Protein AF-0000000078025096 (afdb_homodimer)

Radius of gyration: 27.71 Å; Cα contacts (8 Å, |Δi|>4): 966; chains: 2; bounding box: 53×91×62 Å

Solvent-accessible surface area (backbone atoms only — not comparable to full-atom values): 27358 Å² total; per-residue (Å²): 90,79,30,42,77,67,40,83,71,60,58,87,68,78,58,81,58,51,65,50,38,34,33,26,49,27,41,77,88,45,30,67,41,71,75,45,66,46,66,39,20,38,36,43,33,23,74,34,55,38,38,36,32,43,40,90,52,19,38,35,59,31,36,58,57,20,24,39,39,38,36,46,61,50,58,30,27,42,37,41,38,68,65,14,33,34,36,42,35,37,30,29,78,82,66,53,76,66,69,86,55,68,43,30,32,49,50,47,70,46,58,49,29,50,49,57,53,44,15,68,49,50,80,86,42,58,76,34,69,69,44,46,40,45,50,51,41,44,56,65,48,58,66,70,43,51,76,40,85,59,53,39,62,36,38,89,47,63,69,56,41,49,51,51,52,48,40,72,76,37,52,40,65,78,75,46,66,56,55,50,14,56,76,67,76,42,52,47,67,58,46,49,52,48,39,28,72,48,43,74,32,52,64,69,58,47,51,48,45,48,49,49,53,51,46,50,40,41,44,74,72,64,50,50,69,62,57,48,18,54,52,52,53,42,95,35,52,65,60,39,39,51,52,44,22,70,75,72,70,37,44,64,68,57,49,54,56,69,72,51,132,93,79,29,41,77,67,41,83,71,60,58,85,71,78,58,82,58,53,66,49,38,34,33,26,48,28,41,78,88,47,31,66,42,71,74,45,65,44,65,40,21,37,36,43,33,23,75,35,55,38,38,37,31,43,41,89,53,20,37,33,57,31,36,58,57,21,22,39,39,38,38,46,62,49,58,31,27,42,38,42,39,68,67,12,32,34,35,42,35,36,32,29,77,81,65,54,78,66,68,87,56,68,42,30,32,48,51,47,70,48,56,48,31,51,48,56,54,44,14,68,49,50,82,86,42,59,77,36,68,68,45,44,41,45,50,51,41,45,56,66,47,59,64,69,43,50,77,41,85,56,53,38,61,34,37,88,46,63,70,57,42,50,51,50,52,48,40,70,76,37,51,38,65,78,75,47,67,57,55,51,13,55,75,67,76,42,52,45,68,58,45,49,52,47,39,27,72,48,43,73,31,52,63,70,58,47,51,47,46,48,49,49,53,51,46,50,41,42,45,74,71,64,50,50,68,59,56,47,17,53,53,52,52,42,96,35,51,63,60,38,39,51,53,44,21,69,74,71,72,36,43,63,68,60,48,53,55,69,71,51,131

Sequence (522 aa):
MERGLALEGFNPDSNCQPAQAFRILVSESENEIAFHQHRKGQLILALHGGITCEVEQALWMVPTQHAVWIPGEMPHSNRATANARLCFLFIEPGAVEMPAQCCTLRISPLVRELIVHLTEQNEGDLSQPSTQRLVQVLFDELPCQAVEQLNLPMSRHPKIRFIADQLVQHPQQRLTLEQWASQLAMSERNLARLVVKETGMNFRRWRQQLQLIIALQLLIGGMSVQQIAGELGYDSTNAFITMFKKALGNTPGRYLASLEPMERGLALEGFNPDSNCQPAQAFRILVSESENEIAFHQHRKGQLILALHGGITCEVEQALWMVPTQHAVWIPGEMPHSNRATANARLCFLFIEPGAVEMPAQCCTLRISPLVRELIVHLTEQNEGDLSQPSTQRLVQVLFDELPCQAVEQLNLPMSRHPKIRFIADQLVQHPQQRLTLEQWASQLAMSERNLARLVVKETGMNFRRWRQQLQLIIALQLLIGGMSVQQIAGELGYDSTNAFITMFKKALGNTPGRYLASLEP

pLDDT: mean 89.61, std 6.9, range [59.75, 98.31]

InterPro domains:
  IPR009057 Homedomain-like superfamily [SSF46689] (213-257)
  IPR011051 RmlC-like cupin domain superfamily [SSF51182] (31-182)
  IPR014710 RmlC-like jelly roll fold [G3DSA:2.60.120.10] (10-114)
  IPR018060 AraC-like, DNA binding HTH domain [PF12833] (180-257)
  IPR018060 AraC-like, DNA binding HTH domain [PS01124] (161-258)
  IPR018060 AraC-like, DNA binding HTH domain [SM00342] (174-256)
  IPR020449 Transcription regulator HTH, AraC- type, HTH domain [PR00032] (225-240)
  IPR020449 Transcription regulator HTH, AraC- type, HTH domain [PR00032] (240-256)

Nearest PDB structures (foldseek):
  9bwf-assembly1_A  TM=8.859E-01  e=3.376E-04  metagenome
  1sfn-assembly1_A  TM=7.968E-01  e=7.952E-04  Deinococcus radiodurans
  8hfb-assembly1_B  TM=6.014E-01  e=6.878E-05  Bacillus subtilis
  2h0v-assembly1_B  TM=5.119E-01  e=4.216E-05  Bacillus subtilis
  1y3t-assembly1_B  TM=4.602E-01  e=3.966E-05  Bacillus subtilis

Foldseek 3Di:
DEAAPCRVPDDPQPDQQQKAKAKHWYAPVRFKDDKDFAQWKKKKAWQDFWKWKDFPQKIAIAAHQKIKIGHHPTIMMMGTDHGIIMMMMTGHPPSADDDPHIFMFRHAPVLVVLRVVRNVDDPVCCPPPVNVVSVVVNRVCVRVTDTDHLMQRHAPPVLRVVVLVVCLVQLQDDDDLCRSCVVVVHHSVVSQVVCCVRGVDGPVVNSLSSLLSVLLNVLLVPDDLQVSCNSNNHPGSVVSQVSNCVRPVHGSVVVNVVRPD/DEAAPCRVPDDPQPDQQQKAKAKYWYAPVRFKDDKDFAQWKKKKAWQFFWKWKDFPQKIAIAAHQKIKIGHHPTIMMMGTDHRTIMMIMTGHPPSADDDPHIFMFRHAPVLVVLRVVRNVDDPVCCPPPVNVVSVVVNRVCVRVTDTDHLMQRHAPPVLRVVVLVVCLVQLQDDDDLCRSCVVVVHHSVVSQVVCCVRGVDGPVVNSLSSLLSVLLNVLLVPDDLQVSCVSNNHPGSVVSQVSNCVRPVHGSVVVNVVRPD

Secondary structure (DSSP, 8-state):
-EE-TTGGG--GGGS--SEEEEEEEPPSS--EEEEE--SSEEEEEEEES-EEEEETTEEEEE-TTEEEEE-TT--EEEEE-TT-EEEEEEE-TTSS---SS-EEEE--HHHHHHHHHHHTS-GGGTTSHHHHHHHHHHHHHGGGSEEE--EEE--S-HHHHHHHHHHHH-TT----HHHHHHHTT--HHHHHHHHHHHHSS-HHHHHHHHHHHHHHHHHHTT--HHHHHHHTT-S-HHHHHHHHHHHHSS-HHHHHHHH--/-EE-TTGGG--GGGS--SEEEEEEEPPSS--EEEEE--SSEEEEEEEES-EEEEETTEEEEE-TTEEEEE-TT--EEEEE-TT-EEEEEEE-TTSS---SS-EEEE--HHHHHHHHHHHTS-GGGTTSHHHHHHHHHHHHHGGGSEEE--EEE--S-HHHHHHHHHHHH-TT----HHHHHHHTT--HHHHHHHHHHHHSS-HHHHHHHHHHHHHHHHHHTT--HHHHHHHTT-S-HHHHHHHHHHHHSS-HHHHHHHH--

Organism: NCBI:txid82991

Structure (mmCIF, N/CA/C/O backbone):
data_AF-0000000078025096-model_v1
#
loop_
_entity.id
_entity.type
_entity.pdbx_description
1 polymer 'AraC family transcriptional regulator'
#
loop_
_atom_site.group_PDB
_atom_site.id
_atom_site.type_symbol
_atom_site.label_atom_id
_atom_site.label_alt_id
_atom_site.label_comp_id
_atom_site.label_asym_id
_atom_site.label_entity_id
_atom_site.label_seq_id
_atom_site.pdbx_PDB_ins_code
_atom_site.Cartn_x
_atom_site.Cartn_y
_atom_site.Cartn_z
_atom_site.occupancy
_atom_site.B_iso_or_equiv
_atom_site.auth_seq_id
_atom_site.auth_comp_id
_atom_site.auth_asym_id
_atom_site.auth_atom_id
_atom_site.pdbx_PDB_model_num
ATOM 1 N N . MET A 1 1 ? -3.277 -3.826 18.453 1 60.78 1 MET A N 1
ATOM 2 C CA . MET A 1 1 ? -4.438 -3.535 19.297 1 60.78 1 MET A CA 1
ATOM 3 C C . MET A 1 1 ? -5.02 -2.164 18.953 1 60.78 1 MET A C 1
ATOM 5 O O . MET A 1 1 ? -4.273 -1.217 18.703 1 60.78 1 MET A O 1
ATOM 9 N N . GLU A 1 2 ? -6.203 -2.117 18.641 1 78.38 2 GLU A N 1
ATOM 10 C CA . GLU A 1 2 ? -6.922 -0.896 18.281 1 78.38 2 GLU A CA 1
ATOM 11 C C . GLU A 1 2 ? -7.219 -0.057 19.531 1 78.38 2 GLU A C 1
ATOM 13 O O . GLU A 1 2 ? -7.539 -0.598 20.594 1 78.38 2 GLU A O 1
ATOM 18 N N . ARG A 1 3 ? -6.852 1.191 19.562 1 82.31 3 ARG A N 1
ATOM 19 C CA . ARG A 1 3 ? -7.117 2.102 20.672 1 82.31 3 ARG A CA 1
ATOM 20 C C . ARG A 1 3 ? -7.875 3.336 20.188 1 82.31 3 ARG A C 1
ATOM 22 O O . ARG A 1 3 ? -7.965 3.594 19 1 82.31 3 ARG A O 1
ATOM 29 N N . GLY A 1 4 ? -8.469 3.98 21.188 1 79.62 4 GLY A N 1
ATOM 30 C CA . GLY A 1 4 ? -9.086 5.262 20.875 1 79.62 4 GLY A CA 1
ATOM 31 C C . GLY A 1 4 ? -8.086 6.395 20.766 1 79.62 4 GLY A C 1
ATOM 32 O O . GLY A 1 4 ? -6.887 6.195 20.984 1 79.62 4 GLY A O 1
ATOM 33 N N . LEU A 1 5 ? -8.578 7.52 20.469 1 82.38 5 LEU A N 1
ATOM 34 C CA . LEU A 1 5 ? -7.758 8.703 20.234 1 82.38 5 LEU A CA 1
ATOM 35 C C . LEU A 1 5 ? -6.949 9.062 21.469 1 82.38 5 LEU A C 1
ATOM 37 O O . LEU A 1 5 ? -5.836 9.578 21.375 1 82.38 5 LEU A O 1
ATOM 41 N N . ALA A 1 6 ? -7.512 8.727 22.672 1 76.81 6 ALA A N 1
ATOM 42 C CA . ALA A 1 6 ? -6.859 9.039 23.938 1 76.81 6 ALA A CA 1
ATOM 43 C C . ALA A 1 6 ? -5.996 7.875 24.422 1 76.81 6 ALA A C 1
ATOM 45 O O . ALA A 1 6 ? -5.508 7.875 25.547 1 76.81 6 ALA A O 1
ATOM 46 N N . LEU A 1 7 ? -5.871 6.883 23.625 1 79.06 7 LEU A N 1
ATOM 47 C CA . LEU A 1 7 ? -5 5.727 23.812 1 79.06 7 LEU A CA 1
ATOM 48 C C . LEU A 1 7 ? -5.438 4.91 25.031 1 79.06 7 LEU A C 1
ATOM 50 O O . LEU A 1 7 ? -4.609 4.258 25.672 1 79.06 7 LEU A O 1
ATOM 54 N N . GLU A 1 8 ? -6.68 5.102 25.406 1 72.94 8 GLU A N 1
ATOM 55 C CA . GLU A 1 8 ? -7.238 4.367 26.547 1 72.94 8 GLU A CA 1
ATOM 56 C C . GLU A 1 8 ? -6.34 4.477 27.766 1 72.94 8 GLU A C 1
ATOM 58 O O . GLU A 1 8 ? -6.102 3.484 28.469 1 72.94 8 GLU A O 1
ATOM 63 N N . GLY A 1 9 ? -5.734 5.656 27.875 1 76.75 9 GLY A N 1
ATOM 64 C CA . GLY A 1 9 ? -4.953 5.922 29.062 1 76.75 9 GLY A CA 1
ATOM 65 C C . GLY A 1 9 ? -3.504 5.496 28.938 1 76.75 9 GLY A C 1
ATOM 66 O O . GLY A 1 9 ? -2.713 5.688 29.875 1 76.75 9 GLY A O 1
ATOM 67 N N . PHE A 1 10 ? -3.184 4.93 27.844 1 82.25 10 PHE A N 1
ATOM 68 C CA . PHE A 1 10 ? -1.788 4.551 27.672 1 82.25 10 PHE A CA 1
ATOM 69 C C . PHE A 1 10 ? -0.888 5.781 27.672 1 82.25 10 PHE A C 1
ATOM 71 O O . PHE A 1 10 ? -1.191 6.781 27.031 1 82.25 10 PHE A O 1
ATOM 78 N N . ASN A 1 11 ? 0.187 5.664 28.516 1 90 11 ASN A N 1
ATOM 79 C CA . ASN A 1 11 ? 1.205 6.711 28.578 1 90 11 ASN A CA 1
ATOM 80 C C . ASN A 1 11 ? 2.381 6.391 27.656 1 90 11 ASN A C 1
ATOM 82 O O . ASN A 1 11 ? 3.172 5.492 27.938 1 90 11 ASN A O 1
ATOM 86 N N . PRO A 1 12 ? 2.582 7.195 26.641 1 89.69 12 PRO A N 1
ATOM 87 C CA . PRO A 1 12 ? 3.664 6.918 25.688 1 89.69 12 PRO A CA 1
ATOM 88 C C . PRO A 1 12 ? 5.043 6.957 26.344 1 89.69 12 PRO A C 1
ATOM 90 O O . PRO A 1 12 ? 5.988 6.34 25.844 1 89.69 12 PRO A O 1
ATOM 93 N N . ASP A 1 13 ? 5.145 7.609 27.469 1 93.69 13 ASP A N 1
ATOM 94 C CA . ASP A 1 13 ? 6.445 7.797 28.109 1 93.69 13 ASP A CA 1
ATOM 95 C C . ASP A 1 13 ? 6.711 6.715 29.156 1 93.69 13 ASP A C 1
ATOM 97 O O . ASP A 1 13 ? 7.684 6.797 29.906 1 93.69 13 ASP A O 1
ATOM 101 N N . SER A 1 14 ? 5.816 5.699 29.172 1 90.56 14 SER A N 1
ATOM 102 C CA . SER A 1 14 ? 5.922 4.668 30.203 1 90.56 14 SER A CA 1
ATOM 103 C C . SER A 1 14 ? 7.094 3.73 29.922 1 90.56 14 SER A C 1
ATOM 105 O O . SER A 1 14 ? 7.457 2.918 30.781 1 90.56 14 SER A O 1
ATOM 107 N N . ASN A 1 15 ? 7.707 3.805 28.797 1 89.25 15 ASN A N 1
ATOM 108 C CA . ASN A 1 15 ? 8.859 2.99 28.422 1 89.25 15 ASN A CA 1
ATOM 109 C C . ASN A 1 15 ? 9.828 3.76 27.531 1 89.25 15 ASN A C 1
ATOM 111 O O . ASN A 1 15 ? 9.57 4.914 27.172 1 89.25 15 ASN A O 1
ATOM 115 N N . CYS A 1 16 ? 10.953 3.076 27.266 1 91.06 16 CYS A N 1
ATOM 116 C CA . CYS A 1 16 ? 11.953 3.756 26.453 1 91.06 16 CYS A CA 1
ATOM 117 C C . CYS A 1 16 ? 12.172 3.033 25.125 1 91.06 16 CYS A C 1
ATOM 119 O O . CYS A 1 16 ? 13.281 3.027 24.594 1 91.06 16 CYS A O 1
ATOM 121 N N . GLN A 1 17 ? 11.148 2.326 24.688 1 92.56 17 GLN A N 1
ATOM 122 C CA . GLN A 1 17 ? 11.258 1.688 23.391 1 92.56 17 GLN A CA 1
ATOM 123 C C . GLN A 1 17 ? 11.492 2.719 22.281 1 92.56 17 GLN A C 1
ATOM 125 O O . GLN A 1 17 ? 10.883 3.791 22.297 1 92.56 17 GLN A O 1
ATOM 130 N N . PRO A 1 18 ? 12.398 2.391 21.391 1 95.62 18 PRO A N 1
ATOM 131 C CA . PRO A 1 18 ? 12.734 3.371 20.359 1 95.62 18 PRO A CA 1
ATOM 132 C C . PRO A 1 18 ? 11.516 3.781 19.531 1 95.62 18 PRO A C 1
ATOM 134 O O . PRO A 1 18 ? 11.383 4.949 19.156 1 95.62 18 PRO A O 1
ATOM 137 N N . ALA A 1 19 ? 10.664 2.824 19.203 1 96.75 19 ALA A N 1
ATOM 138 C CA . ALA A 1 19 ? 9.461 3.074 18.406 1 96.75 19 ALA A CA 1
ATOM 139 C C . ALA A 1 19 ? 8.297 2.209 18.875 1 96.75 19 ALA A C 1
ATOM 141 O O . ALA A 1 19 ? 8.477 1.022 19.172 1 96.75 19 ALA A O 1
ATOM 142 N N . GLN A 1 20 ? 7.168 2.805 18.984 1 94.75 20 GLN A N 1
ATOM 143 C CA . GLN A 1 20 ? 5.926 2.117 19.328 1 94.75 20 GLN A CA 1
ATOM 144 C C . GLN A 1 20 ? 4.75 2.689 18.531 1 94.75 20 GLN A C 1
ATOM 146 O O . GLN A 1 20 ? 4.582 3.908 18.453 1 94.75 20 GLN A O 1
ATOM 151 N N . ALA A 1 21 ? 3.939 1.775 17.969 1 96.06 21 ALA A N 1
ATOM 152 C CA . ALA A 1 21 ? 2.852 2.236 17.109 1 96.06 21 ALA A CA 1
ATOM 153 C C . ALA A 1 21 ? 1.513 1.657 17.562 1 96.06 21 ALA A C 1
ATOM 155 O O . ALA A 1 21 ? 1.465 0.572 18.141 1 96.06 21 ALA A O 1
ATOM 156 N N . PHE A 1 22 ? 0.476 2.389 17.297 1 94.44 22 PHE A N 1
ATOM 157 C CA . PHE A 1 22 ? -0.875 1.978 17.656 1 94.44 22 PHE A CA 1
ATOM 158 C C . PHE A 1 22 ? -1.856 2.295 16.531 1 94.44 22 PHE A C 1
ATOM 160 O O . PHE A 1 22 ? -1.748 3.338 15.883 1 94.44 22 PHE A O 1
ATOM 167 N N . ARG A 1 23 ? -2.77 1.4 16.344 1 93.75 23 ARG A N 1
ATOM 168 C CA . ARG A 1 23 ? -3.914 1.688 15.477 1 93.75 23 ARG A CA 1
ATOM 169 C C . ARG A 1 23 ? -5.016 2.404 16.25 1 93.75 23 ARG A C 1
ATOM 171 O O . ARG A 1 23 ? -5.406 1.961 17.344 1 93.75 23 ARG A O 1
ATOM 178 N N . ILE A 1 24 ? -5.461 3.488 15.688 1 91.69 24 ILE A N 1
ATOM 179 C CA . ILE A 1 24 ? -6.449 4.316 16.375 1 91.69 24 ILE A CA 1
ATOM 180 C C . ILE A 1 24 ? -7.758 4.312 15.586 1 91.69 24 ILE A C 1
ATOM 182 O O . ILE A 1 24 ? -7.777 4.664 14.398 1 91.69 24 ILE A O 1
ATOM 186 N N . LEU A 1 25 ? -8.719 3.859 16.219 1 87.44 25 LEU A N 1
ATOM 187 C CA . LEU A 1 25 ? -10.062 3.973 15.664 1 87.44 25 LEU A CA 1
ATOM 188 C C . LEU A 1 25 ? -10.836 5.105 16.328 1 87.44 25 LEU A C 1
ATOM 190 O O . LEU A 1 25 ? -11.031 5.098 17.547 1 87.44 25 LEU A O 1
ATOM 194 N N . VAL A 1 26 ? -11.266 5.98 15.523 1 87.12 26 VAL A N 1
ATOM 195 C CA . VAL A 1 26 ? -11.914 7.172 16.047 1 87.12 26 VAL A CA 1
ATOM 196 C C . VAL A 1 26 ? -13.43 6.984 16.031 1 87.12 26 VAL A C 1
ATOM 198 O O . VAL A 1 26 ? -14 6.586 15.008 1 87.12 26 VAL A O 1
ATOM 201 N N . SER A 1 27 ? -13.984 7.156 17.172 1 82.75 27 SER A N 1
ATOM 202 C CA . SER A 1 27 ? -15.445 7.117 17.266 1 82.75 27 SER A CA 1
ATOM 203 C C . SER A 1 27 ? -16.031 8.516 17.172 1 82.75 27 SER A C 1
ATOM 205 O O . SER A 1 27 ? -15.328 9.516 17.344 1 82.75 27 SER A O 1
ATOM 207 N N . GLU A 1 28 ? -17.344 8.555 16.891 1 77.81 28 GLU A N 1
ATOM 208 C CA . GLU A 1 28 ? -18.047 9.828 16.766 1 77.81 28 GLU A CA 1
ATOM 209 C C . GLU A 1 28 ? -18 10.609 18.078 1 77.81 28 GLU A C 1
ATOM 211 O O . GLU A 1 28 ? -17.875 11.836 18.062 1 77.81 28 GLU A O 1
ATOM 216 N N . SER A 1 29 ? -18.047 9.992 19.094 1 76.12 29 SER A N 1
ATOM 217 C CA . SER A 1 29 ? -18.156 10.641 20.391 1 76.12 29 SER A CA 1
ATOM 218 C C . SER A 1 29 ? -16.781 11.047 20.922 1 76.12 29 SER A C 1
ATOM 220 O O . SER A 1 29 ? -16.688 11.938 21.781 1 76.12 29 SER A O 1
ATOM 222 N N . GLU A 1 30 ? -15.773 10.438 20.5 1 78.69 30 GLU A N 1
ATOM 223 C CA . GLU A 1 30 ? -14.422 10.711 20.969 1 78.69 30 GLU A CA 1
ATOM 224 C C . GLU A 1 30 ? -13.477 11 19.812 1 78.69 30 GLU A C 1
ATOM 226 O O . GLU A 1 30 ? -12.594 10.195 19.516 1 78.69 30 GLU A O 1
ATOM 231 N N . ASN A 1 31 ? -13.664 12.234 19.328 1 84.44 31 ASN A N 1
ATOM 232 C CA . ASN A 1 31 ? -12.898 12.539 18.125 1 84.44 31 ASN A CA 1
ATOM 233 C C . ASN A 1 31 ? -11.938 13.695 18.359 1 84.44 31 ASN A C 1
ATOM 235 O O . ASN A 1 31 ? -11.391 14.258 17.406 1 84.44 31 ASN A O 1
ATOM 239 N N . GLU A 1 32 ? -11.836 14.023 19.703 1 86.31 32 GLU A N 1
ATOM 240 C CA . GLU A 1 32 ? -10.906 15.109 20.016 1 86.31 32 GLU A CA 1
ATOM 241 C C . GLU A 1 32 ? -10.078 14.789 21.266 1 86.31 32 GLU A C 1
ATOM 243 O O . GLU A 1 32 ? -10.578 14.156 22.203 1 86.31 32 GLU A O 1
ATOM 248 N N . ILE A 1 33 ? -8.922 15.18 21.203 1 87.25 33 ILE A N 1
ATOM 249 C CA . ILE A 1 33 ? -8.062 15.141 22.375 1 87.25 33 ILE A CA 1
ATOM 250 C C . ILE A 1 33 ? -7.508 16.547 22.656 1 87.25 33 ILE A C 1
ATOM 252 O O . ILE A 1 33 ? -6.973 17.188 21.75 1 87.25 33 ILE A O 1
ATOM 256 N N . ALA A 1 34 ? -7.688 16.938 23.938 1 88.88 34 ALA A N 1
ATOM 257 C CA . ALA A 1 34 ? -7.254 18.281 24.359 1 88.88 34 ALA A CA 1
ATOM 258 C C . ALA A 1 34 ? -5.73 18.391 24.312 1 88.88 34 ALA A C 1
ATOM 260 O O . ALA A 1 34 ? -5.031 17.406 24.094 1 88.88 34 ALA A O 1
ATOM 261 N N . PHE A 1 35 ? -5.328 19.578 24.469 1 92.19 35 PHE A N 1
ATOM 262 C CA . PHE A 1 35 ? -3.898 19.859 24.453 1 92.19 35 PHE A CA 1
ATOM 263 C C . PHE A 1 35 ? -3.164 18.984 25.469 1 92.19 35 PHE A C 1
ATOM 265 O O . PHE A 1 35 ? -3.609 18.828 26.594 1 92.19 35 PHE A O 1
ATOM 272 N N . HIS A 1 36 ? -2.164 18.328 25.031 1 93.25 36 HIS A N 1
ATOM 273 C CA . HIS A 1 36 ? -1.283 17.484 25.828 1 93.25 36 HIS A CA 1
ATOM 274 C C . HIS A 1 36 ? 0.129 17.453 25.25 1 93.25 36 HIS A C 1
ATOM 276 O O . HIS A 1 36 ? 0.378 18.016 24.188 1 93.25 36 HIS A O 1
ATOM 282 N N . GLN A 1 37 ? 1.044 16.953 26.047 1 94.12 37 GLN A N 1
ATOM 283 C CA . GLN A 1 37 ? 2.42 16.812 25.578 1 94.12 37 GLN A CA 1
ATOM 284 C C . GLN A 1 37 ? 3.064 15.547 26.141 1 94.12 37 GLN A C 1
ATOM 286 O O . GLN A 1 37 ? 2.588 14.984 27.141 1 94.12 37 GLN A O 1
ATOM 291 N N . HIS A 1 38 ? 4.008 15.094 25.594 1 94.75 38 HIS A N 1
ATOM 292 C CA . HIS A 1 38 ? 4.809 13.953 26.016 1 94.75 38 HIS A CA 1
ATOM 293 C C . HIS A 1 38 ? 6.238 14.055 25.5 1 94.75 38 HIS A C 1
ATOM 295 O O . HIS A 1 38 ? 6.52 14.852 24.594 1 94.75 38 HIS A O 1
ATOM 301 N N . ARG A 1 39 ? 7.109 13.273 26.234 1 96.88 39 ARG A N 1
ATOM 302 C CA . ARG A 1 39 ? 8.539 13.281 25.953 1 96.88 39 ARG A CA 1
ATOM 303 C C . ARG A 1 39 ? 8.828 12.742 24.562 1 96.88 39 ARG A C 1
ATOM 305 O O . ARG A 1 39 ? 9.648 13.297 23.828 1 96.88 39 ARG A O 1
ATOM 312 N N . LYS A 1 40 ? 8.242 11.719 24.156 1 97.81 40 LYS A N 1
ATOM 313 C CA . LYS A 1 40 ? 8.445 11.078 22.859 1 97.81 40 LYS A CA 1
ATOM 314 C C . LYS A 1 40 ? 7.863 11.922 21.734 1 97.81 40 LYS A C 1
ATOM 316 O O . LYS A 1 40 ? 6.848 12.602 21.906 1 97.81 40 LYS A O 1
ATOM 321 N N . GLY A 1 41 ? 8.602 11.961 20.609 1 97.81 41 GLY A N 1
ATOM 322 C CA . GLY A 1 41 ? 7.969 12.484 19.406 1 97.81 41 GLY A CA 1
ATOM 323 C C . GLY A 1 41 ? 6.828 11.625 18.906 1 97.81 41 GLY A C 1
ATOM 324 O O . GLY A 1 41 ? 6.758 10.43 19.219 1 97.81 41 GLY A O 1
ATOM 325 N N . GLN A 1 42 ? 5.965 12.273 18.172 1 97.62 42 GLN A N 1
ATOM 326 C CA . GLN A 1 42 ? 4.797 11.547 17.703 1 97.62 42 GLN A CA 1
ATOM 327 C C . GLN A 1 42 ? 4.559 11.797 16.219 1 97.62 42 GLN A C 1
ATOM 329 O O . GLN A 1 42 ? 4.641 12.938 15.75 1 97.62 42 GLN A O 1
ATOM 334 N N . LEU A 1 43 ? 4.426 10.742 15.453 1 97.94 43 LEU A N 1
ATOM 335 C CA . LEU A 1 43 ? 3.98 10.789 14.062 1 97.94 43 LEU A CA 1
ATOM 336 C C . LEU A 1 43 ? 2.541 10.305 13.938 1 97.94 43 LEU A C 1
ATOM 338 O O . LEU A 1 43 ? 2.215 9.203 14.375 1 97.94 43 LEU A O 1
ATOM 342 N N . ILE A 1 44 ? 1.69 11.102 13.391 1 96.5 44 ILE A N 1
ATOM 343 C CA . ILE A 1 44 ? 0.283 10.758 13.219 1 96.5 44 ILE A CA 1
ATOM 344 C C . ILE A 1 44 ? -0.016 10.539 11.734 1 96.5 44 ILE A C 1
ATOM 346 O O . ILE A 1 44 ? 0.013 11.492 10.945 1 96.5 44 ILE A O 1
ATOM 350 N N . LEU A 1 45 ? -0.244 9.32 11.375 1 96.19 45 LEU A N 1
ATOM 351 C CA . LEU A 1 45 ? -0.502 8.93 10 1 96.19 45 LEU A CA 1
ATOM 352 C C . LEU A 1 45 ? -1.986 8.648 9.781 1 96.19 45 LEU A C 1
ATOM 354 O O . LEU A 1 45 ? -2.59 7.863 10.508 1 96.19 45 LEU A O 1
ATOM 358 N N . ALA A 1 46 ? -2.568 9.258 8.797 1 90.56 46 ALA A N 1
ATOM 359 C CA . ALA A 1 46 ? -3.967 9.016 8.461 1 90.56 46 ALA A CA 1
ATOM 360 C C . ALA A 1 46 ? -4.09 7.961 7.367 1 90.56 46 ALA A C 1
ATOM 362 O O . ALA A 1 46 ? -3.604 8.148 6.25 1 90.56 46 ALA A O 1
ATOM 363 N N . LEU A 1 47 ? -4.742 6.855 7.68 1 89.31 47 LEU A N 1
ATOM 364 C CA . LEU A 1 47 ? -5.008 5.801 6.707 1 89.31 47 LEU A CA 1
ATOM 365 C C . LEU A 1 47 ? -6.348 6.027 6.016 1 89.31 47 LEU A C 1
ATOM 367 O O . LEU A 1 47 ? -6.508 5.688 4.84 1 89.31 47 LEU A O 1
ATOM 371 N N . HIS A 1 48 ? -7.234 6.465 6.707 1 85.12 48 HIS A N 1
ATOM 372 C CA . HIS A 1 48 ? -8.57 6.832 6.266 1 85.12 48 HIS A CA 1
ATOM 373 C C . HIS A 1 48 ? -9.094 8.047 7.027 1 85.12 48 HIS A C 1
ATOM 375 O O . HIS A 1 48 ? -8.859 8.18 8.227 1 85.12 48 HIS A O 1
ATOM 381 N N . GLY A 1 49 ? -9.844 8.828 6.309 1 80.56 49 GLY A N 1
ATOM 382 C CA . GLY A 1 49 ? -10.336 10.047 6.949 1 80.56 49 GLY A CA 1
ATOM 383 C C . GLY A 1 49 ? -9.258 11.094 7.141 1 80.56 49 GLY A C 1
ATOM 384 O O . GLY A 1 49 ? -8.297 11.156 6.367 1 80.56 49 GLY A O 1
ATOM 385 N N . GLY A 1 50 ? -9.547 12.07 8.062 1 80.75 50 GLY A N 1
ATOM 386 C CA . GLY A 1 50 ? -8.617 13.164 8.273 1 80.75 50 GLY A CA 1
ATOM 387 C C . GLY A 1 50 ? -8.383 13.477 9.734 1 80.75 50 GLY A C 1
ATOM 388 O O . GLY A 1 50 ? -9.109 12.992 10.602 1 80.75 50 GLY A O 1
ATOM 389 N N . ILE A 1 51 ? -7.324 14.133 9.898 1 86.62 51 ILE A N 1
ATOM 390 C CA . ILE A 1 51 ? -7.027 14.602 11.25 1 86.62 51 ILE A CA 1
ATOM 391 C C . ILE A 1 51 ? -6.414 16 11.18 1 86.62 51 ILE A C 1
ATOM 393 O O . ILE A 1 51 ? -5.707 16.328 10.227 1 86.62 51 ILE A O 1
ATOM 397 N N . THR A 1 52 ? -6.805 16.797 12.125 1 84.5 52 THR A N 1
ATOM 398 C CA . THR A 1 52 ? -6.258 18.141 12.305 1 84.5 52 THR A CA 1
ATOM 399 C C . THR A 1 52 ? -5.551 18.25 13.656 1 84.5 52 THR A C 1
ATOM 401 O O . THR A 1 52 ? -6.121 17.906 14.695 1 84.5 52 THR A O 1
ATOM 404 N N . CYS A 1 53 ? -4.344 18.719 13.539 1 90.38 53 CYS A N 1
ATOM 405 C CA . CYS A 1 53 ? -3.562 18.922 14.75 1 90.38 53 CYS A CA 1
ATOM 406 C C . CYS A 1 53 ? -3.273 20.391 14.977 1 90.38 53 CYS A C 1
ATOM 408 O O . CYS A 1 53 ? -2.918 21.109 14.039 1 90.38 53 CYS A O 1
ATOM 410 N N . GLU A 1 54 ? -3.539 20.828 16.141 1 88.5 54 GLU A N 1
ATOM 411 C CA . GLU A 1 54 ? -3.129 22.172 16.516 1 88.5 54 GLU A CA 1
ATOM 412 C C . GLU A 1 54 ? -1.793 22.172 17.25 1 88.5 54 GLU A C 1
ATOM 414 O O . GLU A 1 54 ? -1.677 21.562 18.312 1 88.5 54 GLU A O 1
ATOM 419 N N . VAL A 1 55 ? -0.858 22.734 16.594 1 89.62 55 VAL A N 1
ATOM 420 C CA . VAL A 1 55 ? 0.498 22.812 17.125 1 89.62 55 VAL A CA 1
ATOM 421 C C . VAL A 1 55 ? 1.047 24.219 16.938 1 89.62 55 VAL A C 1
ATOM 423 O O . VAL A 1 55 ? 0.997 24.766 15.836 1 89.62 55 VAL A O 1
ATOM 426 N N . GLU A 1 56 ? 1.649 24.812 18.016 1 81.94 56 GLU A N 1
ATOM 427 C CA . GLU A 1 56 ? 2.318 26.109 17.953 1 81.94 56 GLU A CA 1
ATOM 428 C C . GLU A 1 56 ? 1.489 27.125 17.172 1 81.94 56 GLU A C 1
ATOM 430 O O . GLU A 1 56 ? 1.997 27.766 16.25 1 81.94 56 GLU A O 1
ATOM 435 N N . GLN A 1 57 ? 0.236 27.203 17.469 1 78.81 57 GLN A N 1
ATOM 436 C CA . GLN A 1 57 ? -0.673 28.188 16.906 1 78.81 57 GLN A CA 1
ATOM 437 C C . GLN A 1 57 ? -0.861 27.984 15.398 1 78.81 57 GLN A C 1
ATOM 439 O O . GLN A 1 57 ? -0.887 28.953 14.633 1 78.81 57 GLN A O 1
ATOM 444 N N . ALA A 1 58 ? -0.681 26.812 15 1 85.19 58 ALA A N 1
ATOM 445 C CA . ALA A 1 58 ? -0.961 26.453 13.617 1 85.19 58 ALA A CA 1
ATOM 446 C C . ALA A 1 58 ? -1.807 25.188 13.547 1 85.19 58 ALA A C 1
ATOM 448 O O . ALA A 1 58 ? -1.72 24.312 14.422 1 85.19 58 ALA A O 1
ATOM 449 N N . LEU A 1 59 ? -2.627 25.219 12.555 1 83.44 59 LEU A N 1
ATOM 450 C CA . LEU A 1 59 ? -3.398 24.016 12.273 1 83.44 59 LEU A CA 1
ATOM 451 C C . LEU A 1 59 ? -2.715 23.172 11.195 1 83.44 59 LEU A C 1
ATOM 453 O O . LEU A 1 59 ? -2.377 23.672 10.125 1 83.44 59 LEU A O 1
ATOM 457 N N . TRP A 1 60 ? -2.461 22 11.523 1 87 60 TRP A N 1
ATOM 458 C CA . TRP A 1 60 ? -1.914 21.047 10.57 1 87 60 TRP A CA 1
ATOM 459 C C . TRP A 1 60 ? -2.988 20.062 10.109 1 87 60 TRP A C 1
ATOM 461 O O . TRP A 1 60 ? -3.488 19.266 10.906 1 87 60 TRP A O 1
ATOM 471 N N . MET A 1 61 ? -3.396 20.156 8.93 1 81.06 61 MET A N 1
ATOM 472 C CA . MET A 1 61 ? -4.391 19.25 8.352 1 81.06 61 MET A CA 1
ATOM 473 C C . MET A 1 61 ? -3.719 18.156 7.543 1 81.06 61 MET A C 1
ATOM 475 O O . MET A 1 61 ? -3.068 18.422 6.531 1 81.06 61 MET A O 1
ATOM 479 N N . VAL A 1 62 ? -3.857 17 7.934 1 84.31 62 VAL A N 1
ATOM 480 C CA . VAL A 1 62 ? -3.1 15.875 7.395 1 84.31 62 VAL A CA 1
ATOM 481 C C . VAL A 1 62 ? -4.004 15.016 6.516 1 84.31 62 VAL A C 1
ATOM 483 O O . VAL A 1 62 ? -4.852 14.273 7.02 1 84.31 62 VAL A O 1
ATOM 486 N N . PRO A 1 63 ? -3.793 15.172 5.227 1 79.06 63 PRO A N 1
ATOM 487 C CA . PRO A 1 63 ? -4.555 14.266 4.359 1 79.06 63 PRO A CA 1
ATOM 488 C C . PRO A 1 63 ? -4.055 12.828 4.422 1 79.06 63 PRO A C 1
ATOM 490 O O . PRO A 1 63 ? -3.037 12.547 5.066 1 79.06 63 PRO A O 1
ATOM 493 N N . THR A 1 64 ? -4.824 11.906 3.785 1 83.38 64 THR A N 1
ATOM 494 C CA . THR A 1 64 ? -4.383 10.516 3.709 1 83.38 64 THR A CA 1
ATOM 495 C C . THR A 1 64 ? -3.035 10.414 3 1 83.38 64 THR A C 1
ATOM 497 O O . THR A 1 64 ? -2.668 11.297 2.225 1 83.38 64 THR A O 1
ATOM 500 N N . GLN A 1 65 ? -2.189 9.445 3.379 1 82.75 65 GLN A N 1
ATOM 501 C CA . GLN A 1 65 ? -0.862 9.164 2.844 1 82.75 65 GLN A CA 1
ATOM 502 C C . GLN A 1 65 ? 0.161 10.172 3.354 1 82.75 65 GLN A C 1
ATOM 504 O O . GLN A 1 65 ? 1.309 10.188 2.906 1 82.75 65 GLN A O 1
ATOM 509 N N . HIS A 1 66 ? -0.298 11.094 4.191 1 90.94 66 HIS A N 1
ATOM 510 C CA . HIS A 1 66 ? 0.604 12.008 4.891 1 90.94 66 HIS A CA 1
ATOM 511 C C . HIS A 1 66 ? 0.558 11.781 6.398 1 90.94 66 HIS A C 1
ATOM 513 O O . HIS A 1 66 ? -0.337 11.102 6.898 1 90.94 66 HIS A O 1
ATOM 519 N N . ALA A 1 67 ? 1.556 12.32 7.016 1 95.69 67 ALA A N 1
ATOM 520 C CA . ALA A 1 67 ? 1.629 12.289 8.477 1 95.69 67 ALA A CA 1
ATOM 521 C C . ALA A 1 67 ? 2.145 13.609 9.031 1 95.69 67 ALA A C 1
ATOM 523 O O . ALA A 1 67 ? 2.943 14.289 8.383 1 95.69 67 ALA A O 1
ATOM 524 N N . VAL A 1 68 ? 1.67 13.984 10.164 1 95.69 68 VAL A N 1
ATOM 525 C CA . VAL A 1 68 ? 2.242 15.125 10.875 1 95.69 68 VAL A CA 1
ATOM 526 C C . VAL A 1 68 ? 3.234 14.625 11.922 1 95.69 68 VAL A C 1
ATOM 528 O O . VAL A 1 68 ? 2.947 13.688 12.672 1 95.69 68 VAL A O 1
ATOM 531 N N . TRP A 1 69 ? 4.379 15.156 11.844 1 97.31 69 TRP A N 1
ATOM 532 C CA . TRP A 1 69 ? 5.402 14.898 12.852 1 97.31 69 TRP A CA 1
ATOM 533 C C . TRP A 1 69 ? 5.391 15.977 13.93 1 97.31 69 TRP A C 1
ATOM 535 O O . TRP A 1 69 ? 5.492 17.172 13.625 1 97.31 69 TRP A O 1
ATOM 545 N N . ILE A 1 70 ? 5.293 15.586 15.148 1 97 70 ILE A N 1
ATOM 546 C CA . ILE A 1 70 ? 5.305 16.469 16.297 1 97 70 ILE A CA 1
ATOM 547 C C . ILE A 1 70 ? 6.488 16.141 17.203 1 97 70 ILE A C 1
ATOM 549 O O . ILE A 1 70 ? 6.488 15.102 17.875 1 97 70 ILE A O 1
ATOM 553 N N . PRO A 1 71 ? 7.496 17.031 17.266 1 97.44 71 PRO A N 1
ATOM 554 C CA . PRO A 1 71 ? 8.648 16.75 18.125 1 97.44 71 PRO A CA 1
ATOM 555 C C . PRO A 1 71 ? 8.258 16.578 19.594 1 97.44 71 PRO A C 1
ATOM 557 O O . PRO A 1 71 ? 7.219 17.078 20.031 1 97.44 71 PRO A O 1
ATOM 560 N N . GLY A 1 72 ? 9.078 15.867 20.312 1 96.88 72 GLY A N 1
ATOM 561 C CA . GLY A 1 72 ? 8.844 15.672 21.734 1 96.88 72 GLY A CA 1
ATOM 562 C C . GLY A 1 72 ? 8.703 16.969 22.5 1 96.88 72 GLY A C 1
ATOM 563 O O . GLY A 1 72 ? 9.344 17.969 22.156 1 96.88 72 GLY A O 1
ATOM 564 N N . GLU A 1 73 ? 7.828 16.891 23.531 1 96.06 73 GLU A N 1
ATOM 565 C CA . GLU A 1 73 ? 7.621 17.969 24.5 1 96.06 73 GLU A CA 1
ATOM 566 C C . GLU A 1 73 ? 6.805 19.109 23.891 1 96.06 73 GLU A C 1
ATOM 568 O O . GLU A 1 73 ? 6.547 20.109 24.562 1 96.06 73 GLU A O 1
ATOM 573 N N . MET A 1 74 ? 6.387 19.047 22.688 1 94.94 74 MET A N 1
ATOM 574 C CA . MET A 1 74 ? 5.582 20.078 22.047 1 94.94 74 MET A CA 1
ATOM 575 C C . MET A 1 74 ? 4.102 19.891 22.359 1 94.94 74 MET A C 1
ATOM 577 O O . MET A 1 74 ? 3.523 18.859 22.047 1 94.94 74 MET A O 1
ATOM 581 N N . PRO A 1 75 ? 3.523 20.906 22.984 1 95.31 75 PRO A N 1
ATOM 582 C CA . PRO A 1 75 ? 2.084 20.797 23.234 1 95.31 75 PRO A CA 1
ATOM 583 C C . PRO A 1 75 ? 1.262 20.75 21.938 1 95.31 75 PRO A C 1
ATOM 585 O O . PRO A 1 75 ? 1.583 21.453 20.984 1 95.31 75 PRO A O 1
ATOM 588 N N . HIS A 1 76 ? 0.245 19.844 21.906 1 93.81 76 HIS A N 1
ATOM 589 C CA . HIS A 1 76 ? -0.589 19.75 20.719 1 93.81 76 HIS A CA 1
ATOM 590 C C . HIS A 1 76 ? -1.967 19.188 21.047 1 93.81 76 HIS A C 1
ATOM 592 O O . HIS A 1 76 ? -2.168 18.625 22.141 1 93.81 76 HIS A O 1
ATOM 598 N N . SER A 1 77 ? -2.879 19.438 20.234 1 91.81 77 SER A N 1
ATOM 599 C CA . SER A 1 77 ? -4.219 18.859 20.281 1 91.81 77 SER A CA 1
ATOM 600 C C . SER A 1 77 ? -4.594 18.203 18.953 1 91.81 77 SER A C 1
ATOM 602 O O . SER A 1 77 ? -3.975 18.484 17.922 1 91.81 77 SER A O 1
ATOM 604 N N . ASN A 1 78 ? -5.457 17.203 19.031 1 90.56 78 ASN A N 1
ATOM 605 C CA . ASN A 1 78 ? -5.871 16.484 17.828 1 90.56 78 ASN A CA 1
ATOM 606 C C . ASN A 1 78 ? -7.391 16.422 17.703 1 90.56 78 ASN A C 1
ATOM 608 O O . ASN A 1 78 ? -8.094 16.281 18.703 1 90.56 78 ASN A O 1
ATOM 612 N N . ARG A 1 79 ? -7.797 16.594 16.547 1 86.5 79 ARG A N 1
ATOM 613 C CA . ARG A 1 79 ? -9.195 16.391 16.188 1 86.5 79 ARG A CA 1
ATOM 614 C C . ARG A 1 79 ? -9.32 15.578 14.898 1 86.5 79 ARG A C 1
ATOM 616 O O . ARG A 1 79 ? -8.789 15.961 13.859 1 86.5 79 ARG A O 1
ATOM 623 N N . ALA A 1 80 ? -10.039 14.461 15.008 1 87.38 80 ALA A N 1
ATOM 624 C CA . ALA A 1 80 ? -10.164 13.562 13.859 1 87.38 80 ALA A CA 1
ATOM 625 C C . ALA A 1 80 ? -11.594 13.539 13.336 1 87.38 80 ALA A C 1
ATOM 627 O O . ALA A 1 80 ? -12.539 13.859 14.062 1 87.38 80 ALA A O 1
ATOM 628 N N . THR A 1 81 ? -11.688 13.312 12.055 1 80.94 81 THR A N 1
ATOM 629 C CA . THR A 1 81 ? -13.016 13.094 11.477 1 80.94 81 THR A CA 1
ATOM 630 C C . THR A 1 81 ? -13.625 11.805 12.016 1 80.94 81 THR A C 1
ATOM 632 O O . THR A 1 81 ? -12.914 10.93 12.516 1 80.94 81 THR A O 1
ATOM 635 N N . ALA A 1 82 ? -14.938 11.758 11.836 1 79.56 82 ALA A N 1
ATOM 636 C CA . ALA A 1 82 ? -15.617 10.539 12.266 1 79.56 82 ALA A CA 1
ATOM 637 C C . ALA A 1 82 ? -15.156 9.336 11.453 1 79.56 82 ALA A C 1
ATOM 639 O O . ALA A 1 82 ? -14.938 9.445 10.242 1 79.56 82 ALA A O 1
ATOM 640 N N . ASN A 1 83 ? -14.875 8.25 12.07 1 80.44 83 ASN A N 1
ATOM 641 C CA . ASN A 1 83 ? -14.523 6.961 11.484 1 80.44 83 ASN A CA 1
ATOM 642 C C . ASN A 1 83 ? -13.117 6.988 10.875 1 80.44 83 ASN A C 1
ATOM 644 O O . ASN A 1 83 ? -12.797 6.168 10.016 1 80.44 83 ASN A O 1
ATOM 648 N N . ALA A 1 84 ? -12.422 8.07 11.242 1 86.19 84 ALA A N 1
ATOM 649 C CA . ALA A 1 84 ? -11.031 8.086 10.789 1 86.19 84 ALA A CA 1
ATOM 650 C C . ALA A 1 84 ? -10.273 6.867 11.297 1 86.19 84 ALA A C 1
ATOM 652 O O . ALA A 1 84 ? -10.586 6.328 12.359 1 86.19 84 ALA A O 1
ATOM 653 N N . ARG A 1 85 ? -9.383 6.355 10.523 1 91.38 85 ARG A N 1
ATOM 654 C CA . ARG A 1 85 ? -8.414 5.332 10.914 1 91.38 85 ARG A CA 1
ATOM 655 C C . ARG A 1 85 ? -6.992 5.887 10.891 1 91.38 85 ARG A C 1
ATOM 657 O O . ARG A 1 85 ? -6.496 6.297 9.836 1 91.38 85 ARG A O 1
ATOM 664 N N . LEU A 1 86 ? -6.391 5.906 12.047 1 93.44 86 LEU A N 1
ATOM 665 C CA . LEU A 1 86 ? -5.09 6.551 12.195 1 93.44 86 LEU A CA 1
ATOM 666 C C . LEU A 1 86 ? -4.059 5.582 12.758 1 93.44 86 LEU A C 1
ATOM 668 O O . LEU A 1 86 ? -4.418 4.566 13.359 1 93.44 86 LEU A O 1
ATOM 672 N N . CYS A 1 87 ? -2.826 5.887 12.539 1 96.19 87 CYS A N 1
ATOM 673 C CA . CYS A 1 87 ? -1.714 5.258 13.242 1 96.19 87 CYS A CA 1
ATOM 674 C C . CYS A 1 87 ? -0.924 6.289 14.039 1 96.19 87 CYS A C 1
ATOM 676 O O . CYS A 1 87 ? -0.572 7.348 13.516 1 96.19 87 CYS A O 1
ATOM 678 N N . PHE A 1 88 ? -0.754 6.008 15.297 1 96.44 88 PHE A N 1
ATOM 679 C CA . PHE A 1 88 ? 0.174 6.781 16.109 1 96.44 88 PHE A CA 1
ATOM 680 C C . PHE A 1 88 ? 1.521 6.074 16.219 1 96.44 88 PHE A C 1
ATOM 682 O O . PHE A 1 88 ? 1.582 4.891 16.562 1 96.44 88 PHE A O 1
ATOM 689 N N . LEU A 1 89 ? 2.512 6.75 15.883 1 97.44 89 LEU A N 1
ATOM 690 C CA . LEU A 1 89 ? 3.869 6.254 16.078 1 97.44 89 LEU A CA 1
ATOM 691 C C . LEU A 1 89 ? 4.637 7.141 17.062 1 97.44 89 LEU A C 1
ATOM 693 O O . LEU A 1 89 ? 4.848 8.328 16.797 1 97.44 89 LEU A O 1
ATOM 697 N N . PHE A 1 90 ? 5.008 6.57 18.203 1 97.25 90 PHE A N 1
ATOM 698 C CA . PHE A 1 90 ? 5.82 7.277 19.188 1 97.25 90 PHE A CA 1
ATOM 699 C C . PHE A 1 90 ? 7.293 6.914 19.031 1 97.25 90 PHE A C 1
ATOM 701 O O . PHE A 1 90 ? 7.641 5.738 18.938 1 97.25 90 PHE A O 1
ATOM 708 N N . ILE A 1 91 ? 8.125 7.918 19.031 1 97.88 91 ILE A N 1
ATOM 709 C CA . ILE A 1 91 ? 9.555 7.719 18.812 1 97.88 91 ILE A CA 1
ATOM 710 C C . ILE A 1 91 ? 10.344 8.266 20 1 97.88 91 ILE A C 1
ATOM 712 O O . ILE A 1 91 ? 10.18 9.422 20.391 1 97.88 91 ILE A O 1
ATOM 716 N N . GLU A 1 92 ? 11.164 7.422 20.562 1 97.62 92 GLU A N 1
ATOM 717 C CA . GLU A 1 92 ? 12.047 7.832 21.656 1 97.62 92 GLU A CA 1
ATOM 718 C C . GLU A 1 92 ? 13.016 8.922 21.188 1 97.62 92 GLU A C 1
ATOM 720 O O . GLU A 1 92 ? 13.617 8.812 20.125 1 97.62 92 GLU A O 1
ATOM 725 N N . PRO A 1 93 ? 13.156 9.984 22.031 1 96.5 93 PRO A N 1
ATOM 726 C CA . PRO A 1 93 ? 14.109 11.039 21.656 1 96.5 93 PRO A CA 1
ATOM 727 C C . PRO A 1 93 ? 15.508 10.492 21.359 1 96.5 93 PRO A C 1
ATOM 729 O O . PRO A 1 93 ? 16.031 9.688 22.141 1 96.5 93 PRO A O 1
ATOM 732 N N . GLY A 1 94 ? 16.078 10.883 20.203 1 96.06 94 GLY A N 1
ATOM 733 C CA . GLY A 1 94 ? 17.438 10.484 19.859 1 96.06 94 GLY A CA 1
ATOM 734 C C . GLY A 1 94 ? 17.516 9.164 19.125 1 96.06 94 GLY A C 1
ATOM 735 O O . GLY A 1 94 ? 18.578 8.781 18.625 1 96.06 94 GLY A O 1
ATOM 736 N N . ALA A 1 95 ? 16.406 8.406 19.078 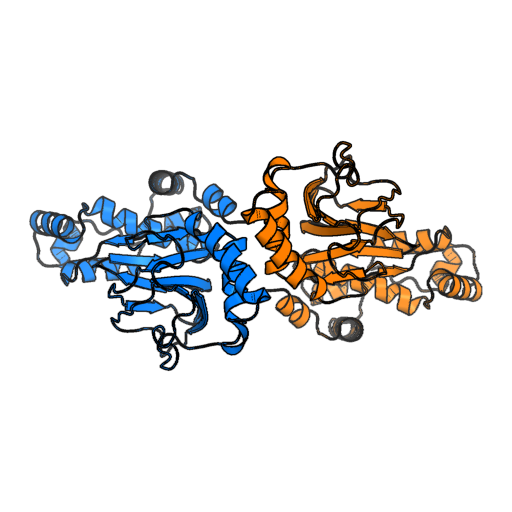1 97.06 95 ALA A N 1
ATOM 737 C CA . ALA A 1 95 ? 16.422 7.102 18.438 1 97.06 95 ALA A CA 1
ATOM 738 C C . ALA A 1 95 ? 16.641 7.234 16.922 1 97.06 95 ALA A C 1
ATOM 740 O O . ALA A 1 95 ? 17.203 6.34 16.297 1 97.06 95 ALA A O 1
ATOM 741 N N . VAL A 1 96 ? 16.203 8.32 16.391 1 97.69 96 VAL A N 1
ATOM 742 C CA . VAL A 1 96 ? 16.375 8.633 14.969 1 97.69 96 VAL A CA 1
ATOM 743 C C . VAL A 1 96 ? 16.344 10.141 14.766 1 97.69 96 VAL A C 1
AT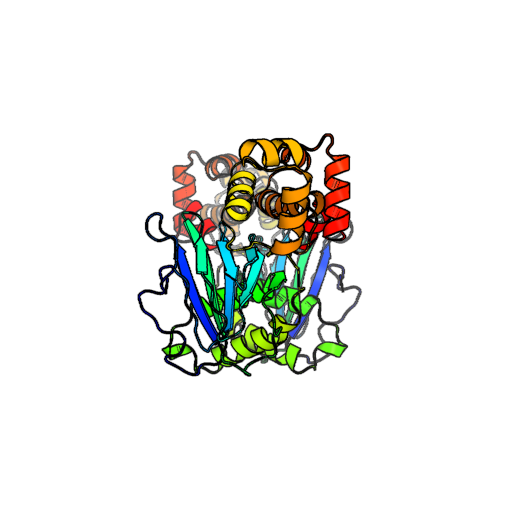OM 745 O O . VAL A 1 96 ? 15.695 10.867 15.523 1 97.69 96 VAL A O 1
ATOM 748 N N . GLU A 1 97 ? 17.016 10.57 13.75 1 96.75 97 GLU A N 1
ATOM 749 C CA . GLU A 1 97 ? 17.016 12 13.461 1 96.75 97 GLU A CA 1
ATOM 750 C C . GLU A 1 97 ? 15.727 12.422 12.75 1 96.75 97 GLU A C 1
ATOM 752 O O . GLU A 1 97 ? 15.422 11.922 11.664 1 96.75 97 GLU A O 1
ATOM 757 N N . MET A 1 98 ? 15.031 13.312 13.359 1 97 98 MET A N 1
ATOM 758 C CA . MET A 1 98 ? 13.805 13.875 12.797 1 97 98 MET A CA 1
ATOM 759 C C . MET A 1 98 ? 13.836 15.398 12.852 1 97 98 MET A C 1
ATOM 761 O O . MET A 1 98 ? 14.641 15.984 13.57 1 97 98 MET A O 1
ATOM 765 N N . PRO A 1 99 ? 13 16.062 12.023 1 95.62 99 PRO A N 1
ATOM 766 C CA . PRO A 1 99 ? 12.961 17.531 12.07 1 95.62 99 PRO A CA 1
ATOM 767 C C . PRO A 1 99 ? 12.703 18.078 13.469 1 95.62 99 PRO A C 1
ATOM 769 O O . PRO A 1 99 ? 11.906 17.5 14.219 1 95.62 99 PRO A O 1
ATOM 772 N N . ALA A 1 100 ? 13.32 19.188 13.758 1 94.75 100 ALA A N 1
ATOM 773 C CA . ALA A 1 100 ? 13.195 19.781 15.078 1 94.75 100 ALA A CA 1
ATOM 774 C C . ALA A 1 100 ? 11.867 20.516 15.219 1 94.75 100 ALA A C 1
ATOM 776 O O . ALA A 1 100 ? 11.422 20.797 16.344 1 94.75 100 ALA A O 1
ATOM 777 N N . GLN A 1 101 ? 11.25 20.844 14.148 1 93.5 101 GLN A N 1
ATOM 778 C CA . GLN A 1 101 ? 9.961 21.531 14.141 1 93.5 101 GLN A CA 1
ATOM 779 C C . GLN A 1 101 ? 8.852 20.641 13.602 1 93.5 101 GLN A C 1
ATOM 781 O O . GLN A 1 101 ? 9.125 19.688 12.859 1 93.5 101 GLN A O 1
ATOM 786 N N . CYS A 1 102 ? 7.652 20.984 14.016 1 94.94 102 CYS A N 1
ATOM 787 C CA . CYS A 1 102 ? 6.496 20.266 13.484 1 94.94 102 CYS A CA 1
ATOM 788 C C . CYS A 1 102 ? 6.414 20.406 11.969 1 94.94 102 CYS A C 1
ATOM 790 O O . CYS A 1 102 ? 6.688 21.484 11.422 1 94.94 102 CYS A O 1
ATOM 792 N N . CYS A 1 103 ? 6.039 19.344 11.305 1 94.38 103 CYS A N 1
ATOM 793 C CA . CYS A 1 103 ? 5.922 19.406 9.852 1 94.38 103 CYS A CA 1
ATOM 794 C C . CYS A 1 103 ? 5.062 18.25 9.328 1 94.38 103 CYS A C 1
ATOM 796 O O . CYS A 1 103 ? 4.734 17.328 10.078 1 94.38 103 CYS A O 1
ATOM 798 N N . THR A 1 104 ? 4.68 18.359 8.117 1 93.31 104 THR A N 1
ATOM 799 C CA . THR A 1 104 ? 3.965 17.297 7.426 1 93.31 104 THR A CA 1
ATOM 800 C C . THR A 1 104 ? 4.914 16.484 6.547 1 93.31 104 THR A C 1
ATOM 802 O O . THR A 1 104 ? 5.766 17.062 5.859 1 93.31 104 THR A O 1
ATOM 805 N N . LEU A 1 105 ? 4.805 15.18 6.66 1 94.88 105 LEU A N 1
ATOM 806 C CA . LEU A 1 105 ? 5.605 14.289 5.832 1 94.88 105 LEU A CA 1
ATOM 807 C C . LEU A 1 105 ? 4.734 13.578 4.801 1 94.88 105 LEU A C 1
ATOM 809 O O . LEU A 1 105 ? 3.641 13.109 5.125 1 94.88 105 LEU A O 1
ATOM 813 N N . ARG A 1 106 ? 5.223 13.586 3.566 1 92.5 106 ARG A N 1
ATOM 814 C CA . ARG A 1 106 ? 4.652 12.672 2.58 1 92.5 106 ARG A CA 1
ATOM 815 C C . ARG A 1 106 ? 5.18 11.258 2.775 1 92.5 106 ARG A C 1
ATOM 817 O O . ARG A 1 106 ? 6.344 10.977 2.49 1 92.5 106 ARG A O 1
ATOM 824 N N . ILE A 1 107 ? 4.312 10.375 3.195 1 94.88 107 ILE A N 1
ATOM 825 C CA . ILE A 1 107 ? 4.734 9.055 3.639 1 94.88 107 ILE A CA 1
ATOM 826 C C . ILE A 1 107 ? 4.723 8.086 2.457 1 94.88 107 ILE A C 1
ATOM 828 O O . ILE A 1 107 ? 3.689 7.898 1.809 1 94.88 107 ILE A O 1
ATOM 832 N N . SER A 1 108 ? 5.852 7.527 2.182 1 94.12 108 SER A N 1
ATOM 833 C CA . SER A 1 108 ? 5.934 6.547 1.1 1 94.12 108 SER A CA 1
ATOM 834 C C . SER A 1 108 ? 5.141 5.289 1.434 1 94.12 108 SER A C 1
ATOM 836 O O . SER A 1 108 ? 4.906 4.988 2.605 1 94.12 108 SER A O 1
ATOM 838 N N . PRO A 1 109 ? 4.809 4.504 0.401 1 93.94 109 PRO A N 1
ATOM 839 C CA . PRO A 1 109 ? 4.086 3.254 0.644 1 93.94 109 PRO A CA 1
ATOM 840 C C . PRO A 1 109 ? 4.848 2.303 1.564 1 93.94 109 PRO A C 1
ATOM 842 O O . PRO A 1 109 ? 4.246 1.668 2.436 1 93.94 109 PRO A O 1
ATOM 845 N N . LEU A 1 110 ? 6.145 2.223 1.417 1 96.38 110 LEU A N 1
ATOM 846 C CA . LEU A 1 110 ? 6.93 1.344 2.275 1 96.38 110 LEU A CA 1
ATOM 847 C C . LEU A 1 110 ? 6.828 1.774 3.734 1 96.38 110 LEU A C 1
ATOM 849 O O . LEU A 1 110 ? 6.531 0.957 4.609 1 96.38 110 LEU A O 1
ATOM 853 N N . VAL A 1 111 ? 7.059 3.029 3.996 1 97.44 111 VAL A N 1
ATOM 854 C CA . VAL A 1 111 ? 7.039 3.533 5.367 1 97.44 111 VAL A CA 1
ATOM 855 C C . VAL A 1 111 ? 5.648 3.35 5.965 1 97.44 111 VAL A C 1
ATOM 857 O O . VAL A 1 111 ? 5.512 2.98 7.133 1 97.44 111 VAL A O 1
ATOM 860 N N . ARG A 1 112 ? 4.652 3.594 5.152 1 96.19 112 ARG A N 1
ATOM 861 C CA . ARG A 1 112 ? 3.281 3.363 5.598 1 96.19 112 ARG A CA 1
ATOM 862 C C . ARG A 1 112 ? 3.102 1.93 6.086 1 96.19 112 ARG A C 1
ATOM 864 O O . ARG A 1 112 ? 2.613 1.704 7.195 1 96.19 112 ARG A O 1
ATOM 871 N N . GLU A 1 113 ? 3.523 0.987 5.293 1 96.25 113 GLU A N 1
ATOM 872 C CA . GLU A 1 113 ? 3.295 -0.412 5.641 1 96.25 113 GLU A CA 1
ATOM 873 C C . GLU A 1 113 ? 4.168 -0.84 6.812 1 96.25 113 GLU A C 1
ATOM 875 O O . GLU A 1 113 ? 3.768 -1.685 7.617 1 96.25 113 GLU A O 1
ATOM 880 N N . LEU A 1 114 ? 5.375 -0.275 6.922 1 97.69 114 LEU A N 1
ATOM 881 C CA . LEU A 1 114 ? 6.207 -0.532 8.094 1 97.69 114 LEU A CA 1
ATOM 882 C C . LEU A 1 114 ? 5.496 -0.099 9.367 1 97.69 114 LEU A C 1
ATOM 884 O O . LEU A 1 114 ? 5.473 -0.841 10.352 1 97.69 114 LEU A O 1
ATOM 888 N N . ILE A 1 115 ? 4.918 1.076 9.328 1 97.19 115 ILE A N 1
ATOM 889 C CA . ILE A 1 115 ? 4.215 1.607 10.492 1 97.19 115 ILE A CA 1
ATOM 890 C C . ILE A 1 115 ? 3.002 0.734 10.805 1 97.19 115 ILE A C 1
ATOM 892 O O . ILE A 1 115 ? 2.797 0.332 11.953 1 97.19 115 ILE A O 1
ATOM 896 N N . VAL A 1 116 ? 2.217 0.427 9.805 1 96 116 VAL A N 1
ATOM 897 C CA . VAL A 1 116 ? 1.015 -0.38 9.984 1 96 116 VAL A CA 1
ATOM 898 C C . VAL A 1 116 ? 1.385 -1.736 10.578 1 96 116 VAL A C 1
ATOM 900 O O . VAL A 1 116 ? 0.737 -2.209 11.516 1 96 116 VAL A O 1
ATOM 903 N N . HIS A 1 117 ? 2.418 -2.348 10.047 1 95.94 117 HIS A N 1
ATOM 904 C CA . HIS A 1 117 ? 2.854 -3.641 10.555 1 95.94 117 HIS A CA 1
ATOM 905 C C . HIS A 1 117 ? 3.283 -3.537 12.016 1 95.94 117 HIS A C 1
ATOM 907 O O . HIS A 1 117 ? 3.012 -4.438 12.812 1 95.94 117 HIS A O 1
ATOM 913 N N . LEU A 1 118 ? 3.969 -2.479 12.367 1 95.44 118 LEU A N 1
ATOM 914 C CA . LEU A 1 118 ? 4.422 -2.264 13.734 1 95.44 118 LEU A CA 1
ATOM 915 C C . LEU A 1 118 ? 3.238 -2.164 14.688 1 95.44 118 LEU A C 1
ATOM 917 O O . LEU A 1 118 ? 3.33 -2.586 15.844 1 95.44 118 LEU A O 1
ATOM 921 N N . THR A 1 119 ? 2.094 -1.586 14.227 1 94.94 119 THR A N 1
ATOM 922 C CA . THR A 1 119 ? 0.916 -1.464 15.078 1 94.94 119 THR A CA 1
ATOM 923 C C . THR A 1 119 ? 0.378 -2.84 15.453 1 94.94 119 THR A C 1
ATOM 925 O O . THR A 1 119 ? -0.371 -2.973 16.422 1 94.94 119 THR A O 1
ATOM 928 N N . GLU A 1 120 ? 0.716 -3.838 14.672 1 92.44 120 GLU A N 1
ATOM 929 C CA . GLU A 1 120 ? 0.204 -5.188 14.891 1 92.44 120 GLU A CA 1
ATOM 930 C C . GLU A 1 120 ? 1.052 -5.938 15.914 1 92.44 120 GLU A C 1
ATOM 932 O O . GLU A 1 120 ? 0.688 -7.031 16.344 1 92.44 120 GLU A O 1
ATOM 937 N N . GLN A 1 121 ? 2.188 -5.309 16.234 1 90.12 121 GLN A N 1
ATOM 938 C CA . GLN A 1 121 ? 3.086 -5.957 17.172 1 90.12 121 GLN A CA 1
ATOM 939 C C . GLN A 1 121 ? 2.672 -5.668 18.609 1 90.12 121 GLN A C 1
ATOM 941 O O . GLN A 1 121 ? 2.322 -4.535 18.953 1 90.12 121 GLN A O 1
ATOM 946 N N . ASN A 1 122 ? 2.656 -6.656 19.438 1 83.31 122 ASN A N 1
ATOM 947 C CA . ASN A 1 122 ? 2.377 -6.48 20.844 1 83.31 122 ASN A CA 1
ATOM 948 C C . ASN A 1 122 ? 3.598 -5.957 21.609 1 83.31 122 ASN A C 1
ATOM 950 O O . ASN A 1 122 ? 4.723 -6.047 21.109 1 83.31 122 ASN A O 1
ATOM 954 N N . GLU A 1 123 ? 3.332 -5.445 22.781 1 79.75 123 GLU A N 1
ATOM 955 C CA . GLU A 1 123 ? 4.41 -4.875 23.594 1 79.75 123 GLU A CA 1
ATOM 956 C C . GLU A 1 123 ? 5.508 -5.902 23.844 1 79.75 123 GLU A C 1
ATOM 958 O O . GLU A 1 123 ? 6.695 -5.566 23.828 1 79.75 123 GLU A O 1
ATOM 963 N N . GLY A 1 124 ? 5.102 -7.074 24.078 1 79.62 124 GLY A N 1
ATOM 964 C CA . GLY A 1 124 ? 6.059 -8.141 24.328 1 79.62 124 GLY A CA 1
ATOM 965 C C . GLY A 1 124 ? 6.918 -8.469 23.125 1 79.62 124 GLY A C 1
ATOM 966 O O . GLY A 1 124 ? 7.984 -9.07 23.266 1 79.62 124 GLY A O 1
ATOM 967 N N . ASP A 1 125 ? 6.48 -7.977 21.984 1 85.62 125 ASP A N 1
ATOM 968 C CA . ASP A 1 125 ? 7.152 -8.336 20.75 1 85.62 125 ASP A CA 1
ATOM 969 C C . ASP A 1 125 ? 8.125 -7.246 20.297 1 85.62 125 ASP A C 1
ATOM 971 O O . ASP A 1 125 ? 8.922 -7.449 19.391 1 85.62 125 ASP A O 1
ATOM 975 N N . LEU A 1 126 ? 8.164 -6.18 21 1 87.31 126 LEU A N 1
ATOM 976 C CA . LEU A 1 126 ? 8.93 -5.027 20.547 1 87.31 126 LEU A CA 1
ATOM 977 C C . LEU A 1 126 ? 10.43 -5.273 20.719 1 87.31 126 LEU A C 1
ATOM 979 O O . LEU A 1 126 ? 11.242 -4.645 20.031 1 87.31 126 LEU A O 1
ATOM 983 N N . SER A 1 127 ? 10.742 -6.246 21.562 1 88.88 127 SER A N 1
ATOM 984 C CA . SER A 1 127 ? 12.156 -6.512 21.812 1 88.88 127 SER A CA 1
ATOM 985 C C . SER A 1 127 ? 12.656 -7.668 20.953 1 88.88 127 SER A C 1
ATOM 987 O O . SER A 1 127 ? 13.852 -7.969 20.938 1 88.88 127 SER A O 1
ATOM 989 N N . GLN A 1 128 ? 11.773 -8.289 20.25 1 92.81 128 GLN A N 1
ATOM 990 C CA . GLN A 1 128 ? 12.172 -9.383 19.375 1 92.81 128 GLN A CA 1
ATOM 991 C C . GLN A 1 128 ? 13.102 -8.883 18.266 1 92.81 128 GLN A C 1
ATOM 993 O O . GLN A 1 128 ? 12.922 -7.785 17.75 1 92.81 128 GLN A O 1
ATOM 998 N N . PRO A 1 129 ? 14.062 -9.711 17.922 1 94.38 129 PRO A N 1
ATOM 999 C CA . PRO A 1 129 ? 15.023 -9.289 16.906 1 94.38 129 PRO A CA 1
ATOM 1000 C C . PRO A 1 129 ? 14.359 -8.891 15.594 1 94.38 129 PRO A C 1
ATOM 1002 O O . PRO A 1 129 ? 14.766 -7.914 14.961 1 94.38 129 PRO A O 1
ATOM 1005 N N . SER A 1 130 ? 13.336 -9.594 15.211 1 94.62 130 SER A N 1
ATOM 1006 C CA . SER A 1 130 ? 12.648 -9.281 13.961 1 94.62 130 SER A CA 1
ATOM 1007 C C . SER A 1 130 ? 11.992 -7.906 14.016 1 94.62 130 SER A C 1
ATOM 1009 O O . SER A 1 130 ? 12.047 -7.145 13.047 1 94.62 130 SER A O 1
ATOM 1011 N N . THR A 1 131 ? 11.422 -7.625 15.109 1 95.19 131 THR A N 1
ATOM 1012 C CA . THR A 1 131 ? 10.797 -6.316 15.273 1 95.19 131 THR A CA 1
ATOM 1013 C C . THR A 1 131 ? 11.852 -5.215 15.305 1 95.19 131 THR A C 1
ATOM 1015 O O . THR A 1 131 ? 11.648 -4.137 14.742 1 95.19 131 THR A O 1
ATOM 1018 N N . GLN A 1 132 ? 12.938 -5.492 15.938 1 95.19 132 GLN A N 1
ATOM 1019 C CA . GLN A 1 132 ? 14.031 -4.52 15.992 1 95.19 132 GLN A CA 1
ATOM 1020 C C . GLN A 1 132 ? 14.57 -4.223 14.594 1 95.19 132 GLN A C 1
ATOM 1022 O O . GLN A 1 132 ? 14.891 -3.074 14.281 1 95.19 132 GLN A O 1
ATOM 1027 N N . ARG A 1 133 ? 14.695 -5.227 13.758 1 96.31 133 ARG A N 1
ATOM 1028 C CA . ARG A 1 133 ? 15.117 -5.023 12.375 1 96.31 133 ARG A CA 1
ATOM 1029 C C . ARG A 1 133 ? 14.109 -4.164 11.617 1 96.31 133 ARG A C 1
ATOM 1031 O O . ARG A 1 133 ? 14.492 -3.285 10.844 1 96.31 133 ARG A O 1
ATOM 1038 N N . LEU A 1 134 ? 12.828 -4.43 11.891 1 96.69 134 LEU A N 1
ATOM 1039 C CA . LEU A 1 134 ? 11.758 -3.645 11.273 1 96.69 134 LEU A CA 1
ATOM 1040 C C . LEU A 1 134 ? 11.883 -2.17 11.648 1 96.69 134 LEU A C 1
ATOM 1042 O O . LEU A 1 134 ? 11.812 -1.299 10.781 1 96.69 134 LEU A O 1
ATOM 1046 N N . VAL A 1 135 ? 12.125 -1.913 12.891 1 97.62 135 VAL A N 1
ATOM 1047 C CA . VAL A 1 135 ? 12.273 -0.554 13.398 1 97.62 135 VAL A CA 1
ATOM 1048 C C . VAL A 1 135 ? 13.5 0.102 12.766 1 97.62 135 VAL A C 1
ATOM 1050 O O . VAL A 1 135 ? 13.469 1.282 12.406 1 97.62 135 VAL A O 1
ATOM 1053 N N . GLN A 1 136 ? 14.562 -0.652 12.602 1 97.44 136 GLN A N 1
ATOM 1054 C CA . GLN A 1 136 ? 15.773 -0.102 12 1 97.44 136 GLN A CA 1
ATOM 1055 C C . GLN A 1 136 ? 15.523 0.311 10.555 1 97.44 136 GLN A C 1
ATOM 1057 O O . GLN A 1 136 ? 16.016 1.35 10.102 1 97.44 136 GLN A O 1
ATOM 1062 N N . VAL A 1 137 ? 14.781 -0.501 9.836 1 98.12 137 VAL A N 1
ATOM 1063 C CA . VAL A 1 137 ? 14.43 -0.139 8.461 1 98.12 137 VAL A CA 1
ATOM 1064 C C . VAL A 1 137 ? 13.562 1.113 8.461 1 98.12 137 VAL A C 1
ATOM 1066 O O . VAL A 1 137 ? 13.75 2.012 7.641 1 98.12 137 VAL A O 1
ATOM 1069 N N . LEU A 1 138 ? 12.602 1.152 9.383 1 98.25 138 LEU A N 1
ATOM 1070 C CA . LEU A 1 138 ? 11.766 2.338 9.531 1 98.25 138 LEU A CA 1
ATOM 1071 C C . LEU A 1 138 ? 12.617 3.58 9.766 1 98.25 138 LEU A C 1
ATOM 1073 O O . LEU A 1 138 ? 12.406 4.617 9.133 1 98.25 138 LEU A O 1
ATOM 1077 N N . PHE A 1 139 ? 13.641 3.438 10.625 1 98.31 139 PHE A N 1
ATOM 1078 C CA . PHE A 1 139 ? 14.484 4.562 10.992 1 98.31 139 PHE A CA 1
ATOM 1079 C C . PHE A 1 139 ? 15.445 4.914 9.867 1 98.31 139 PHE A C 1
ATOM 1081 O O . PHE A 1 139 ? 15.945 6.039 9.797 1 98.31 139 PHE A O 1
ATOM 1088 N N . ASP A 1 140 ? 15.734 3.984 8.961 1 97.56 140 ASP A N 1
ATOM 1089 C CA . ASP A 1 140 ? 16.5 4.297 7.762 1 97.56 140 ASP A CA 1
ATOM 1090 C C . ASP A 1 140 ? 15.68 5.145 6.793 1 97.56 140 ASP A C 1
ATOM 1092 O O . ASP A 1 140 ? 16.219 6.035 6.129 1 97.56 140 ASP A O 1
ATOM 1096 N N . GLU A 1 141 ? 14.383 4.902 6.73 1 97.19 141 GLU A N 1
ATOM 1097 C CA . GLU A 1 141 ? 13.539 5.438 5.668 1 97.19 141 GLU A CA 1
ATOM 1098 C C . GLU A 1 141 ? 12.828 6.707 6.113 1 97.19 141 GLU A C 1
ATOM 1100 O O . GLU A 1 141 ? 12.641 7.633 5.32 1 97.19 141 GLU A O 1
ATOM 1105 N N . LEU A 1 142 ? 12.445 6.781 7.344 1 97.19 142 LEU A N 1
ATOM 1106 C CA . LEU A 1 142 ? 11.578 7.844 7.848 1 97.19 142 LEU A CA 1
ATOM 1107 C C . LEU A 1 142 ? 12.219 9.211 7.629 1 97.19 142 LEU A C 1
ATOM 1109 O O . LEU A 1 142 ? 11.578 10.125 7.109 1 97.19 142 LEU A O 1
ATOM 1113 N N . PRO A 1 143 ? 13.547 9.422 7.953 1 96.69 143 PRO A N 1
ATOM 1114 C CA . PRO A 1 143 ? 14.172 10.727 7.758 1 96.69 143 PRO A CA 1
ATOM 1115 C C . PRO A 1 143 ? 14.258 11.133 6.285 1 96.69 143 PRO A C 1
ATOM 1117 O O . PRO A 1 143 ? 14.484 12.305 5.973 1 96.69 143 PRO A O 1
ATOM 1120 N N . CYS A 1 144 ? 14.047 10.148 5.367 1 95.38 144 CYS A N 1
ATOM 1121 C CA . CYS A 1 144 ? 14.195 10.398 3.939 1 95.38 144 CYS A CA 1
ATOM 1122 C C . CYS A 1 144 ? 12.867 10.828 3.324 1 95.38 144 CYS A C 1
ATOM 1124 O O . CYS A 1 144 ? 12.805 11.172 2.143 1 95.38 144 CYS A O 1
ATOM 1126 N N . GLN A 1 145 ? 11.773 10.859 4.125 1 95.62 145 GLN A N 1
ATOM 1127 C CA . GLN A 1 145 ? 10.469 11.242 3.59 1 95.62 145 GLN A CA 1
ATOM 1128 C C . GLN A 1 145 ? 10.414 12.734 3.275 1 95.62 145 GLN A C 1
ATOM 1130 O O . GLN A 1 145 ? 10.984 13.547 4.004 1 95.62 145 GLN A O 1
ATOM 1135 N N . ALA A 1 146 ? 9.664 13.094 2.205 1 91.25 146 ALA A N 1
ATOM 1136 C CA . ALA A 1 146 ? 9.57 14.484 1.772 1 91.25 146 ALA A CA 1
ATOM 1137 C C . ALA A 1 146 ? 8.812 15.328 2.795 1 91.25 146 ALA A C 1
ATOM 1139 O O . ALA A 1 146 ? 7.746 14.938 3.264 1 91.25 146 ALA A O 1
ATOM 1140 N N . VAL A 1 147 ? 9.359 16.469 3.141 1 91.62 147 VAL A N 1
ATOM 1141 C CA . VAL A 1 147 ? 8.742 17.406 4.07 1 91.62 147 VAL A CA 1
ATOM 1142 C C . VAL A 1 147 ? 7.879 18.406 3.301 1 91.62 147 VAL A C 1
ATOM 1144 O O . VAL A 1 147 ? 8.305 18.953 2.287 1 91.62 147 VAL A O 1
ATOM 1147 N N . GLU A 1 148 ? 6.695 18.547 3.756 1 84.25 148 GLU A N 1
ATOM 1148 C CA . GLU A 1 148 ? 5.781 19.531 3.199 1 84.25 148 GLU A CA 1
ATOM 1149 C C . GLU A 1 148 ? 5.25 20.469 4.285 1 84.25 148 GLU A C 1
ATOM 1151 O O . GLU A 1 148 ? 5.152 20.078 5.449 1 84.25 148 GLU A O 1
ATOM 1156 N N . GLN A 1 149 ? 5.043 21.656 3.877 1 79.88 149 GLN A N 1
ATOM 1157 C CA . GLN A 1 149 ? 4.492 22.625 4.816 1 79.88 149 GLN A CA 1
ATOM 1158 C C . GLN A 1 149 ? 2.994 22.812 4.598 1 79.88 149 GLN A C 1
ATOM 1160 O O . GLN A 1 149 ? 2.562 23.859 4.105 1 79.88 149 GLN A O 1
ATOM 1165 N N . LEU A 1 150 ? 2.311 21.844 5.059 1 83.25 150 LEU A N 1
ATOM 1166 C CA . LEU A 1 150 ? 0.859 21.906 4.918 1 83.25 150 LEU A CA 1
ATOM 1167 C C . LEU A 1 150 ? 0.206 22.359 6.219 1 83.25 150 LEU A C 1
ATOM 1169 O O . LEU A 1 150 ? -0.532 21.594 6.848 1 83.25 150 LEU A O 1
ATOM 1173 N N . ASN A 1 151 ? 0.534 23.516 6.598 1 85.25 151 ASN A N 1
ATOM 1174 C CA . ASN A 1 151 ? -0.042 24.078 7.809 1 85.25 151 ASN A CA 1
ATOM 1175 C C . ASN A 1 151 ? -0.739 25.406 7.531 1 85.25 151 ASN A C 1
ATOM 1177 O O . ASN A 1 151 ? -0.409 26.094 6.562 1 85.25 151 ASN A O 1
ATOM 1181 N N . LEU A 1 152 ? -1.712 25.594 8.289 1 83.69 152 LEU A N 1
ATOM 1182 C CA . LEU A 1 152 ? -2.389 26.891 8.328 1 83.69 152 LEU A CA 1
ATOM 1183 C C . LEU A 1 152 ? -2.082 27.625 9.625 1 83.69 152 LEU A C 1
ATOM 1185 O O . LEU A 1 152 ? -2.592 27.266 10.688 1 83.69 152 LEU A O 1
ATOM 1189 N N . PRO A 1 153 ? -1.234 28.641 9.43 1 83.12 153 PRO A N 1
ATOM 1190 C CA . PRO A 1 153 ? -1.003 29.422 10.648 1 83.12 153 PRO A CA 1
ATOM 1191 C C . PRO A 1 153 ? -2.283 30.031 11.203 1 83.12 153 PRO A C 1
ATOM 1193 O O . PRO A 1 153 ? -3.111 30.547 10.445 1 83.12 153 PRO A O 1
ATOM 1196 N N . MET A 1 154 ? -2.473 29.703 12.391 1 77.06 154 MET A N 1
ATOM 1197 C CA . MET A 1 154 ? -3.625 30.281 13.07 1 77.06 154 MET A CA 1
ATOM 1198 C C . MET A 1 154 ? -3.221 30.891 14.406 1 77.06 154 MET A C 1
ATOM 1200 O O . MET A 1 154 ? -2.07 30.766 14.828 1 77.06 154 MET A O 1
ATOM 1204 N N . SER A 1 155 ? -3.828 31.953 14.875 1 72 155 SER A N 1
ATOM 1205 C CA . SER A 1 155 ? -3.623 32.5 16.203 1 72 155 SER A CA 1
ATOM 1206 C C . SER A 1 155 ? -4.812 32.219 17.125 1 72 155 SER A C 1
ATOM 1208 O O . SER A 1 155 ? -5.863 31.766 16.656 1 72 155 SER A O 1
ATOM 1210 N N . ARG A 1 156 ? -4.598 32.188 18.312 1 74.06 156 ARG A N 1
ATOM 1211 C CA . ARG A 1 156 ? -5.664 32.031 19.297 1 74.06 156 ARG A CA 1
ATOM 1212 C C . ARG A 1 156 ? -6.566 33.281 19.312 1 74.06 156 ARG A C 1
ATOM 1214 O O . ARG A 1 156 ? -7.547 33.312 20.062 1 74.06 156 ARG A O 1
ATOM 1221 N N . HIS A 1 157 ? -6.242 34.125 18.406 1 86.19 157 HIS A N 1
ATOM 1222 C CA . HIS A 1 157 ? -7.113 35.312 18.344 1 86.19 157 HIS A CA 1
ATOM 1223 C C . HIS A 1 157 ? -8.508 34.938 17.875 1 86.19 157 HIS A C 1
ATOM 1225 O O . HIS A 1 157 ? -8.672 34.312 16.812 1 86.19 157 HIS A O 1
ATOM 1231 N N . PRO A 1 158 ? -9.492 35.219 18.578 1 88.25 158 PRO A N 1
ATOM 1232 C CA . PRO A 1 158 ? -10.844 34.719 18.312 1 88.25 158 PRO A CA 1
ATOM 1233 C C . PRO A 1 158 ? -11.352 35.094 16.922 1 88.25 158 PRO A C 1
ATOM 1235 O O . PRO A 1 158 ? -12.039 34.312 16.281 1 88.25 158 PRO A O 1
ATOM 1238 N N . LYS A 1 159 ? -11.07 36.281 16.531 1 91.19 159 LYS A N 1
ATOM 1239 C CA . LYS A 1 159 ? -11.562 36.719 15.219 1 91.19 159 LYS A CA 1
ATOM 1240 C C . LYS A 1 159 ? -10.906 35.906 14.094 1 91.19 159 LYS A C 1
ATOM 1242 O O . LYS A 1 159 ? -11.562 35.562 13.109 1 91.19 159 LYS A O 1
ATOM 1247 N N . ILE A 1 160 ? -9.594 35.688 14.211 1 88.75 160 ILE A N 1
ATOM 1248 C CA . ILE A 1 160 ? -8.875 34.906 13.203 1 88.75 160 ILE A CA 1
ATOM 1249 C C . ILE A 1 160 ? -9.367 33.469 13.211 1 88.75 160 ILE A C 1
ATOM 1251 O O . ILE A 1 160 ? -9.586 32.875 12.148 1 88.75 160 ILE A O 1
ATOM 1255 N N . ARG A 1 161 ? -9.57 32.938 14.336 1 86.31 161 ARG A N 1
ATOM 1256 C CA . ARG A 1 161 ? -10.109 31.594 14.469 1 86.31 161 ARG A CA 1
ATOM 1257 C C . ARG A 1 161 ? -11.492 31.484 13.836 1 86.31 161 ARG A C 1
ATOM 1259 O O . ARG A 1 161 ? -11.812 30.484 13.188 1 86.31 161 ARG A O 1
ATOM 1266 N N . PHE A 1 162 ? -12.234 32.5 14.117 1 88.56 162 PHE A N 1
ATOM 1267 C CA . PHE A 1 162 ? -13.57 32.531 13.539 1 88.56 162 PHE A CA 1
ATOM 1268 C C . PHE A 1 162 ? -13.508 32.469 12.016 1 88.56 162 PHE A C 1
ATOM 1270 O O . PHE A 1 162 ? -14.234 31.688 11.398 1 88.56 162 PHE A O 1
ATOM 1277 N N . ILE A 1 163 ? -12.695 33.25 11.43 1 88.5 163 ILE A N 1
ATOM 1278 C CA . ILE A 1 163 ? -12.562 33.25 9.977 1 88.5 163 ILE A CA 1
ATOM 1279 C C . ILE A 1 163 ? -12.094 31.891 9.484 1 88.5 163 ILE A C 1
ATOM 1281 O O . ILE A 1 163 ? -12.656 31.344 8.531 1 88.5 163 ILE A O 1
ATOM 1285 N N . ALA A 1 164 ? -11.062 31.359 10.148 1 83.38 164 ALA A N 1
ATOM 1286 C CA . ALA A 1 164 ? -10.516 30.062 9.758 1 83.38 164 ALA A CA 1
ATOM 1287 C C . ALA A 1 164 ? -11.594 28.984 9.797 1 83.38 164 ALA A C 1
ATOM 1289 O O . ALA A 1 164 ? -11.727 28.203 8.852 1 83.38 164 ALA A O 1
ATOM 1290 N N . ASP A 1 165 ? -12.352 28.953 10.812 1 81.81 165 ASP A N 1
ATOM 1291 C CA . ASP A 1 165 ? -13.422 27.969 10.969 1 81.81 165 ASP A CA 1
ATOM 1292 C C . ASP A 1 165 ? -14.461 28.109 9.859 1 81.81 165 ASP A C 1
ATOM 1294 O O . ASP A 1 165 ? -14.945 27.109 9.328 1 81.81 165 ASP A O 1
ATOM 1298 N N . GLN A 1 166 ? -14.805 29.297 9.617 1 84.88 166 GLN A N 1
ATOM 1299 C CA . GLN A 1 166 ? -15.773 29.562 8.57 1 84.88 166 GLN A CA 1
ATOM 1300 C C . GLN A 1 166 ? -15.25 29.109 7.207 1 84.88 166 GLN A C 1
ATOM 1302 O O . GLN A 1 166 ? -15.992 28.531 6.406 1 84.88 166 GLN A O 1
ATOM 1307 N N . LEU A 1 167 ? -14.031 29.406 6.992 1 81.5 167 LEU A N 1
ATOM 1308 C CA . LEU A 1 167 ? -13.422 29.047 5.715 1 81.5 167 LEU A CA 1
ATOM 1309 C C . LEU A 1 167 ? -13.344 27.531 5.559 1 81.5 167 LEU A C 1
ATOM 1311 O O . LEU A 1 167 ? -13.555 27 4.465 1 81.5 167 LEU A O 1
ATOM 1315 N N . VAL A 1 168 ? -13.016 26.828 6.637 1 77.12 168 VAL A N 1
ATOM 1316 C CA . VAL A 1 168 ? -12.906 25.375 6.609 1 77.12 168 VAL A CA 1
ATOM 1317 C C . VAL A 1 168 ? -14.273 24.75 6.344 1 77.12 168 VAL A C 1
ATOM 1319 O O . VAL A 1 168 ? -14.391 23.781 5.59 1 77.12 168 VAL A O 1
ATOM 1322 N N . GLN A 1 169 ? -15.258 25.297 6.941 1 78.69 169 GLN A N 1
ATOM 1323 C CA . GLN A 1 169 ? -16.609 24.766 6.828 1 78.69 169 GLN A CA 1
ATOM 1324 C C . GLN A 1 169 ? -17.234 25.125 5.48 1 78.69 169 GLN A C 1
ATOM 1326 O O . GLN A 1 169 ? -18.047 24.375 4.953 1 78.69 169 GLN A O 1
ATOM 1331 N N . HIS A 1 170 ? -16.844 26.266 5.004 1 83.44 170 HIS A N 1
ATOM 1332 C CA . HIS A 1 170 ? -17.375 26.766 3.742 1 83.44 170 HIS A CA 1
ATOM 1333 C C . HIS A 1 170 ? -16.25 27.203 2.803 1 83.44 170 HIS A C 1
ATOM 1335 O O . HIS A 1 170 ? -16.156 28.391 2.467 1 83.44 170 HIS A O 1
ATOM 1341 N N . PRO A 1 171 ? -15.578 26.266 2.238 1 76.38 171 PRO A N 1
ATOM 1342 C CA . PRO A 1 171 ? -14.383 26.609 1.464 1 76.38 171 PRO A CA 1
ATOM 1343 C C . PRO A 1 171 ? -14.719 27.344 0.158 1 76.38 171 PRO A C 1
ATOM 1345 O O . PRO A 1 171 ? -13.844 27.969 -0.437 1 76.38 171 PRO A O 1
ATOM 1348 N N . GLN A 1 172 ? -15.922 27.297 -0.258 1 78.19 172 GLN A N 1
ATOM 1349 C CA . GLN A 1 172 ? -16.328 27.938 -1.507 1 78.19 172 GLN A CA 1
ATOM 1350 C C . GLN A 1 172 ? -16.578 29.422 -1.31 1 78.19 172 GLN A C 1
ATOM 1352 O O . GLN A 1 172 ? -16.688 30.172 -2.281 1 78.19 172 GLN A O 1
ATOM 1357 N N . GLN A 1 173 ? -16.797 29.75 -0.088 1 78.31 173 GLN A N 1
ATOM 1358 C CA . GLN A 1 173 ? -17.109 31.141 0.191 1 78.31 173 GLN A CA 1
ATOM 1359 C C . GLN A 1 173 ? -15.945 32.062 -0.2 1 78.31 173 GLN A C 1
ATOM 1361 O O . GLN A 1 173 ? -14.797 31.797 0.152 1 78.31 173 GLN A O 1
ATOM 1366 N N . ARG A 1 174 ? -16.188 33.125 -1.012 1 80.06 174 ARG A N 1
ATOM 1367 C CA . ARG A 1 174 ? -15.172 34.031 -1.51 1 80.06 174 ARG A CA 1
ATOM 1368 C C . ARG A 1 174 ? -15.352 35.438 -0.93 1 80.06 174 ARG A C 1
ATOM 1370 O O . ARG A 1 174 ? -15.227 36.438 -1.646 1 80.06 174 ARG A O 1
ATOM 1377 N N . LEU A 1 175 ? -15.625 35.438 0.346 1 87.31 175 LEU A N 1
ATOM 1378 C CA . LEU A 1 175 ? -15.734 36.75 0.954 1 87.31 175 LEU A CA 1
ATOM 1379 C C . LEU A 1 175 ? -14.406 37.5 0.887 1 87.31 175 LEU A C 1
ATOM 1381 O O . LEU A 1 175 ? -13.352 36.906 1.094 1 87.31 175 LEU A O 1
ATOM 1385 N N . THR A 1 176 ? -14.492 38.781 0.512 1 90.31 176 THR A N 1
ATOM 1386 C CA . THR A 1 176 ? -13.312 39.656 0.493 1 90.31 176 THR A CA 1
ATOM 1387 C C . THR A 1 176 ? -12.922 40.062 1.908 1 90.31 176 THR A C 1
ATOM 1389 O O . THR A 1 176 ? -13.695 39.875 2.852 1 90.31 176 THR A O 1
ATOM 1392 N N . LEU A 1 177 ? -11.719 40.562 1.951 1 93.69 177 LEU A N 1
ATOM 1393 C CA . LEU A 1 177 ? -11.266 41.094 3.24 1 93.69 177 LEU A CA 1
ATOM 1394 C C . LEU A 1 177 ? -12.219 42.156 3.764 1 93.69 177 LEU A C 1
ATOM 1396 O O . LEU A 1 177 ? -12.477 42.219 4.969 1 93.69 177 LEU A O 1
ATOM 1400 N N . GLU A 1 178 ? -12.75 42.906 2.863 1 94.56 178 GLU A N 1
ATOM 1401 C CA . GLU A 1 178 ? -13.68 43.969 3.23 1 94.56 178 GLU A CA 1
ATOM 1402 C C . GLU A 1 178 ? -14.969 43.406 3.818 1 94.56 178 GLU A C 1
ATOM 1404 O O . GLU A 1 178 ? -15.484 43.906 4.816 1 94.56 178 GLU A O 1
ATOM 1409 N N . GLN A 1 179 ? -15.43 42.406 3.264 1 94.62 179 GLN A N 1
ATOM 1410 C CA . GLN A 1 179 ? -16.656 41.781 3.727 1 94.62 179 GLN A CA 1
ATOM 1411 C C . GLN A 1 179 ? -16.453 41.094 5.082 1 94.62 179 GLN A C 1
ATOM 1413 O O . GLN A 1 179 ? -17.312 41.188 5.961 1 94.62 179 GLN A O 1
ATOM 1418 N N . TRP A 1 180 ? -15.336 40.438 5.227 1 94.75 180 TRP A N 1
ATOM 1419 C CA . TRP A 1 180 ? -14.992 39.875 6.52 1 94.75 180 TRP A CA 1
ATOM 1420 C C . TRP A 1 180 ? -14.883 40.938 7.594 1 94.75 180 TRP A C 1
ATOM 1422 O O . TRP A 1 180 ? -15.391 40.781 8.703 1 94.75 180 TRP A O 1
ATOM 1432 N N . ALA A 1 181 ? -14.195 42.062 7.25 1 96.19 181 ALA A N 1
ATOM 1433 C CA . ALA A 1 181 ? -14.016 43.156 8.18 1 96.19 181 ALA A CA 1
ATOM 1434 C C . ALA A 1 181 ? -15.359 43.688 8.656 1 96.19 181 ALA A C 1
ATOM 1436 O O . ALA A 1 181 ? -15.555 43.969 9.844 1 96.19 181 ALA A O 1
ATOM 1437 N N . SER A 1 182 ? -16.266 43.812 7.707 1 95.81 182 SER A N 1
ATOM 1438 C CA . SER A 1 182 ? -17.609 44.281 8.039 1 95.81 182 SER A CA 1
ATOM 1439 C C . SER A 1 182 ? -18.312 43.344 8.992 1 95.81 182 SER A C 1
ATOM 1441 O O . SER A 1 182 ? -18.922 43.75 9.977 1 95.81 182 SER A O 1
ATOM 1443 N N . GLN A 1 183 ? -18.188 42.094 8.75 1 94.38 183 GLN A N 1
ATOM 1444 C CA . GLN A 1 183 ? -18.812 41.062 9.586 1 94.38 183 GLN A CA 1
ATOM 1445 C C . GLN A 1 183 ? -18.219 41.094 10.992 1 94.38 183 GLN A C 1
ATOM 1447 O O . GLN A 1 183 ? -18.922 40.781 11.961 1 94.38 183 GLN A O 1
ATOM 1452 N N . LEU A 1 184 ? -17.016 41.438 11.086 1 95.19 184 LEU A N 1
ATOM 1453 C CA . LEU A 1 184 ? -16.312 41.375 12.359 1 95.19 184 LEU A CA 1
ATOM 1454 C C . LEU A 1 184 ? -16.25 42.75 13.008 1 95.19 184 LEU A C 1
ATOM 1456 O O . LEU A 1 184 ? -15.516 42.969 13.977 1 95.19 184 LEU A O 1
ATOM 1460 N N . ALA A 1 185 ? -16.969 43.75 12.43 1 95.5 185 ALA A N 1
ATOM 1461 C CA . ALA A 1 185 ? -17.031 45.125 12.93 1 95.5 185 ALA A CA 1
ATOM 1462 C C . ALA A 1 185 ? -15.648 45.719 13.055 1 95.5 185 ALA A C 1
ATOM 1464 O O . ALA A 1 185 ? -15.312 46.312 14.086 1 95.5 185 ALA A O 1
ATOM 1465 N N . MET A 1 186 ? -14.875 45.5 12 1 95.62 186 MET A N 1
ATOM 1466 C CA . MET A 1 186 ? -13.539 46.062 11.883 1 95.62 186 MET A CA 1
ATOM 1467 C C . MET A 1 186 ? -13.375 46.812 10.555 1 95.62 186 MET A C 1
ATOM 1469 O O . MET A 1 186 ? -14.164 46.594 9.625 1 95.62 186 MET A O 1
ATOM 1473 N N . SER A 1 187 ? -12.375 47.75 10.539 1 96.75 187 SER A N 1
ATOM 1474 C CA . SER A 1 187 ? -11.977 48.25 9.234 1 96.75 187 SER A CA 1
ATOM 1475 C C . SER A 1 187 ? -11.148 47.25 8.461 1 96.75 187 SER A C 1
ATOM 1477 O O . SER A 1 187 ? -10.508 46.375 9.062 1 96.75 187 SER A O 1
ATOM 1479 N N . GLU A 1 188 ? -11.18 47.344 7.16 1 96.12 188 GLU A N 1
ATOM 1480 C CA . GLU A 1 188 ? -10.383 46.438 6.312 1 96.12 188 GLU A CA 1
ATOM 1481 C C . GLU A 1 188 ? -8.898 46.531 6.656 1 96.12 188 GLU A C 1
ATOM 1483 O O . GLU A 1 188 ? -8.203 45.531 6.684 1 96.12 188 GLU A O 1
ATOM 1488 N N . ARG A 1 189 ? -8.461 47.75 6.918 1 96.5 189 ARG A N 1
ATOM 1489 C CA . ARG A 1 189 ? -7.055 48 7.246 1 96.5 189 ARG A CA 1
ATOM 1490 C C . ARG A 1 189 ? -6.676 47.281 8.547 1 96.5 189 ARG A C 1
ATOM 1492 O O . ARG A 1 189 ? -5.629 46.656 8.633 1 96.5 189 ARG A O 1
ATOM 1499 N N . ASN A 1 190 ? -7.473 47.375 9.547 1 96.62 190 ASN A N 1
ATOM 1500 C CA . ASN A 1 190 ? -7.215 46.75 10.844 1 96.62 190 ASN A CA 1
ATOM 1501 C C . ASN A 1 190 ? -7.215 45.25 10.742 1 96.62 190 ASN A C 1
ATOM 1503 O O . ASN A 1 190 ? -6.367 44.562 11.344 1 96.62 190 ASN A O 1
ATOM 1507 N N . LEU A 1 191 ? -8.172 44.75 10 1 96.19 191 LEU A N 1
ATOM 1508 C CA . LEU A 1 191 ? -8.227 43.312 9.828 1 96.19 191 LEU A CA 1
ATOM 1509 C C . LEU A 1 191 ? -7.012 42.812 9.062 1 96.19 191 LEU A C 1
ATOM 1511 O O . LEU A 1 191 ? -6.453 41.75 9.391 1 96.19 191 LEU A O 1
ATOM 1515 N N . ALA A 1 192 ? -6.625 43.5 8.039 1 96.31 192 ALA A N 1
ATOM 1516 C CA . ALA A 1 192 ? -5.449 43.125 7.258 1 96.31 192 ALA A CA 1
ATOM 1517 C C . ALA A 1 192 ? -4.207 43.062 8.141 1 96.31 192 ALA A C 1
ATOM 1519 O O . ALA A 1 192 ? -3.434 42.094 8.047 1 96.31 192 ALA A O 1
ATOM 1520 N N . ARG A 1 193 ? -4.043 44.031 8.961 1 95.88 193 ARG A N 1
ATOM 1521 C CA . ARG A 1 193 ? -2.908 44.094 9.875 1 95.88 193 ARG A CA 1
ATOM 1522 C C . ARG A 1 193 ? -2.969 42.938 10.867 1 95.88 193 ARG A C 1
ATOM 1524 O O . ARG A 1 193 ? -1.943 42.312 11.188 1 95.88 193 ARG A O 1
ATOM 1531 N N . LEU A 1 194 ? -4.141 42.656 11.328 1 94.75 194 LEU A N 1
ATOM 1532 C CA . LEU A 1 194 ? -4.344 41.594 12.297 1 94.75 194 LEU A CA 1
ATOM 1533 C C . LEU A 1 194 ? -3.994 40.25 11.688 1 94.75 194 LEU A C 1
ATOM 1535 O O . LEU A 1 194 ? -3.369 39.406 12.336 1 94.75 194 LEU A O 1
ATOM 1539 N N . VAL A 1 195 ? -4.422 40.031 10.492 1 93.88 195 VAL A N 1
ATOM 1540 C CA . VAL A 1 195 ? -4.145 38.75 9.797 1 93.88 195 VAL A CA 1
ATOM 1541 C C . VAL A 1 195 ? -2.637 38.562 9.672 1 93.88 195 VAL A C 1
ATOM 1543 O O . VAL A 1 195 ? -2.115 37.5 10.008 1 93.88 195 VAL A O 1
ATOM 1546 N N . VAL A 1 196 ? -1.955 39.562 9.273 1 94.44 196 VAL A N 1
ATOM 1547 C CA . VAL A 1 196 ? -0.509 39.469 9.102 1 94.44 196 VAL A CA 1
ATOM 1548 C C . VAL A 1 196 ? 0.162 39.219 10.453 1 94.44 196 VAL A C 1
ATOM 1550 O O . VAL A 1 196 ? 1.05 38.375 10.57 1 94.44 196 VAL A O 1
ATOM 1553 N N . LYS A 1 197 ? -0.273 39.969 11.383 1 92.94 197 LYS A N 1
ATOM 1554 C CA . LYS A 1 197 ? 0.293 39.844 12.727 1 92.94 197 LYS A CA 1
ATOM 1555 C C . LYS A 1 197 ? 0.126 38.438 13.273 1 92.94 197 LYS A C 1
ATOM 1557 O O . LYS A 1 197 ? 1.059 37.875 13.852 1 92.94 197 LYS A O 1
ATOM 1562 N N . GLU A 1 198 ? -1.045 37.906 13.023 1 89.38 198 GLU A N 1
ATOM 1563 C CA . GLU A 1 198 ? -1.404 36.625 13.664 1 89.38 198 GLU A CA 1
ATOM 1564 C C . GLU A 1 198 ? -0.932 35.438 12.828 1 89.38 198 GLU A C 1
ATOM 1566 O O . GLU A 1 198 ? -0.66 34.375 13.367 1 89.38 198 GLU A O 1
ATOM 1571 N N . THR A 1 199 ? -0.836 35.594 11.555 1 88.94 199 THR A N 1
ATOM 1572 C CA . THR A 1 199 ? -0.591 34.406 10.711 1 88.94 199 THR A CA 1
ATOM 1573 C C . THR A 1 199 ? 0.749 34.531 9.984 1 88.94 199 THR A C 1
ATOM 1575 O O . THR A 1 199 ? 1.263 33.562 9.445 1 88.94 199 THR A O 1
ATOM 1578 N N . GLY A 1 200 ? 1.283 35.688 9.938 1 89.06 200 GLY A N 1
ATOM 1579 C CA . GLY A 1 200 ? 2.512 35.938 9.203 1 89.06 200 GLY A CA 1
ATOM 1580 C C . GLY A 1 200 ? 2.299 36.031 7.703 1 89.06 200 GLY A C 1
ATOM 1581 O O . GLY A 1 200 ? 3.254 36.219 6.945 1 89.06 200 GLY A O 1
ATOM 1582 N N . MET A 1 201 ? 1.012 36 7.324 1 90.94 201 MET A N 1
ATOM 1583 C CA . MET A 1 201 ? 0.654 36.062 5.914 1 90.94 201 MET A CA 1
ATOM 1584 C C . MET A 1 201 ? -0.434 37.125 5.68 1 90.94 201 MET A C 1
ATOM 1586 O O . MET A 1 201 ? -1.203 37.438 6.59 1 90.94 201 MET A O 1
ATOM 1590 N N . ASN A 1 202 ? -0.408 37.656 4.438 1 94.06 202 ASN A N 1
ATOM 1591 C CA . ASN A 1 202 ? -1.585 38.438 4.098 1 94.06 202 ASN A CA 1
ATOM 1592 C C . ASN A 1 202 ? -2.805 37.562 3.854 1 94.06 202 ASN A C 1
ATOM 1594 O O . ASN A 1 202 ? -2.678 36.344 3.727 1 94.06 202 ASN A O 1
ATOM 1598 N N . PHE A 1 203 ? -3.969 38.188 3.818 1 92.81 203 PHE A N 1
ATOM 1599 C CA . PHE A 1 203 ? -5.223 37.438 3.768 1 92.81 203 PHE A CA 1
ATOM 1600 C C . PHE A 1 203 ? -5.293 36.594 2.516 1 92.81 203 PHE A C 1
ATOM 1602 O O . PHE A 1 203 ? -5.734 35.438 2.572 1 92.81 203 PHE A O 1
ATOM 1609 N N . ARG A 1 204 ? -4.914 37.094 1.435 1 89.25 204 ARG A N 1
ATOM 1610 C CA . ARG A 1 204 ? -4.969 36.344 0.18 1 89.25 204 ARG A CA 1
ATOM 1611 C C . ARG A 1 204 ? -4.152 35.062 0.27 1 89.25 204 ARG A C 1
ATOM 1613 O O . ARG A 1 204 ? -4.641 33.969 -0.083 1 89.25 204 ARG A O 1
ATOM 1620 N N . ARG A 1 205 ? -2.955 35.156 0.734 1 90.69 205 ARG A N 1
ATOM 1621 C CA . ARG A 1 205 ? -2.076 34 0.868 1 90.69 205 ARG A CA 1
ATOM 1622 C C . ARG A 1 205 ? -2.611 33.031 1.908 1 90.69 205 ARG A C 1
ATOM 1624 O O . ARG A 1 205 ? -2.514 31.812 1.732 1 90.69 205 ARG A O 1
ATOM 1631 N N . TRP A 1 206 ? -3.078 33.594 2.949 1 90.5 206 TRP A N 1
ATOM 1632 C CA . TRP A 1 206 ? -3.65 32.781 4.023 1 90.5 206 TRP A CA 1
ATOM 1633 C C . TRP A 1 206 ? -4.82 31.969 3.512 1 90.5 206 TRP A C 1
ATOM 1635 O O . TRP A 1 206 ? -4.891 30.766 3.764 1 90.5 206 TRP A O 1
ATOM 1645 N N . ARG A 1 207 ? -5.656 32.562 2.83 1 88.06 207 ARG A N 1
ATOM 1646 C CA . ARG A 1 207 ? -6.801 31.875 2.238 1 88.06 207 ARG A CA 1
ATOM 1647 C C . ARG A 1 207 ? -6.348 30.812 1.237 1 88.06 207 ARG A C 1
ATOM 1649 O O . ARG A 1 207 ? -6.898 29.719 1.202 1 88.06 207 ARG A O 1
ATOM 1656 N N . GLN A 1 208 ? -5.406 31.125 0.482 1 88.44 208 GLN A N 1
ATOM 1657 C CA . GLN A 1 208 ? -4.883 30.188 -0.501 1 88.44 208 GLN A CA 1
ATOM 1658 C C . GLN A 1 208 ? -4.301 28.953 0.177 1 88.44 208 GLN A C 1
ATOM 1660 O O . GLN A 1 208 ? -4.453 27.828 -0.32 1 88.44 208 GLN A O 1
ATOM 1665 N N . GLN A 1 209 ? -3.611 29.234 1.229 1 88.88 209 GLN A N 1
ATOM 1666 C CA . GLN A 1 209 ? -3.035 28.125 1.987 1 88.88 209 GLN A CA 1
ATOM 1667 C C . GLN A 1 209 ? -4.121 27.172 2.471 1 88.88 209 GLN A C 1
ATOM 1669 O O . GLN A 1 209 ? -3.975 25.953 2.355 1 88.88 209 GLN A O 1
ATOM 1674 N N . LEU A 1 210 ? -5.117 27.688 2.98 1 86.56 210 LEU A N 1
ATOM 1675 C CA . LEU A 1 210 ? -6.246 26.875 3.426 1 86.56 210 LEU A CA 1
ATOM 1676 C C . LEU A 1 210 ? -6.852 26.109 2.26 1 86.56 210 LEU A C 1
ATOM 1678 O O . LEU A 1 210 ? -7.148 24.922 2.385 1 86.56 210 LEU A O 1
ATOM 1682 N N . GLN A 1 211 ? -7.07 26.797 1.216 1 87.06 211 GLN A N 1
ATOM 1683 C CA . GLN A 1 211 ? -7.668 26.172 0.037 1 87.06 211 GLN A CA 1
ATOM 1684 C C . GLN A 1 211 ? -6.805 25.031 -0.488 1 87.06 211 GLN A C 1
ATOM 1686 O O . GLN A 1 211 ? -7.324 24.016 -0.958 1 87.06 211 GLN A O 1
ATOM 1691 N N . LEU A 1 212 ? -5.555 25.25 -0.414 1 88.56 212 LEU A N 1
ATOM 1692 C CA . LEU A 1 212 ? -4.633 24.203 -0.84 1 88.56 212 LEU A CA 1
ATOM 1693 C C . LEU A 1 212 ? -4.82 22.938 -0.009 1 88.56 212 LEU A C 1
ATOM 1695 O O . LEU A 1 212 ? -4.875 21.844 -0.555 1 88.56 212 LEU A O 1
ATOM 1699 N N . ILE A 1 213 ? -4.895 23.109 1.212 1 85.5 213 ILE A N 1
ATOM 1700 C CA . ILE A 1 213 ? -5.027 22 2.141 1 85.5 213 ILE A CA 1
ATOM 1701 C C . ILE A 1 213 ? -6.336 21.25 1.87 1 85.5 213 ILE A C 1
ATOM 1703 O O . ILE A 1 213 ? -6.352 20.031 1.772 1 85.5 213 ILE A O 1
ATOM 1707 N N . ILE A 1 214 ? -7.363 21.969 1.672 1 83.81 214 ILE A N 1
ATOM 1708 C CA . ILE A 1 214 ? -8.664 21.391 1.367 1 83.81 214 ILE A CA 1
ATOM 1709 C C . ILE A 1 214 ? -8.609 20.688 0.007 1 83.81 214 ILE A C 1
ATOM 1711 O O . ILE A 1 214 ? -9.125 19.594 -0.153 1 83.81 214 ILE A O 1
ATOM 1715 N N . ALA A 1 215 ? -8.008 21.328 -0.911 1 87.94 215 ALA A N 1
ATOM 1716 C CA . ALA A 1 215 ? -7.867 20.766 -2.25 1 87.94 215 ALA A CA 1
ATOM 1717 C C . ALA A 1 215 ? -7.168 19.406 -2.205 1 87.94 215 ALA A C 1
ATOM 1719 O O . ALA A 1 215 ? -7.594 18.469 -2.875 1 87.94 215 ALA A O 1
ATOM 1720 N N . LEU A 1 216 ? -6.164 19.375 -1.479 1 85.06 216 LEU A N 1
ATOM 1721 C CA . LEU A 1 216 ? -5.395 18.141 -1.371 1 85.06 216 LEU A CA 1
ATOM 1722 C C . LEU A 1 216 ? -6.242 17.031 -0.779 1 85.06 216 LEU A C 1
ATOM 1724 O O . LEU A 1 216 ? -6.211 15.891 -1.267 1 85.06 216 LEU A O 1
ATOM 1728 N N . GLN A 1 217 ? -6.969 17.344 0.2 1 82.62 217 GLN A N 1
ATOM 1729 C CA . GLN A 1 217 ? -7.859 16.375 0.83 1 82.62 217 GLN A CA 1
ATOM 1730 C C . GLN A 1 217 ? -8.883 15.836 -0.166 1 82.62 217 GLN A C 1
ATOM 1732 O O . GLN A 1 217 ? -9.109 14.625 -0.245 1 82.62 217 GLN A O 1
ATOM 1737 N N . LEU A 1 218 ? -9.422 16.719 -0.877 1 83.62 218 LEU A N 1
ATOM 1738 C CA . LEU A 1 218 ? -10.438 16.344 -1.857 1 83.62 218 LEU A CA 1
ATOM 1739 C C . LEU A 1 218 ? -9.82 15.555 -3.002 1 83.62 218 LEU A C 1
ATOM 1741 O O . LEU A 1 218 ? -10.422 14.586 -3.482 1 83.62 218 LEU A O 1
ATOM 1745 N N . LEU A 1 219 ? -8.641 15.977 -3.375 1 86.75 219 LEU A N 1
ATOM 1746 C CA . LEU A 1 219 ? -7.938 15.305 -4.465 1 86.75 219 LEU A CA 1
ATOM 1747 C C . LEU A 1 219 ? -7.629 13.859 -4.105 1 86.75 219 LEU A C 1
ATOM 1749 O O . LEU A 1 219 ? -7.93 12.945 -4.879 1 86.75 219 LEU A O 1
ATOM 1753 N N . ILE A 1 220 ? -7.148 13.688 -2.98 1 81.75 220 ILE A N 1
ATOM 1754 C CA . ILE A 1 220 ? -6.789 12.359 -2.502 1 81.75 220 ILE A CA 1
ATOM 1755 C C . ILE A 1 220 ? -8.055 11.523 -2.299 1 81.75 220 ILE A C 1
ATOM 1757 O O . ILE A 1 220 ? -8.047 10.312 -2.523 1 81.75 220 ILE A O 1
ATOM 1761 N N . GLY A 1 221 ? -9.109 12.188 -1.942 1 79.44 221 GLY A N 1
ATOM 1762 C CA . GLY A 1 221 ? -10.398 11.531 -1.75 1 79.44 221 GLY A CA 1
ATOM 1763 C C . GLY A 1 221 ? -11.062 11.125 -3.053 1 79.44 221 GLY A C 1
ATOM 1764 O O . GLY A 1 221 ? -12.102 10.461 -3.047 1 79.44 221 GLY A O 1
ATOM 1765 N N . GLY A 1 222 ? -10.531 11.602 -4.195 1 85.38 222 GLY A N 1
ATOM 1766 C CA . GLY A 1 222 ? -10.992 11.086 -5.477 1 85.38 222 GLY A CA 1
ATOM 1767 C C . GLY A 1 222 ? -11.758 12.117 -6.289 1 85.38 222 GLY A C 1
ATOM 1768 O O . GLY A 1 222 ? -12.195 11.828 -7.406 1 85.38 222 GLY A O 1
ATOM 1769 N N . MET A 1 223 ? -11.945 13.258 -5.77 1 87.75 223 MET A N 1
ATOM 1770 C CA . MET A 1 223 ? -12.664 14.297 -6.512 1 87.75 223 MET A CA 1
ATOM 1771 C C . MET A 1 223 ? -11.836 14.781 -7.699 1 87.75 223 MET A C 1
ATOM 1773 O O . MET A 1 223 ? -10.609 14.891 -7.605 1 87.75 223 MET A O 1
ATOM 1777 N N . SER A 1 224 ? -12.516 15.039 -8.758 1 93.94 224 SER A N 1
ATOM 1778 C CA . SER A 1 224 ? -11.812 15.5 -9.953 1 93.94 224 SER A CA 1
ATOM 1779 C C . SER A 1 224 ? -11.281 16.922 -9.766 1 93.94 224 SER A C 1
ATOM 1781 O O . SER A 1 224 ? -11.797 17.672 -8.938 1 93.94 224 SER A O 1
ATOM 1783 N N . VAL A 1 225 ? -10.312 17.234 -10.609 1 94.38 225 VAL A N 1
ATOM 1784 C CA . VAL A 1 225 ? -9.695 18.547 -10.539 1 94.38 225 VAL A CA 1
ATOM 1785 C C . VAL A 1 225 ? -10.734 19.625 -10.852 1 94.38 225 VAL A C 1
ATOM 1787 O O . VAL A 1 225 ? -10.781 20.672 -10.188 1 94.38 225 VAL A O 1
ATOM 1790 N N . GLN A 1 226 ? -11.57 19.328 -11.805 1 93.88 226 GLN A N 1
ATOM 1791 C CA . GLN A 1 226 ? -12.625 20.266 -12.203 1 93.88 226 GLN A CA 1
ATOM 1792 C C . GLN A 1 226 ? -13.609 20.5 -11.055 1 93.88 226 GLN A C 1
ATOM 1794 O O . GLN A 1 226 ? -13.977 21.641 -10.773 1 93.88 226 GLN A O 1
ATOM 1799 N N . GLN A 1 227 ? -14.023 19.531 -10.414 1 93.56 227 GLN A N 1
ATOM 1800 C CA . GLN A 1 227 ? -14.953 19.641 -9.297 1 93.56 227 GLN A CA 1
ATOM 1801 C C . GLN A 1 227 ? -14.328 20.391 -8.133 1 93.56 227 GLN A C 1
ATOM 1803 O O . GLN A 1 227 ? -15 21.203 -7.484 1 93.56 227 GLN A O 1
ATOM 1808 N N . ILE A 1 228 ? -13.078 20.125 -7.922 1 93.56 228 ILE A N 1
ATOM 1809 C CA . ILE A 1 228 ? -12.375 20.781 -6.828 1 93.56 228 ILE A CA 1
ATOM 1810 C C . ILE A 1 228 ? -12.297 22.281 -7.094 1 93.56 228 ILE A C 1
ATOM 1812 O O . ILE A 1 228 ? -12.531 23.078 -6.188 1 93.56 228 ILE A O 1
ATOM 1816 N N . ALA A 1 229 ? -12 22.609 -8.312 1 93.56 229 ALA A N 1
ATOM 1817 C CA . ALA A 1 229 ? -11.953 24.016 -8.688 1 93.56 229 ALA A CA 1
ATOM 1818 C C . ALA A 1 229 ? -13.281 24.703 -8.367 1 93.56 229 ALA A C 1
ATOM 1820 O O . ALA A 1 229 ? -13.297 25.797 -7.789 1 93.56 229 ALA A O 1
ATOM 1821 N N . GLY A 1 230 ? -14.352 24.078 -8.719 1 90.06 230 GLY A N 1
ATOM 1822 C CA . GLY A 1 230 ? -15.672 24.609 -8.43 1 90.06 230 GLY A CA 1
ATOM 1823 C C . GLY A 1 230 ? -15.961 24.703 -6.941 1 90.06 230 GLY A C 1
ATOM 1824 O O . GLY A 1 230 ? -16.453 25.734 -6.469 1 90.06 230 GLY A O 1
ATOM 1825 N N . GLU A 1 231 ? -15.625 23.688 -6.23 1 88.19 231 GLU A N 1
ATOM 1826 C CA . GLU A 1 231 ? -15.867 23.625 -4.793 1 88.19 231 GLU A CA 1
ATOM 1827 C C . GLU A 1 231 ? -15.125 24.75 -4.059 1 88.19 231 GLU A C 1
ATOM 1829 O O . GLU A 1 231 ? -15.602 25.25 -3.041 1 88.19 231 GLU A O 1
ATOM 1834 N N . LEU A 1 232 ? -14.016 25.078 -4.578 1 90.5 232 LEU A N 1
ATOM 1835 C CA . LEU A 1 232 ? -13.188 26.078 -3.912 1 90.5 232 LEU A CA 1
ATOM 1836 C C . LEU A 1 232 ? -13.461 27.469 -4.477 1 90.5 232 LEU A C 1
ATOM 1838 O O . LEU A 1 232 ? -12.883 28.453 -4.012 1 90.5 232 LEU A O 1
ATOM 1842 N N . GLY A 1 233 ? -14.328 27.578 -5.508 1 87.62 233 GLY A N 1
ATOM 1843 C CA . GLY A 1 233 ? -14.812 28.859 -6.012 1 87.62 233 GLY A CA 1
ATOM 1844 C C . GLY A 1 233 ? -13.883 29.5 -7.023 1 87.62 233 GLY A C 1
ATOM 1845 O O . GLY A 1 233 ? -13.859 30.719 -7.172 1 87.62 233 GLY A O 1
ATOM 1846 N N . TYR A 1 234 ? -13.078 28.703 -7.633 1 89.81 234 TYR A N 1
ATOM 1847 C CA . TYR A 1 234 ? -12.219 29.266 -8.68 1 89.81 234 TYR A CA 1
ATOM 1848 C C . TYR A 1 234 ? -13.008 29.5 -9.961 1 89.81 234 TYR A C 1
ATOM 1850 O O . TYR A 1 234 ? -13.914 28.734 -10.289 1 89.81 234 TYR A O 1
ATOM 1858 N N . ASP A 1 235 ? -12.531 30.484 -10.68 1 88.69 235 ASP A N 1
ATOM 1859 C CA . ASP A 1 235 ? -13.227 30.891 -11.898 1 88.69 235 ASP A CA 1
ATOM 1860 C C . ASP A 1 235 ? -13.031 29.859 -13.008 1 88.69 235 ASP A C 1
ATOM 1862 O O . ASP A 1 235 ? -13.836 29.766 -13.93 1 88.69 235 ASP A O 1
ATOM 1866 N N . SER A 1 236 ? -11.891 29.109 -12.914 1 93.38 236 SER A N 1
ATOM 1867 C CA . SER A 1 236 ? -11.594 28.094 -13.914 1 93.38 236 SER A CA 1
ATOM 1868 C C . SER A 1 236 ? -10.711 26.984 -13.336 1 93.38 236 SER A C 1
ATOM 1870 O O . SER A 1 236 ? -10.008 27.203 -12.352 1 93.38 236 SER A O 1
ATOM 1872 N N . THR A 1 237 ? -10.82 25.906 -14.039 1 95.12 237 THR A N 1
ATOM 1873 C CA . THR A 1 237 ? -9.969 24.781 -13.672 1 95.12 237 THR A CA 1
ATOM 1874 C C . THR A 1 237 ? -8.492 25.141 -13.828 1 95.12 237 THR A C 1
ATOM 1876 O O . THR A 1 237 ? -7.668 24.781 -12.984 1 95.12 237 THR A O 1
ATOM 1879 N N . ASN A 1 238 ? -8.234 25.953 -14.781 1 95.5 238 ASN A N 1
ATOM 1880 C CA . ASN A 1 238 ? -6.855 26.359 -15.047 1 95.5 238 ASN A CA 1
ATOM 1881 C C . ASN A 1 238 ? -6.312 27.25 -13.938 1 95.5 238 ASN A C 1
ATOM 1883 O O . ASN A 1 238 ? -5.141 27.141 -13.562 1 95.5 238 ASN A O 1
ATOM 1887 N N . ALA A 1 239 ? -7.102 28.125 -13.469 1 93.69 239 ALA A N 1
ATOM 1888 C CA . ALA A 1 239 ? -6.688 29 -12.375 1 93.69 239 ALA A CA 1
ATOM 1889 C C . ALA A 1 239 ? -6.344 28.172 -11.125 1 93.69 239 ALA A C 1
ATOM 1891 O O . ALA A 1 239 ? -5.363 28.469 -10.438 1 93.69 239 ALA A O 1
ATOM 1892 N N . PHE A 1 240 ? -7.102 27.203 -10.906 1 93.62 240 PHE A N 1
ATOM 1893 C CA . PHE A 1 240 ? -6.855 26.312 -9.781 1 93.62 240 PHE A CA 1
ATOM 1894 C C . PHE A 1 240 ? -5.555 25.547 -9.977 1 93.62 240 PHE A C 1
ATOM 1896 O O . PHE A 1 240 ? -4.738 25.453 -9.055 1 93.62 240 PHE A O 1
ATOM 1903 N N . ILE A 1 241 ? -5.406 25 -11.133 1 95.31 241 ILE A N 1
ATOM 1904 C CA . ILE A 1 241 ? -4.215 24.219 -11.438 1 95.31 241 ILE A CA 1
ATOM 1905 C C . ILE A 1 241 ? -2.969 25.078 -11.25 1 95.31 241 ILE A C 1
ATOM 1907 O O . ILE A 1 241 ? -1.965 24.625 -10.695 1 95.31 241 ILE A O 1
ATOM 1911 N N . THR A 1 242 ? -3.064 26.312 -11.648 1 94.12 242 THR A N 1
ATOM 1912 C CA . THR A 1 242 ? -1.948 27.234 -11.531 1 94.12 242 THR A CA 1
ATOM 1913 C C . THR A 1 242 ? -1.6 27.484 -10.062 1 94.12 242 THR A C 1
ATOM 1915 O O . THR A 1 242 ? -0.427 27.438 -9.688 1 94.12 242 THR A O 1
ATOM 1918 N N . MET A 1 243 ? -2.57 27.703 -9.336 1 90.69 243 MET A N 1
ATOM 1919 C CA . MET A 1 243 ? -2.365 27.922 -7.91 1 90.69 243 MET A CA 1
ATOM 1920 C C . MET A 1 243 ? -1.741 26.703 -7.25 1 90.69 243 MET A C 1
ATOM 1922 O O . MET A 1 243 ? -0.776 26.828 -6.492 1 90.69 243 MET A O 1
ATOM 1926 N N . PHE A 1 244 ? -2.293 25.562 -7.527 1 92.69 244 PHE A N 1
ATOM 1927 C CA . PHE A 1 244 ? -1.834 24.297 -6.961 1 92.69 244 PHE A CA 1
ATOM 1928 C C . PHE A 1 244 ? -0.374 24.047 -7.32 1 92.69 244 PHE A C 1
ATOM 1930 O O . PHE A 1 244 ? 0.438 23.734 -6.445 1 92.69 244 PHE A O 1
ATOM 1937 N N . LYS A 1 245 ? -0.056 24.234 -8.516 1 93.31 245 LYS A N 1
ATOM 1938 C CA . LYS A 1 245 ? 1.3 24.016 -9.008 1 93.31 245 LYS A CA 1
ATOM 1939 C C . LYS A 1 245 ? 2.289 24.984 -8.359 1 93.31 245 LYS A C 1
ATOM 1941 O O . LYS A 1 245 ? 3.408 24.594 -8.016 1 93.31 245 LYS A O 1
ATOM 1946 N N . LYS A 1 246 ? 1.867 26.125 -8.203 1 91 246 LYS A N 1
ATOM 1947 C CA . LYS A 1 246 ? 2.727 27.109 -7.562 1 91 246 LYS A CA 1
ATOM 1948 C C . LYS A 1 246 ? 3.025 26.719 -6.117 1 91 246 LYS A C 1
ATOM 1950 O O . LYS A 1 246 ? 4.148 26.906 -5.641 1 91 246 LYS A O 1
ATOM 1955 N N . ALA A 1 247 ? 2.09 26.203 -5.508 1 86.5 247 ALA A N 1
ATOM 1956 C CA . ALA A 1 247 ? 2.201 25.906 -4.082 1 86.5 247 ALA A CA 1
ATOM 1957 C C . ALA A 1 247 ? 2.965 24.609 -3.85 1 86.5 247 ALA A C 1
ATOM 1959 O O . ALA A 1 247 ? 3.799 24.516 -2.943 1 86.5 247 ALA A O 1
ATOM 1960 N N . LEU A 1 248 ? 2.691 23.547 -4.719 1 85.81 248 LEU A N 1
ATOM 1961 C CA . LEU A 1 248 ? 3.234 22.234 -4.422 1 85.81 248 LEU A CA 1
ATOM 1962 C C . LEU A 1 248 ? 4.25 21.812 -5.48 1 85.81 248 LEU A C 1
ATOM 1964 O O . LEU A 1 248 ? 4.895 20.766 -5.352 1 85.81 248 LEU A O 1
ATOM 1968 N N . GLY A 1 249 ? 4.34 22.578 -6.48 1 87.56 249 GLY A N 1
ATOM 1969 C CA . GLY A 1 249 ? 5.375 22.344 -7.473 1 87.56 249 GLY A CA 1
ATOM 1970 C C . GLY A 1 249 ? 4.914 21.453 -8.617 1 87.56 249 GLY A C 1
ATOM 1971 O O . GLY A 1 249 ? 5.629 21.297 -9.609 1 87.56 249 GLY A O 1
ATOM 1972 N N . ASN A 1 250 ? 3.771 20.875 -8.492 1 89.69 250 ASN A N 1
ATOM 1973 C CA . ASN A 1 250 ? 3.213 20 -9.516 1 89.69 250 ASN A CA 1
ATOM 1974 C C . ASN A 1 250 ? 1.729 20.281 -9.742 1 89.69 250 ASN A C 1
ATOM 1976 O O . ASN A 1 250 ? 1.073 20.891 -8.898 1 89.69 250 ASN A O 1
ATOM 1980 N N . THR A 1 251 ? 1.27 19.875 -10.898 1 93.25 251 THR A N 1
ATOM 1981 C CA . THR A 1 251 ? -0.172 19.891 -11.117 1 93.25 251 THR A CA 1
ATOM 1982 C C . THR A 1 251 ? -0.873 18.859 -10.242 1 93.25 251 THR A C 1
ATOM 1984 O O . THR A 1 251 ? -0.242 17.922 -9.758 1 93.25 251 THR A O 1
ATOM 1987 N N . PRO A 1 252 ? -2.184 19.031 -9.977 1 91.38 252 PRO A N 1
ATOM 1988 C CA . PRO A 1 252 ? -2.912 18.062 -9.156 1 91.38 252 PRO A CA 1
ATOM 1989 C C . PRO A 1 252 ? -2.781 16.641 -9.672 1 91.38 252 PRO A C 1
ATOM 1991 O O . PRO A 1 252 ? -2.533 15.711 -8.891 1 91.38 252 PRO A O 1
ATOM 1994 N N . GLY A 1 253 ? -2.951 16.453 -10.922 1 88.75 253 GLY A N 1
ATOM 1995 C CA . GLY A 1 253 ? -2.846 15.125 -11.508 1 88.75 253 GLY A CA 1
ATOM 1996 C C . GLY A 1 253 ? -1.492 14.477 -11.281 1 88.75 253 GLY A C 1
ATOM 1997 O O . GLY A 1 253 ? -1.412 13.32 -10.867 1 88.75 253 GLY A O 1
ATOM 1998 N N . ARG A 1 254 ? -0.514 15.172 -11.547 1 87.5 254 ARG A N 1
ATOM 1999 C CA . ARG A 1 254 ? 0.844 14.664 -11.367 1 87.5 254 ARG A CA 1
ATOM 2000 C C . ARG A 1 254 ? 1.134 14.391 -9.898 1 87.5 254 ARG A C 1
ATOM 2002 O O . ARG A 1 254 ? 1.819 13.422 -9.562 1 87.5 254 ARG A O 1
ATOM 2009 N N . TYR A 1 255 ? 0.664 15.344 -9.102 1 85.81 255 TYR A N 1
ATOM 2010 C CA . TYR A 1 255 ? 0.849 15.172 -7.664 1 85.81 255 TYR A CA 1
ATOM 2011 C C . TYR A 1 255 ? 0.228 13.859 -7.191 1 85.81 255 TYR A C 1
ATOM 2013 O O . TYR A 1 255 ? 0.864 13.086 -6.469 1 85.81 255 TYR A O 1
ATOM 2021 N N . LEU A 1 256 ? -0.956 13.578 -7.625 1 84.06 256 LEU A N 1
ATOM 2022 C CA . LEU A 1 256 ? -1.67 12.359 -7.25 1 84.06 256 LEU A CA 1
ATOM 2023 C C . LEU A 1 256 ? -0.936 11.125 -7.754 1 84.06 256 LEU A C 1
ATOM 2025 O O . LEU A 1 256 ? -0.828 10.125 -7.035 1 84.06 256 LEU A O 1
ATOM 2029 N N . ALA A 1 257 ? -0.448 11.188 -8.93 1 81.44 257 ALA A N 1
ATOM 2030 C CA . ALA A 1 257 ? 0.293 10.078 -9.523 1 81.44 257 ALA A CA 1
ATOM 2031 C C . ALA A 1 257 ? 1.547 9.766 -8.711 1 81.44 257 ALA A C 1
ATOM 2033 O O . ALA A 1 257 ? 1.956 8.602 -8.617 1 81.44 257 ALA A O 1
ATOM 2034 N N . SER A 1 258 ? 2.078 10.797 -8.125 1 79.12 258 SER A N 1
ATOM 2035 C CA . SER A 1 258 ? 3.305 10.625 -7.348 1 79.12 258 SER A CA 1
ATOM 2036 C C . SER A 1 258 ? 3.029 9.914 -6.027 1 79.12 258 SER A C 1
ATOM 2038 O O . SER A 1 25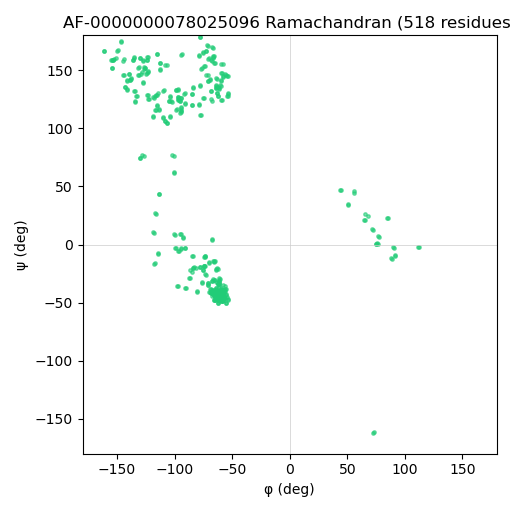8 ? 3.953 9.414 -5.379 1 79.12 258 SER A O 1
ATOM 2040 N N . LEU A 1 259 ? 1.796 9.93 -5.664 1 75.31 259 LEU A N 1
ATOM 2041 C CA . LEU A 1 259 ? 1.422 9.266 -4.418 1 75.31 259 LEU A CA 1
ATOM 2042 C C . LEU A 1 259 ? 1.194 7.773 -4.641 1 75.31 259 LEU A C 1
ATOM 2044 O O . LEU A 1 259 ? 1.14 7 -3.682 1 75.31 259 LEU A O 1
ATOM 2048 N N . GLU A 1 260 ? 0.944 7.359 -5.859 1 67.25 260 GLU A N 1
ATOM 2049 C CA . GLU A 1 260 ? 0.695 5.965 -6.207 1 67.25 260 GLU A CA 1
ATOM 2050 C C . GLU A 1 260 ? 1.997 5.172 -6.266 1 67.25 260 GLU A C 1
ATOM 2052 O O . GLU A 1 260 ? 3.031 5.695 -6.688 1 67.25 260 GLU A O 1
ATOM 2057 N N . PRO A 1 261 ? 1.976 3.982 -5.715 1 59.88 261 PRO A N 1
ATOM 2058 C CA . PRO A 1 261 ? 3.176 3.145 -5.781 1 59.88 261 PRO A CA 1
ATOM 2059 C C . PRO A 1 261 ? 3.611 2.848 -7.215 1 59.88 261 PRO A C 1
ATOM 2061 O O . PRO A 1 261 ? 2.785 2.869 -8.133 1 59.88 261 PRO A O 1
ATOM 2064 N N . MET B 1 1 ? 15.703 0.058 -11.859 1 61.38 1 MET B N 1
ATOM 2065 C CA . MET B 1 1 ? 15.805 0.051 -13.312 1 61.38 1 MET B CA 1
ATOM 2066 C C . MET B 1 1 ? 14.773 -0.895 -13.922 1 61.38 1 MET B C 1
ATOM 2068 O O . MET B 1 1 ? 14.523 -1.978 -13.391 1 61.38 1 MET B O 1
ATOM 2072 N N . GLU B 1 2 ? 13.992 -0.428 -14.758 1 78.62 2 GLU B N 1
ATOM 2073 C CA . GLU B 1 2 ? 12.953 -1.185 -15.445 1 78.62 2 GLU B CA 1
ATOM 2074 C C . GLU B 1 2 ? 13.547 -2.102 -16.516 1 78.62 2 GLU B C 1
ATOM 2076 O O . GLU B 1 2 ? 14.5 -1.724 -17.203 1 78.62 2 GLU B O 1
ATOM 2081 N N . ARG B 1 3 ? 13.25 -3.365 -16.484 1 82.75 3 ARG B N 1
ATOM 2082 C CA . ARG B 1 3 ? 13.727 -4.328 -17.484 1 82.75 3 ARG B CA 1
ATOM 2083 C C . ARG B 1 3 ? 12.555 -5.051 -18.141 1 82.75 3 ARG B C 1
ATOM 2085 O O . ARG B 1 3 ? 11.422 -4.984 -17.672 1 82.75 3 ARG B O 1
ATOM 2092 N N . GLY B 1 4 ? 12.898 -5.629 -19.297 1 80 4 GLY B N 1
ATOM 2093 C CA . GLY B 1 4 ? 11.914 -6.484 -19.938 1 80 4 GLY B CA 1
ATOM 2094 C C . GLY B 1 4 ? 11.812 -7.859 -19.297 1 80 4 GLY B C 1
ATOM 2095 O O . GLY B 1 4 ? 12.562 -8.18 -18.375 1 80 4 GLY B O 1
ATOM 2096 N N . LEU B 1 5 ? 10.938 -8.609 -19.812 1 82.56 5 LEU B N 1
ATOM 2097 C CA . LEU B 1 5 ? 10.633 -9.93 -19.266 1 82.56 5 LEU B CA 1
ATOM 2098 C C . LEU B 1 5 ? 11.859 -10.836 -19.312 1 82.56 5 LEU B C 1
ATOM 2100 O O . LEU B 1 5 ? 12.031 -11.695 -18.438 1 82.56 5 LEU B O 1
ATOM 2104 N N . ALA B 1 6 ? 12.75 -10.586 -20.312 1 77.19 6 ALA B N 1
ATOM 2105 C CA . ALA B 1 6 ? 13.953 -11.398 -20.484 1 77.19 6 ALA B CA 1
ATOM 2106 C C . ALA B 1 6 ? 15.141 -10.781 -19.75 1 77.19 6 ALA B C 1
ATOM 2108 O O . ALA B 1 6 ? 16.281 -11.227 -19.906 1 77.19 6 ALA B O 1
ATOM 2109 N N . LEU B 1 7 ? 14.906 -9.75 -19.016 1 79.5 7 LEU B N 1
ATOM 2110 C CA . LEU B 1 7 ? 15.859 -9.086 -18.125 1 79.5 7 LEU B CA 1
ATOM 2111 C C . LEU B 1 7 ? 17 -8.469 -18.922 1 79.5 7 LEU B C 1
ATOM 2113 O O . LEU B 1 7 ? 18.125 -8.344 -18.406 1 79.5 7 LEU B O 1
ATOM 2117 N N . GLU B 1 8 ? 16.75 -8.242 -20.203 1 73 8 GLU B N 1
ATOM 2118 C CA . GLU B 1 8 ? 17.75 -7.629 -21.078 1 73 8 GLU B CA 1
ATOM 2119 C C . GLU B 1 8 ? 19.094 -8.344 -20.969 1 73 8 GLU B C 1
ATOM 2121 O O . GLU B 1 8 ? 20.141 -7.699 -20.891 1 73 8 GLU B O 1
ATOM 2126 N N . GLY B 1 9 ? 18.969 -9.664 -20.766 1 76.88 9 GLY B N 1
ATOM 2127 C CA . GLY B 1 9 ? 20.188 -10.461 -20.781 1 76.88 9 GLY B CA 1
ATOM 2128 C C . GLY B 1 9 ? 20.828 -10.602 -19.406 1 76.88 9 GLY B C 1
ATOM 2129 O O . GLY B 1 9 ? 21.844 -11.273 -19.266 1 76.88 9 GLY B O 1
ATOM 2130 N N . PHE B 1 10 ? 20.25 -9.969 -18.469 1 82.12 10 PHE B N 1
ATOM 2131 C CA . PHE B 1 10 ? 20.812 -10.117 -17.125 1 82.12 10 PHE B CA 1
ATOM 2132 C C . PHE B 1 10 ? 20.719 -11.562 -16.656 1 82.12 10 PHE B C 1
ATOM 2134 O O . PHE B 1 10 ? 19.672 -12.203 -16.797 1 82.12 10 PHE B O 1
ATOM 2141 N N . ASN B 1 11 ? 21.891 -12.047 -16.172 1 90.06 11 ASN B N 1
ATOM 2142 C CA . ASN B 1 11 ? 21.953 -13.383 -15.578 1 90.06 11 ASN B CA 1
ATOM 2143 C C . ASN B 1 11 ? 21.781 -13.336 -14.062 1 90.06 11 ASN B C 1
ATOM 2145 O O . ASN B 1 11 ? 22.688 -12.891 -13.344 1 90.06 11 ASN B O 1
ATOM 2149 N N . PRO B 1 12 ? 20.719 -13.922 -13.562 1 89.75 12 PRO B N 1
ATOM 2150 C CA . PRO B 1 12 ? 20.469 -13.875 -12.125 1 89.75 12 PRO B CA 1
ATOM 2151 C C . PRO B 1 12 ? 21.562 -14.578 -11.312 1 89.75 12 PRO B C 1
ATOM 2153 O O . PRO B 1 12 ? 21.766 -14.266 -10.141 1 89.75 12 PRO B O 1
ATOM 2156 N N . ASP B 1 13 ? 22.297 -15.438 -11.953 1 93.69 13 ASP B N 1
ATOM 2157 C CA . ASP B 1 13 ? 23.281 -16.234 -11.234 1 93.69 13 ASP B CA 1
ATOM 2158 C C . ASP B 1 13 ? 24.672 -15.602 -11.305 1 93.69 13 ASP B C 1
ATOM 2160 O O . ASP B 1 13 ? 25.656 -16.219 -10.898 1 93.69 13 ASP B O 1
ATOM 2164 N N . SER B 1 14 ? 24.703 -14.359 -11.836 1 90.44 14 SER B N 1
ATOM 2165 C CA . SER B 1 14 ? 26 -13.695 -12.039 1 90.44 14 SER B CA 1
ATOM 2166 C C . SER B 1 14 ? 26.594 -13.242 -10.719 1 90.44 14 SER B C 1
ATOM 2168 O O . SER B 1 14 ? 27.766 -12.844 -10.664 1 90.44 14 SER B O 1
ATOM 2170 N N . ASN B 1 15 ? 25.875 -13.289 -9.641 1 89.12 15 ASN B N 1
ATOM 2171 C CA . ASN B 1 15 ? 26.344 -12.914 -8.312 1 89.12 15 ASN B CA 1
ATOM 2172 C C . ASN B 1 15 ? 25.703 -13.766 -7.223 1 89.12 15 ASN B C 1
ATOM 2174 O O . ASN B 1 15 ? 24.859 -14.625 -7.52 1 89.12 15 ASN B O 1
ATOM 2178 N N . CYS B 1 16 ? 26.172 -13.523 -6.004 1 91.19 16 CYS B N 1
ATOM 2179 C CA . CYS B 1 16 ? 25.656 -14.336 -4.91 1 91.19 16 CYS B CA 1
ATOM 2180 C C . CYS B 1 16 ? 24.922 -13.469 -3.896 1 91.19 16 CYS B C 1
ATOM 2182 O O . CYS B 1 16 ? 24.922 -13.758 -2.699 1 91.19 16 CYS B O 1
ATOM 2184 N N . GLN B 1 17 ? 24.391 -12.359 -4.363 1 92.5 17 GLN B N 1
ATOM 2185 C CA . GLN B 1 17 ? 23.594 -11.531 -3.467 1 92.5 17 GLN B CA 1
ATOM 2186 C C . GLN B 1 17 ? 22.391 -12.305 -2.941 1 92.5 17 GLN B C 1
ATOM 2188 O O . GLN B 1 17 ? 21.734 -13.039 -3.689 1 92.5 17 GLN B O 1
ATOM 2193 N N . PRO B 1 18 ? 22.141 -12.156 -1.662 1 95.56 18 PRO B N 1
ATOM 2194 C CA . PRO B 1 18 ? 21.047 -12.93 -1.081 1 95.56 18 PRO B CA 1
ATOM 2195 C C . PRO B 1 18 ? 19.703 -12.648 -1.762 1 95.56 18 PRO B C 1
ATOM 2197 O O . PRO B 1 18 ? 18.906 -13.57 -1.948 1 95.56 18 PRO B O 1
ATOM 2200 N N . ALA B 1 19 ? 19.453 -11.391 -2.082 1 96.69 19 ALA B N 1
ATOM 2201 C CA . ALA B 1 19 ? 18.203 -10.984 -2.736 1 96.69 19 ALA B CA 1
ATOM 2202 C C . ALA B 1 19 ? 18.469 -9.867 -3.75 1 96.69 19 ALA B C 1
ATOM 2204 O O . ALA B 1 19 ? 19.219 -8.93 -3.475 1 96.69 19 ALA B O 1
ATOM 2205 N N . GLN B 1 20 ? 17.875 -10.008 -4.887 1 94.69 20 GLN B N 1
ATOM 2206 C CA . GLN B 1 20 ? 17.906 -8.992 -5.934 1 94.69 20 GLN B CA 1
ATOM 2207 C C . GLN B 1 20 ? 16.562 -8.891 -6.645 1 94.69 20 GLN B C 1
ATOM 2209 O O . GLN B 1 20 ? 15.969 -9.898 -7.02 1 94.69 20 GLN B O 1
ATOM 2214 N N . ALA B 1 21 ? 16.094 -7.629 -6.816 1 96 21 ALA B N 1
ATOM 2215 C CA . ALA B 1 21 ? 14.766 -7.441 -7.395 1 96 21 ALA B CA 1
ATOM 2216 C C . ALA B 1 21 ? 14.82 -6.516 -8.602 1 96 21 ALA B C 1
ATOM 2218 O O . ALA B 1 21 ? 15.695 -5.652 -8.695 1 96 21 ALA B O 1
ATOM 2219 N N . PHE B 1 22 ? 13.898 -6.719 -9.5 1 94.38 22 PHE B N 1
ATOM 2220 C CA . PHE B 1 22 ? 13.812 -5.922 -10.719 1 94.38 22 PHE B CA 1
ATOM 2221 C C . PHE B 1 22 ? 12.359 -5.582 -11.031 1 94.38 22 PHE B C 1
ATOM 2223 O O . PHE B 1 22 ? 11.469 -6.414 -10.844 1 94.38 22 PHE B O 1
ATOM 2230 N N . ARG B 1 23 ? 12.156 -4.391 -11.492 1 93.75 23 ARG B N 1
ATOM 2231 C CA . ARG B 1 23 ? 10.875 -4.023 -12.07 1 93.75 23 ARG B CA 1
ATOM 2232 C C . ARG B 1 23 ? 10.797 -4.418 -13.539 1 93.75 23 ARG B C 1
ATOM 2234 O O . ARG B 1 23 ? 11.711 -4.109 -14.32 1 93.75 23 ARG B O 1
ATOM 2241 N N . ILE B 1 24 ? 9.742 -5.094 -13.867 1 91.69 24 ILE B N 1
ATOM 2242 C CA . ILE B 1 24 ? 9.586 -5.609 -15.227 1 91.69 24 ILE B CA 1
ATOM 2243 C C . ILE B 1 24 ? 8.398 -4.938 -15.906 1 91.69 24 ILE B C 1
ATOM 2245 O O . ILE B 1 24 ? 7.277 -4.984 -15.398 1 91.69 24 ILE B O 1
ATOM 2249 N N . LEU B 1 25 ? 8.711 -4.312 -16.938 1 87.5 25 LEU B N 1
ATOM 2250 C CA . LEU B 1 25 ? 7.656 -3.787 -17.797 1 87.5 25 LEU B CA 1
ATOM 2251 C C . LEU B 1 25 ? 7.477 -4.656 -19.031 1 87.5 25 LEU B C 1
ATOM 2253 O O . LEU B 1 25 ? 8.422 -4.844 -19.812 1 87.5 25 LEU B O 1
ATOM 2257 N N . VAL B 1 26 ? 6.297 -5.105 -19.188 1 87.25 26 VAL B N 1
ATOM 2258 C CA . VAL B 1 26 ? 6.023 -6.047 -20.266 1 87.25 26 VAL B CA 1
ATOM 2259 C C . VAL B 1 26 ? 5.461 -5.297 -21.469 1 87.25 26 VAL B C 1
ATOM 2261 O O . VAL B 1 26 ? 4.527 -4.5 -21.328 1 87.25 26 VAL B O 1
ATOM 2264 N N . SER B 1 27 ? 6.129 -5.492 -22.547 1 82.81 27 SER B N 1
ATOM 2265 C CA . SER B 1 27 ? 5.629 -4.922 -23.797 1 82.81 27 SER B CA 1
ATOM 2266 C C . SER B 1 27 ? 4.777 -5.926 -24.562 1 82.81 27 SER B C 1
ATOM 2268 O O . SER B 1 27 ? 4.82 -7.125 -24.281 1 82.81 27 SER B O 1
ATOM 2270 N N . GLU B 1 28 ? 4.016 -5.402 -25.516 1 77.88 28 GLU B N 1
ATOM 2271 C CA . GLU B 1 28 ? 3.146 -6.242 -26.328 1 77.88 28 GLU B CA 1
ATOM 2272 C C . GLU B 1 28 ? 3.955 -7.258 -27.141 1 77.88 28 GLU B C 1
ATOM 2274 O O . GLU B 1 28 ? 3.529 -8.398 -27.312 1 77.88 28 GLU B O 1
ATOM 2279 N N . SER B 1 29 ? 5.023 -6.91 -27.531 1 76.06 29 SER B N 1
ATOM 2280 C CA . SER B 1 29 ? 5.812 -7.746 -28.438 1 76.06 29 SER B CA 1
ATOM 2281 C C . SER B 1 29 ? 6.652 -8.75 -27.656 1 76.06 29 SER B C 1
ATOM 2283 O O . SER B 1 29 ? 7.07 -9.773 -28.203 1 76.06 29 SER B O 1
ATOM 2285 N N . GLU B 1 30 ? 6.926 -8.508 -26.453 1 78.81 30 GLU B N 1
ATOM 2286 C CA . GLU B 1 30 ? 7.762 -9.383 -25.641 1 78.81 30 GLU B CA 1
ATOM 2287 C C . GLU B 1 30 ? 7.066 -9.742 -24.328 1 78.81 30 GLU B C 1
ATOM 2289 O O . GLU B 1 30 ? 7.469 -9.289 -23.25 1 78.81 30 GLU B O 1
ATOM 2294 N N . ASN B 1 31 ? 6.125 -10.672 -24.516 1 84.44 31 ASN B N 1
ATOM 2295 C CA . ASN B 1 31 ? 5.32 -10.969 -23.344 1 84.44 31 ASN B CA 1
ATOM 2296 C C . ASN B 1 31 ? 5.465 -12.422 -22.906 1 84.44 31 ASN B C 1
ATOM 2298 O O . ASN B 1 31 ? 4.676 -12.922 -22.109 1 84.44 31 ASN B O 1
ATOM 2302 N N . GLU B 1 32 ? 6.516 -13.062 -23.594 1 86.31 32 GLU B N 1
ATOM 2303 C CA . GLU B 1 32 ? 6.742 -14.453 -23.219 1 86.31 32 GLU B CA 1
ATOM 2304 C C . GLU B 1 32 ? 8.234 -14.758 -23.094 1 86.31 32 GLU B C 1
ATOM 2306 O O . GLU B 1 32 ? 9.047 -14.227 -23.859 1 86.31 32 GLU B O 1
ATOM 2311 N N . ILE B 1 33 ? 8.508 -15.523 -22.188 1 87.31 33 ILE B N 1
ATOM 2312 C CA . ILE B 1 33 ? 9.852 -16.078 -22.047 1 87.31 33 ILE B CA 1
ATOM 2313 C C . ILE B 1 33 ? 9.781 -17.609 -22.047 1 87.31 33 ILE B C 1
ATOM 2315 O O . ILE B 1 33 ? 9 -18.188 -21.297 1 87.31 33 ILE B O 1
ATOM 2319 N N . ALA B 1 34 ? 10.617 -18.188 -22.922 1 88.88 34 ALA B N 1
ATOM 2320 C CA . ALA B 1 34 ? 10.648 -19.641 -23.078 1 88.88 34 ALA B CA 1
ATOM 2321 C C . ALA B 1 34 ? 11.18 -20.312 -21.812 1 88.88 34 ALA B C 1
ATOM 2323 O O . ALA B 1 34 ? 11.664 -19.641 -20.906 1 88.88 34 ALA B O 1
ATOM 2324 N N . PHE B 1 35 ? 11.023 -21.562 -21.828 1 92.19 35 PHE B N 1
ATOM 2325 C CA . PHE B 1 35 ? 11.492 -22.344 -20.688 1 92.19 35 PHE B CA 1
ATOM 2326 C C . PHE B 1 35 ? 12.953 -22.062 -20.391 1 92.19 35 PHE B C 1
ATOM 2328 O O . PHE B 1 35 ? 13.781 -22.016 -21.312 1 92.19 35 PHE B O 1
ATOM 2335 N N . HIS B 1 36 ? 13.25 -21.75 -19.203 1 93.19 36 HIS B N 1
ATOM 2336 C CA . HIS B 1 36 ? 14.594 -21.516 -18.688 1 93.19 36 HIS B CA 1
ATOM 2337 C C . HIS B 1 36 ? 14.695 -21.891 -17.219 1 93.19 36 HIS B C 1
ATOM 2339 O O . HIS B 1 36 ? 13.695 -22.266 -16.594 1 93.19 36 HIS B O 1
ATOM 2345 N N . GLN B 1 37 ? 15.922 -21.969 -16.734 1 94.06 37 GLN B N 1
ATOM 2346 C CA . GLN B 1 37 ? 16.141 -22.25 -15.328 1 94.06 37 GLN B CA 1
ATOM 2347 C C . GLN B 1 37 ? 17.359 -21.5 -14.797 1 94.06 37 GLN B C 1
ATOM 2349 O O . GLN B 1 37 ? 18.188 -21.031 -15.57 1 94.06 37 GLN B O 1
ATOM 2354 N N . HIS B 1 38 ? 17.438 -21.312 -13.625 1 94.75 38 HIS B N 1
ATOM 2355 C CA . HIS B 1 38 ? 18.562 -20.688 -12.922 1 94.75 38 HIS B CA 1
ATOM 2356 C C . HIS B 1 38 ? 18.672 -21.219 -11.492 1 94.75 38 HIS B C 1
ATOM 2358 O O . HIS B 1 38 ? 17.734 -21.828 -10.977 1 94.75 38 HIS B O 1
ATOM 2364 N N . ARG B 1 39 ? 19.922 -21 -10.969 1 96.94 39 ARG B N 1
ATOM 2365 C CA . ARG B 1 39 ? 20.266 -21.5 -9.641 1 96.94 39 ARG B CA 1
ATOM 2366 C C . ARG B 1 39 ? 19.422 -20.812 -8.57 1 96.94 39 ARG B C 1
ATOM 2368 O O . ARG B 1 39 ? 18.938 -21.453 -7.645 1 96.94 39 ARG B O 1
ATOM 2375 N N . LYS B 1 40 ? 19.234 -19.578 -8.625 1 97.81 40 LYS B N 1
ATOM 2376 C CA . LYS B 1 40 ? 18.469 -18.797 -7.648 1 97.81 40 LYS B CA 1
ATOM 2377 C C . LYS B 1 40 ? 16.984 -19.078 -7.75 1 97.81 40 LYS B C 1
ATOM 2379 O O . LYS B 1 40 ? 16.469 -19.359 -8.836 1 97.81 40 LYS B O 1
ATOM 2384 N N . GLY B 1 41 ? 16.328 -19.141 -6.57 1 97.81 41 GLY B N 1
ATOM 2385 C CA . GLY B 1 41 ? 14.883 -19.094 -6.609 1 97.81 41 GLY B CA 1
ATOM 2386 C C . GLY B 1 41 ? 14.328 -17.781 -7.113 1 97.81 41 GLY B C 1
ATOM 2387 O O . GLY B 1 41 ? 15.016 -16.766 -7.074 1 97.81 41 GLY B O 1
ATOM 2388 N N . GLN B 1 42 ? 13.125 -17.875 -7.605 1 97.62 42 GLN B N 1
ATOM 2389 C CA . GLN B 1 42 ? 12.531 -16.672 -8.172 1 97.62 42 GLN B CA 1
ATOM 2390 C C . GLN B 1 42 ? 11.102 -16.469 -7.676 1 97.62 42 GLN B C 1
ATOM 2392 O O . GLN B 1 42 ? 10.32 -17.422 -7.629 1 97.62 42 GLN B O 1
ATOM 2397 N N . LEU B 1 43 ? 10.805 -15.312 -7.16 1 97.94 43 LEU B N 1
ATOM 2398 C CA . LEU B 1 43 ? 9.453 -14.875 -6.84 1 97.94 43 LEU B CA 1
ATOM 2399 C C . LEU B 1 43 ? 8.953 -13.859 -7.863 1 97.94 43 LEU B C 1
ATOM 2401 O O . LEU B 1 43 ? 9.609 -12.844 -8.117 1 97.94 43 LEU B O 1
ATOM 2405 N N . ILE B 1 44 ? 7.855 -14.133 -8.477 1 96.56 44 ILE B N 1
ATOM 2406 C CA . ILE B 1 44 ? 7.27 -13.25 -9.484 1 96.56 44 ILE B CA 1
ATOM 2407 C C . ILE B 1 44 ? 5.996 -12.617 -8.93 1 96.56 44 ILE B C 1
ATOM 2409 O O . ILE B 1 44 ? 4.992 -13.305 -8.719 1 96.56 44 ILE B O 1
ATOM 2413 N N . LEU B 1 45 ? 6.062 -11.359 -8.664 1 96.19 45 LEU B N 1
ATOM 2414 C CA . LEU B 1 45 ? 4.957 -10.594 -8.086 1 96.19 45 LEU B CA 1
ATOM 2415 C C . LEU B 1 45 ? 4.277 -9.734 -9.148 1 96.19 45 LEU B C 1
ATOM 2417 O O . LEU B 1 45 ? 4.941 -8.961 -9.844 1 96.19 45 LEU B O 1
ATOM 2421 N N . ALA B 1 46 ? 3.002 -9.844 -9.273 1 90.81 46 ALA B N 1
ATOM 2422 C CA . ALA B 1 46 ? 2.242 -9.016 -10.211 1 90.81 46 ALA B CA 1
ATOM 2423 C C . ALA B 1 46 ? 1.683 -7.777 -9.523 1 90.81 46 ALA B C 1
ATOM 2425 O O . ALA B 1 46 ? 0.869 -7.887 -8.602 1 90.81 46 ALA B O 1
ATOM 2426 N N . LEU B 1 47 ? 2.109 -6.609 -9.969 1 89.5 47 LEU B N 1
ATOM 2427 C CA . LEU B 1 47 ? 1.588 -5.348 -9.453 1 89.5 47 LEU B CA 1
ATOM 2428 C C . LEU B 1 47 ? 0.382 -4.887 -10.266 1 89.5 47 LEU B C 1
ATOM 2430 O O . LEU B 1 47 ? -0.534 -4.262 -9.727 1 89.5 47 LEU B O 1
ATOM 2434 N N . HIS B 1 48 ? 0.439 -5.094 -11.461 1 85.25 48 HIS B N 1
ATOM 2435 C CA . HIS B 1 48 ? -0.613 -4.816 -12.43 1 85.25 48 HIS B CA 1
ATOM 2436 C C . HIS B 1 48 ? -0.648 -5.883 -13.523 1 85.25 48 HIS B C 1
ATOM 2438 O O . HIS B 1 48 ? 0.4 -6.355 -13.969 1 85.25 48 HIS B O 1
ATOM 2444 N N . GLY B 1 49 ? -1.849 -6.141 -13.977 1 80.62 49 GLY B N 1
ATOM 2445 C CA . GLY B 1 49 ? -1.97 -7.184 -14.977 1 80.62 49 GLY B CA 1
ATOM 2446 C C . GLY B 1 49 ? -1.776 -8.578 -14.414 1 80.62 49 GLY B C 1
ATOM 2447 O O . GLY B 1 49 ? -2.059 -8.828 -13.242 1 80.62 49 GLY B O 1
ATOM 2448 N N . GLY B 1 50 ? -1.494 -9.547 -15.352 1 80.69 50 GLY B N 1
ATOM 2449 C CA . GLY B 1 50 ? -1.361 -10.938 -14.93 1 80.69 50 GLY B CA 1
ATOM 2450 C C . GLY B 1 50 ? -0.167 -11.633 -15.547 1 80.69 50 GLY B C 1
ATOM 2451 O O . GLY B 1 50 ? 0.445 -11.117 -16.484 1 80.69 50 GLY B O 1
ATOM 2452 N N . ILE B 1 51 ? 0.15 -12.672 -14.883 1 86.69 51 ILE B N 1
ATOM 2453 C CA . ILE B 1 51 ? 1.216 -13.508 -15.422 1 86.69 51 ILE B CA 1
ATOM 2454 C C . ILE B 1 51 ? 0.882 -14.977 -15.195 1 86.69 51 ILE B C 1
ATOM 2456 O O . ILE B 1 51 ? 0.255 -15.336 -14.195 1 86.69 51 ILE B O 1
ATOM 2460 N N . THR B 1 52 ? 1.205 -15.75 -16.188 1 84.38 52 THR B N 1
ATOM 2461 C CA . THR B 1 52 ? 1.07 -17.203 -16.125 1 84.38 52 THR B CA 1
ATOM 2462 C C . THR B 1 52 ? 2.434 -17.875 -16.234 1 84.38 52 THR B C 1
ATOM 2464 O O . THR B 1 52 ? 3.193 -17.594 -17.172 1 84.38 52 THR B O 1
ATOM 2467 N N . CYS B 1 53 ? 2.65 -18.734 -15.281 1 90.31 53 CYS B N 1
ATOM 2468 C CA . CYS B 1 53 ? 3.904 -19.484 -15.289 1 90.31 53 CYS B CA 1
ATOM 2469 C C . CYS B 1 53 ? 3.656 -20.969 -15.492 1 90.31 53 CYS B C 1
ATOM 2471 O O . CYS B 1 53 ? 2.764 -21.547 -14.875 1 90.31 53 CYS B O 1
ATOM 2473 N N . GLU B 1 54 ? 4.336 -21.5 -16.406 1 88.38 54 GLU B N 1
ATOM 2474 C CA . GLU B 1 54 ? 4.305 -22.953 -16.562 1 88.38 54 GLU B CA 1
ATOM 2475 C C . GLU B 1 54 ? 5.469 -23.609 -15.82 1 88.38 54 GLU B C 1
ATOM 2477 O O . GLU B 1 54 ? 6.633 -23.359 -16.141 1 88.38 54 GLU B O 1
ATOM 2482 N N . VAL B 1 55 ? 5.094 -24.344 -14.836 1 89.62 55 VAL B N 1
ATOM 2483 C CA . VAL B 1 55 ? 6.059 -25.031 -13.992 1 89.62 55 VAL B CA 1
ATOM 2484 C C . VAL B 1 55 ? 5.598 -26.469 -13.766 1 89.62 55 VAL B C 1
ATOM 2486 O O . VAL B 1 55 ? 4.449 -26.703 -13.383 1 89.62 55 VAL B O 1
ATOM 2489 N N . GLU B 1 56 ? 6.516 -27.484 -13.938 1 81.94 56 GLU B N 1
ATOM 2490 C CA . GLU B 1 56 ? 6.246 -28.891 -13.641 1 81.94 56 GLU B CA 1
ATOM 2491 C C . GLU B 1 56 ? 4.875 -29.312 -14.156 1 81.94 56 GLU B C 1
ATOM 2493 O O . GLU B 1 56 ? 4.074 -29.875 -13.422 1 81.94 56 GLU B O 1
ATOM 2498 N N . GLN B 1 57 ? 4.586 -28.953 -15.367 1 79 57 GLN B N 1
ATOM 2499 C CA . GLN B 1 57 ? 3.375 -29.391 -16.062 1 79 57 GLN B CA 1
ATOM 2500 C C . GLN B 1 57 ? 2.129 -28.781 -15.414 1 79 57 GLN B C 1
ATOM 2502 O O . GLN B 1 57 ? 1.112 -29.469 -15.266 1 79 57 GLN B O 1
ATOM 2507 N N . ALA B 1 58 ? 2.305 -27.719 -14.789 1 85.31 58 ALA B N 1
ATOM 2508 C CA . ALA B 1 58 ? 1.175 -26.984 -14.242 1 85.31 58 ALA B CA 1
ATOM 2509 C C . ALA B 1 58 ? 1.251 -25.5 -14.625 1 85.31 58 ALA B C 1
ATOM 2511 O O . ALA B 1 58 ? 2.342 -24.953 -14.789 1 85.31 58 ALA B O 1
ATOM 2512 N N . LEU B 1 59 ? 0.082 -25 -14.812 1 83.44 59 LEU B N 1
ATOM 2513 C CA . LEU B 1 59 ? -0.01 -23.562 -15.039 1 83.44 59 LEU B CA 1
ATOM 2514 C C . LEU B 1 59 ? -0.311 -22.828 -13.742 1 83.44 59 LEU B C 1
ATOM 2516 O O . LEU B 1 59 ? -1.261 -23.172 -13.031 1 83.44 59 LEU B O 1
ATOM 2520 N N . TRP B 1 60 ? 0.502 -21.953 -13.422 1 87 60 TRP B N 1
ATOM 2521 C CA . TRP B 1 60 ? 0.295 -21.094 -12.273 1 87 60 TRP B CA 1
ATOM 2522 C C . TRP B 1 60 ? -0.156 -19.703 -12.711 1 87 60 TRP B C 1
ATOM 2524 O O . TRP B 1 60 ? 0.602 -18.969 -13.352 1 87 60 TRP B O 1
ATOM 2534 N N . MET B 1 61 ? -1.338 -19.359 -12.461 1 81.19 61 MET B N 1
ATOM 2535 C CA . MET B 1 61 ? -1.889 -18.047 -12.789 1 81.19 61 MET B CA 1
ATOM 2536 C C . MET B 1 61 ? -1.877 -17.125 -11.578 1 81.19 61 MET B C 1
ATOM 2538 O O . MET B 1 61 ? -2.564 -17.391 -10.586 1 81.19 61 MET B O 1
ATOM 2542 N N . VAL B 1 62 ? -1.175 -16.125 -11.641 1 84.38 62 VAL B N 1
ATOM 2543 C CA . VAL B 1 62 ? -0.895 -15.289 -10.484 1 84.38 62 VAL B CA 1
ATOM 2544 C C . VAL B 1 62 ? -1.671 -13.977 -10.594 1 84.38 62 VAL B C 1
ATOM 2546 O O . VAL B 1 62 ? -1.318 -13.109 -11.398 1 84.38 62 VAL B O 1
ATOM 2549 N N . PRO B 1 63 ? -2.713 -13.898 -9.805 1 79.25 63 PRO B N 1
ATOM 2550 C CA . PRO B 1 63 ? -3.404 -12.602 -9.789 1 79.25 63 PRO B CA 1
ATOM 2551 C C . PRO B 1 63 ? -2.604 -11.508 -9.086 1 79.25 63 PRO B C 1
ATOM 2553 O O . PRO B 1 63 ? -1.553 -11.789 -8.508 1 79.25 63 PRO B O 1
ATOM 2556 N N . THR B 1 64 ? -3.092 -10.25 -9.203 1 83.5 64 THR B N 1
ATOM 2557 C CA . THR B 1 64 ? -2.455 -9.148 -8.492 1 83.5 64 THR B CA 1
ATOM 2558 C C . THR B 1 64 ? -2.463 -9.406 -6.984 1 83.5 64 THR B C 1
ATOM 2560 O O . THR B 1 64 ? -3.295 -10.164 -6.484 1 83.5 64 THR B O 1
ATOM 2563 N N . GLN B 1 65 ? -1.437 -8.938 -6.254 1 82.69 65 GLN B N 1
ATOM 2564 C CA . GLN B 1 65 ? -1.244 -9.07 -4.812 1 82.69 65 GLN B CA 1
ATOM 2565 C C . GLN B 1 65 ? -0.78 -10.477 -4.449 1 82.69 65 GLN B C 1
ATOM 2567 O O . GLN B 1 65 ? -0.687 -10.812 -3.268 1 82.69 65 GLN B O 1
ATOM 2572 N N . HIS B 1 66 ? -0.615 -11.32 -5.465 1 90.94 66 HIS B N 1
ATOM 2573 C CA . HIS B 1 66 ? -0.011 -12.633 -5.27 1 90.94 66 HIS B CA 1
ATOM 2574 C C . HIS B 1 66 ? 1.311 -12.75 -6.023 1 90.94 66 HIS B C 1
ATOM 2576 O O . HIS B 1 66 ? 1.621 -11.914 -6.871 1 90.94 66 HIS B O 1
ATOM 2582 N N . ALA B 1 67 ? 2.025 -13.75 -5.629 1 95.69 67 ALA B N 1
ATOM 2583 C CA . ALA B 1 67 ? 3.283 -14.07 -6.297 1 95.69 67 ALA B CA 1
ATOM 2584 C C . ALA B 1 67 ? 3.451 -15.578 -6.449 1 95.69 67 ALA B C 1
ATOM 2586 O O . ALA B 1 67 ? 2.977 -16.344 -5.613 1 95.69 67 ALA B O 1
ATOM 2587 N N . VAL B 1 68 ? 4.07 -15.992 -7.5 1 95.69 68 VAL B N 1
ATOM 2588 C CA . VAL B 1 68 ? 4.465 -17.391 -7.641 1 95.69 68 VAL B CA 1
ATOM 2589 C C . VAL B 1 68 ? 5.926 -17.562 -7.23 1 95.69 68 VAL B C 1
ATOM 2591 O O . VAL B 1 68 ? 6.789 -16.781 -7.641 1 95.69 68 VAL B O 1
ATOM 2594 N N . TRP B 1 69 ? 6.129 -18.453 -6.359 1 97.38 69 TRP B N 1
ATOM 2595 C CA . TRP B 1 69 ? 7.48 -18.828 -5.961 1 97.38 69 TRP B CA 1
ATOM 2596 C C . TRP B 1 69 ? 7.965 -20.031 -6.762 1 97.38 69 TRP B C 1
ATOM 2598 O O . TRP B 1 69 ? 7.301 -21.078 -6.793 1 97.38 69 TRP B O 1
ATOM 2608 N N . ILE B 1 70 ? 9.078 -19.922 -7.375 1 97 70 ILE B N 1
ATOM 2609 C CA . ILE B 1 70 ? 9.703 -20.984 -8.148 1 97 70 ILE B CA 1
ATOM 2610 C C . ILE B 1 70 ? 11.062 -21.328 -7.547 1 97 70 ILE B C 1
ATOM 2612 O O . ILE B 1 70 ? 12.016 -20.547 -7.66 1 97 70 ILE B O 1
ATOM 2616 N N . PRO B 1 71 ? 11.203 -22.516 -6.934 1 97.44 71 PRO B N 1
ATOM 2617 C CA . PRO B 1 71 ? 12.484 -22.906 -6.355 1 97.44 71 PRO B CA 1
ATOM 2618 C C . PRO B 1 71 ? 13.617 -22.922 -7.383 1 97.44 71 PRO B C 1
ATOM 2620 O O . PRO B 1 71 ? 13.359 -23.078 -8.578 1 97.44 71 PRO B O 1
ATOM 2623 N N . GLY B 1 72 ? 14.805 -22.766 -6.902 1 96.88 72 GLY B N 1
ATOM 2624 C CA . GLY B 1 72 ? 15.961 -22.812 -7.777 1 96.88 72 GLY B CA 1
ATOM 2625 C C . GLY B 1 72 ? 16.047 -24.094 -8.578 1 96.88 72 GLY B C 1
ATOM 2626 O O . GLY B 1 72 ? 15.656 -25.156 -8.094 1 96.88 72 GLY B O 1
ATOM 2627 N N . GLU B 1 73 ? 16.594 -23.922 -9.812 1 96.06 73 GLU B N 1
ATOM 2628 C CA . GLU B 1 73 ? 16.922 -25.031 -10.719 1 96.06 73 GLU B CA 1
ATOM 2629 C C . GLU B 1 73 ? 15.656 -25.609 -11.344 1 96.06 73 GLU B C 1
ATOM 2631 O O . GLU B 1 73 ? 15.727 -26.562 -12.133 1 96.06 73 GLU B O 1
ATOM 2636 N N . MET B 1 74 ? 14.5 -25.125 -11.07 1 94.88 74 MET B N 1
ATOM 2637 C CA . MET B 1 74 ? 13.25 -25.609 -11.648 1 94.88 74 MET B CA 1
ATOM 2638 C C . MET B 1 74 ? 12.984 -24.953 -13 1 94.88 74 MET B C 1
ATOM 2640 O O . MET B 1 74 ? 12.875 -23.719 -13.086 1 94.88 74 MET B O 1
ATOM 2644 N N . PRO B 1 75 ? 12.883 -25.766 -14.023 1 95.25 75 PRO B N 1
ATOM 2645 C CA . PRO B 1 75 ? 12.547 -25.188 -15.32 1 95.25 75 PRO B CA 1
ATOM 2646 C C . PRO B 1 75 ? 11.156 -24.547 -15.344 1 95.25 75 PRO B C 1
ATOM 2648 O O . PRO B 1 75 ? 10.227 -25.078 -14.742 1 95.25 75 PRO B O 1
ATOM 2651 N N . HIS B 1 76 ? 11.055 -23.344 -15.953 1 93.69 76 HIS B N 1
ATOM 2652 C CA . HIS B 1 76 ? 9.766 -22.672 -16.016 1 93.69 76 HIS B CA 1
ATOM 2653 C C . HIS B 1 76 ? 9.703 -21.719 -17.203 1 93.69 76 HIS B C 1
ATOM 2655 O O . HIS B 1 76 ? 10.727 -21.391 -17.797 1 93.69 76 HIS B O 1
ATOM 2661 N N . SER B 1 77 ? 8.555 -21.406 -17.609 1 91.75 77 SER B N 1
ATOM 2662 C CA . SER B 1 77 ? 8.266 -20.391 -18.625 1 91.75 77 SER B CA 1
ATOM 2663 C C . SER B 1 77 ? 7.258 -19.375 -18.109 1 91.75 77 SER B C 1
ATOM 2665 O O . SER B 1 77 ? 6.543 -19.625 -17.141 1 91.75 77 SER B O 1
ATOM 2667 N N . ASN B 1 78 ? 7.336 -18.172 -18.641 1 90.5 78 ASN B N 1
ATOM 2668 C CA . ASN B 1 78 ? 6.441 -17.094 -18.203 1 90.5 78 ASN B CA 1
ATOM 2669 C C . ASN B 1 78 ? 5.742 -16.453 -19.391 1 90.5 78 ASN B C 1
ATOM 2671 O O . ASN B 1 78 ? 6.348 -16.266 -20.453 1 90.5 78 ASN B O 1
ATOM 2675 N N . ARG B 1 79 ? 4.555 -16.172 -19.188 1 86.5 79 ARG B N 1
ATOM 2676 C CA . ARG B 1 79 ? 3.764 -15.383 -20.125 1 86.5 79 ARG B CA 1
ATOM 2677 C C . ARG B 1 79 ? 2.953 -14.312 -19.406 1 86.5 79 ARG B C 1
ATOM 2679 O O . ARG B 1 79 ? 2.152 -14.633 -18.516 1 86.5 79 ARG B O 1
ATOM 2686 N N . ALA B 1 80 ? 3.168 -13.07 -19.797 1 87.31 80 ALA B N 1
ATOM 2687 C CA . ALA B 1 80 ? 2.498 -11.969 -19.109 1 87.31 80 ALA B CA 1
ATOM 2688 C C . ALA B 1 80 ? 1.493 -11.281 -20.031 1 87.31 80 ALA B C 1
ATOM 2690 O O . ALA B 1 80 ? 1.599 -11.383 -21.266 1 87.31 80 ALA B O 1
ATOM 2691 N N . THR B 1 81 ? 0.476 -10.742 -19.422 1 80.94 81 THR B N 1
ATOM 2692 C CA . THR B 1 81 ? -0.45 -9.914 -20.188 1 80.94 81 THR B CA 1
ATOM 2693 C C . THR B 1 81 ? 0.238 -8.641 -20.672 1 80.94 81 THR B C 1
ATOM 2695 O O . THR B 1 81 ? 1.271 -8.242 -20.125 1 80.94 81 THR B O 1
ATOM 2698 N N . ALA B 1 82 ? -0.401 -8.055 -21.656 1 79.5 82 ALA B N 1
ATOM 2699 C CA . ALA B 1 82 ? 0.148 -6.805 -22.172 1 79.5 82 ALA B CA 1
ATOM 2700 C C . ALA B 1 82 ? 0.112 -5.711 -21.109 1 79.5 82 ALA B C 1
ATOM 2702 O O . ALA B 1 82 ? -0.854 -5.609 -20.344 1 79.5 82 ALA B O 1
ATOM 2703 N N . ASN B 1 83 ? 1.163 -4.992 -20.953 1 80.56 83 ASN B N 1
ATOM 2704 C CA . ASN B 1 83 ? 1.312 -3.836 -20.078 1 80.56 83 ASN B CA 1
ATOM 2705 C C . ASN B 1 83 ? 1.345 -4.25 -18.609 1 80.56 83 ASN B C 1
ATOM 2707 O O . ASN B 1 83 ? 1.076 -3.436 -17.719 1 80.56 83 ASN B O 1
ATOM 2711 N N . ALA B 1 84 ? 1.514 -5.57 -18.453 1 86.25 84 ALA B N 1
ATOM 2712 C CA . ALA B 1 84 ? 1.679 -6.008 -17.062 1 86.25 84 ALA B CA 1
ATOM 2713 C C . ALA B 1 84 ? 2.873 -5.32 -16.406 1 86.25 84 ALA B C 1
ATOM 2715 O O . ALA B 1 84 ? 3.836 -4.957 -17.094 1 86.25 84 ALA B O 1
ATOM 2716 N N . ARG B 1 85 ? 2.779 -5.031 -15.164 1 91.56 85 ARG B N 1
ATOM 2717 C CA . ARG B 1 85 ? 3.877 -4.566 -14.32 1 91.56 85 ARG B CA 1
ATOM 2718 C C . ARG B 1 85 ? 4.227 -5.598 -13.25 1 91.56 85 ARG B C 1
ATOM 2720 O O . ARG B 1 85 ? 3.402 -5.91 -12.391 1 91.56 85 ARG B O 1
ATOM 2727 N N . LEU B 1 86 ? 5.426 -6.113 -13.344 1 93.5 86 LEU B N 1
ATOM 2728 C CA . LEU B 1 86 ? 5.828 -7.223 -12.484 1 93.5 86 LEU B CA 1
ATOM 2729 C C . LEU B 1 86 ? 7.086 -6.867 -11.695 1 93.5 86 LEU B C 1
ATOM 2731 O O . LEU B 1 86 ? 7.824 -5.957 -12.078 1 93.5 86 LEU B O 1
ATOM 2735 N N . CYS B 1 87 ? 7.285 -7.555 -10.625 1 96.25 87 CYS B N 1
ATOM 2736 C CA . CYS B 1 87 ? 8.562 -7.566 -9.914 1 96.25 87 CYS B CA 1
ATOM 2737 C C . CYS B 1 87 ? 9.156 -8.969 -9.891 1 96.25 87 CYS B C 1
ATOM 2739 O O . CYS B 1 87 ? 8.461 -9.938 -9.57 1 96.25 87 CYS B O 1
ATOM 2741 N N . PHE B 1 88 ? 10.375 -9.055 -10.336 1 96.38 88 PHE B N 1
ATOM 2742 C CA . PHE B 1 88 ? 11.141 -10.281 -10.148 1 96.38 88 PHE B CA 1
ATOM 2743 C C . PHE B 1 88 ? 12.039 -10.18 -8.922 1 96.38 88 PHE B C 1
ATOM 2745 O O . PHE B 1 88 ? 12.797 -9.219 -8.781 1 96.38 88 PHE B O 1
ATOM 2752 N N . LEU B 1 89 ? 11.906 -11.102 -8.078 1 97.44 89 LEU B N 1
ATOM 2753 C CA . LEU B 1 89 ? 12.805 -11.211 -6.934 1 97.44 89 LEU B CA 1
ATOM 2754 C C . LEU B 1 89 ? 13.594 -12.516 -6.988 1 97.44 89 LEU B C 1
ATOM 2756 O O . LEU B 1 89 ? 13.008 -13.602 -6.945 1 97.44 89 LEU B O 1
ATOM 2760 N N . PHE B 1 90 ? 14.914 -12.391 -7.129 1 97.19 90 PHE B N 1
ATOM 2761 C CA . PHE B 1 90 ? 15.789 -13.555 -7.109 1 97.19 90 PHE B CA 1
ATOM 2762 C C . PHE B 1 90 ? 16.391 -13.75 -5.723 1 97.19 90 PHE B C 1
ATOM 2764 O O . PHE B 1 90 ? 16.891 -12.805 -5.117 1 97.19 90 PHE B O 1
ATOM 2771 N N . ILE B 1 91 ? 16.359 -14.977 -5.266 1 97.88 91 ILE B N 1
ATOM 2772 C CA . ILE B 1 91 ? 16.828 -15.289 -3.92 1 97.88 91 ILE B CA 1
ATOM 2773 C C . ILE B 1 91 ? 17.938 -16.344 -3.99 1 97.88 91 ILE B C 1
ATOM 2775 O O . ILE B 1 91 ? 17.75 -17.406 -4.586 1 97.88 91 ILE B O 1
ATOM 2779 N N . GLU B 1 92 ? 19.062 -16.016 -3.398 1 97.62 92 GLU B N 1
ATOM 2780 C CA . GLU B 1 92 ? 20.156 -16.953 -3.309 1 97.62 92 GLU B CA 1
ATOM 2781 C C . GLU B 1 92 ? 19.766 -18.203 -2.52 1 97.62 92 GLU B C 1
ATOM 2783 O O . GLU B 1 92 ? 19.156 -18.094 -1.453 1 97.62 92 GLU B O 1
ATOM 2788 N N . PRO B 1 93 ? 20.109 -19.406 -3.061 1 96.5 93 PRO B N 1
ATOM 2789 C CA . PRO B 1 93 ? 19.781 -20.625 -2.318 1 96.5 93 PRO B CA 1
ATOM 2790 C C . PRO B 1 93 ? 20.312 -20.594 -0.885 1 96.5 93 PRO B C 1
ATOM 2792 O O . PRO B 1 93 ? 21.469 -20.25 -0.655 1 96.5 93 PRO B O 1
ATOM 2795 N N . GLY B 1 94 ? 19.422 -20.906 0.088 1 96.06 94 GLY B N 1
ATOM 2796 C CA . GLY B 1 94 ? 19.844 -20.984 1.479 1 96.06 94 GLY B CA 1
ATOM 2797 C C . GLY B 1 94 ? 19.766 -19.672 2.213 1 96.06 94 GLY B C 1
ATOM 2798 O O . GLY B 1 94 ? 19.922 -19.609 3.434 1 96.06 94 GLY B O 1
ATOM 2799 N N . ALA B 1 95 ? 19.578 -18.562 1.493 1 97.06 95 ALA B N 1
ATOM 2800 C CA . ALA B 1 95 ? 19.531 -17.25 2.123 1 97.06 95 ALA B CA 1
ATOM 2801 C C . ALA B 1 95 ? 18.312 -17.125 3.043 1 97.06 95 ALA B C 1
ATOM 2803 O O . ALA B 1 95 ? 18.359 -16.391 4.035 1 97.06 95 ALA B O 1
ATOM 2804 N N . VAL B 1 96 ? 17.281 -17.797 2.715 1 97.69 96 VAL B N 1
ATOM 2805 C CA . VAL B 1 96 ? 16.047 -17.828 3.508 1 97.69 96 VAL B CA 1
ATOM 2806 C C . VAL B 1 96 ? 15.297 -19.125 3.236 1 97.69 96 VAL B C 1
ATOM 2808 O O . VAL B 1 96 ? 15.398 -19.703 2.148 1 97.69 96 VAL B O 1
ATOM 2811 N N . GLU B 1 97 ? 14.562 -19.531 4.207 1 96.69 97 GLU B N 1
ATOM 2812 C CA . GLU B 1 97 ? 13.781 -20.75 4.039 1 96.69 97 GLU B CA 1
ATOM 2813 C C . GLU B 1 97 ? 12.516 -20.484 3.236 1 96.69 97 GLU B C 1
ATOM 2815 O O . GLU B 1 97 ? 11.664 -19.688 3.646 1 96.69 97 GLU B O 1
ATOM 2820 N N . MET B 1 98 ? 12.398 -21.156 2.139 1 96.94 98 MET B N 1
ATOM 2821 C CA . MET B 1 98 ? 11.219 -21.078 1.273 1 96.94 98 MET B CA 1
ATOM 2822 C C . MET B 1 98 ? 10.695 -22.469 0.933 1 96.94 98 MET B C 1
ATOM 2824 O O . MET B 1 98 ? 11.406 -23.453 1.114 1 96.94 98 MET B O 1
ATOM 2828 N N . PRO B 1 99 ? 9.43 -22.562 0.505 1 95.56 99 PRO B N 1
ATOM 2829 C CA . PRO B 1 99 ? 8.891 -23.875 0.126 1 95.56 99 PRO B CA 1
ATOM 2830 C C . PRO B 1 99 ? 9.75 -24.578 -0.924 1 95.56 99 PRO B C 1
ATOM 2832 O O . PRO B 1 99 ? 10.266 -23.938 -1.837 1 95.56 99 PRO B O 1
ATOM 2835 N N . ALA B 1 100 ? 9.812 -25.875 -0.795 1 94.75 100 ALA B N 1
ATOM 2836 C CA . ALA B 1 100 ? 10.633 -26.672 -1.707 1 94.75 100 ALA B CA 1
ATOM 2837 C C . ALA B 1 100 ? 9.938 -26.859 -3.051 1 94.75 100 ALA B C 1
ATOM 2839 O O . ALA B 1 100 ? 10.578 -27.188 -4.051 1 94.75 100 ALA B O 1
ATOM 2840 N N . GLN B 1 101 ? 8.664 -26.672 -3.096 1 93.5 101 GLN B N 1
ATOM 2841 C CA . GLN B 1 101 ? 7.871 -26.797 -4.316 1 93.5 101 GLN B CA 1
ATOM 2842 C C . GLN B 1 101 ? 7.316 -25.453 -4.762 1 93.5 101 GLN B C 1
ATOM 2844 O O . GLN B 1 101 ? 7.168 -24.531 -3.949 1 93.5 101 GLN B O 1
ATOM 2849 N N . CYS B 1 102 ? 7.043 -25.391 -6.051 1 94.88 102 CYS B N 1
ATOM 2850 C CA . CYS B 1 102 ? 6.406 -24.203 -6.582 1 94.88 102 CYS B CA 1
ATOM 2851 C C . CYS B 1 102 ? 5.055 -23.953 -5.91 1 94.88 102 CYS B C 1
ATOM 2853 O O . CYS B 1 102 ? 4.309 -24.906 -5.652 1 94.88 102 CYS B O 1
ATOM 2855 N N . CYS B 1 103 ? 4.75 -22.719 -5.648 1 94.25 103 CYS B N 1
ATOM 2856 C CA . CYS B 1 103 ? 3.473 -22.391 -5.023 1 94.25 103 CYS B CA 1
ATOM 2857 C C . CYS B 1 103 ? 3.131 -20.922 -5.219 1 94.25 103 CYS B C 1
ATOM 2859 O O . CYS B 1 103 ? 3.973 -20.141 -5.656 1 94.25 103 CYS B O 1
ATOM 2861 N N . THR B 1 104 ? 1.924 -20.609 -4.953 1 93.19 104 THR B N 1
ATOM 2862 C CA . THR B 1 104 ? 1.466 -19.219 -4.957 1 93.19 104 THR B CA 1
ATOM 2863 C C . THR B 1 104 ? 1.423 -18.656 -3.539 1 93.19 104 THR B C 1
ATOM 2865 O O . THR B 1 104 ? 0.977 -19.344 -2.611 1 93.19 104 THR B O 1
ATOM 2868 N N . LEU B 1 105 ? 1.972 -17.469 -3.389 1 94.81 105 LEU B N 1
ATOM 2869 C CA . LEU B 1 105 ? 1.946 -16.797 -2.1 1 94.81 105 LEU B CA 1
ATOM 2870 C C . LEU B 1 105 ? 1.01 -15.586 -2.141 1 94.81 105 LEU B C 1
ATOM 2872 O O . LEU B 1 105 ? 1.02 -14.82 -3.107 1 94.81 105 LEU B O 1
ATOM 2876 N N . ARG B 1 106 ? 0.164 -15.5 -1.123 1 92.44 106 ARG B N 1
ATOM 2877 C CA . ARG B 1 106 ? -0.542 -14.242 -0.894 1 92.44 106 ARG B CA 1
ATOM 2878 C C . ARG B 1 106 ? 0.37 -13.211 -0.233 1 92.44 106 ARG B C 1
ATOM 2880 O O . ARG B 1 106 ? 0.709 -13.344 0.945 1 92.44 106 ARG B O 1
ATOM 2887 N N . ILE B 1 107 ? 0.705 -12.195 -0.964 1 94.88 107 ILE B N 1
ATOM 2888 C CA . ILE B 1 107 ? 1.745 -11.273 -0.536 1 94.88 107 ILE B CA 1
ATOM 2889 C C . ILE B 1 107 ? 1.122 -10.133 0.269 1 94.88 107 ILE B C 1
ATOM 2891 O O . ILE B 1 107 ? 0.236 -9.43 -0.223 1 94.88 107 ILE B O 1
ATOM 2895 N N . SER B 1 108 ? 1.56 -9.984 1.474 1 94.12 108 SER B N 1
ATOM 2896 C CA . SER B 1 108 ? 1.062 -8.898 2.307 1 94.12 108 SER B CA 1
ATOM 2897 C C . SER B 1 108 ? 1.498 -7.543 1.761 1 94.12 108 SER B C 1
ATOM 2899 O O . SER B 1 108 ? 2.494 -7.449 1.04 1 94.12 108 SER B O 1
ATOM 2901 N N . PRO B 1 109 ? 0.805 -6.484 2.182 1 93.94 109 PRO B N 1
ATOM 2902 C CA . PRO B 1 109 ? 1.188 -5.141 1.735 1 93.94 109 PRO B CA 1
ATOM 2903 C C . PRO B 1 109 ? 2.621 -4.781 2.115 1 93.94 109 PRO B C 1
ATOM 2905 O O . PRO B 1 109 ? 3.344 -4.18 1.315 1 93.94 109 PRO B O 1
ATOM 2908 N N . LEU B 1 110 ? 3.053 -5.16 3.289 1 96.38 110 LEU B N 1
ATOM 2909 C CA . LEU B 1 110 ? 4.418 -4.863 3.707 1 96.38 110 LEU B CA 1
ATOM 2910 C C . LEU B 1 110 ? 5.43 -5.539 2.787 1 96.38 110 LEU B C 1
ATOM 2912 O O . LEU B 1 110 ? 6.344 -4.891 2.277 1 96.38 110 LEU B O 1
ATOM 2916 N N . VAL B 1 111 ? 5.27 -6.809 2.564 1 97.44 111 VAL B N 1
ATOM 2917 C CA . VAL B 1 111 ? 6.211 -7.562 1.744 1 97.44 111 VAL B CA 1
ATOM 2918 C C . VAL B 1 111 ? 6.215 -7.008 0.321 1 97.44 111 VAL B C 1
ATOM 2920 O O . VAL B 1 111 ? 7.273 -6.887 -0.301 1 97.44 111 VAL B O 1
ATOM 2923 N N . ARG B 1 112 ? 5.039 -6.672 -0.155 1 96.25 112 ARG B N 1
ATOM 2924 C CA . ARG B 1 112 ? 4.945 -6.043 -1.469 1 96.25 112 ARG B CA 1
ATOM 2925 C C . ARG B 1 112 ? 5.82 -4.797 -1.546 1 96.25 112 ARG B C 1
ATOM 2927 O O . ARG B 1 112 ? 6.629 -4.656 -2.463 1 96.25 112 ARG B O 1
ATOM 2934 N N . GLU B 1 113 ? 5.688 -3.928 -0.577 1 96.25 113 GLU B N 1
ATOM 2935 C CA . GLU B 1 113 ? 6.414 -2.662 -0.626 1 96.25 113 GLU B CA 1
ATOM 2936 C C . GLU B 1 113 ? 7.906 -2.873 -0.4 1 96.25 113 GLU B C 1
ATOM 2938 O O . GLU B 1 113 ? 8.734 -2.143 -0.953 1 96.25 113 GLU B O 1
ATOM 2943 N N . LEU B 1 114 ? 8.273 -3.865 0.417 1 97.69 114 LEU B N 1
ATOM 2944 C CA . LEU B 1 114 ? 9.688 -4.211 0.574 1 97.69 114 LEU B CA 1
ATOM 2945 C C . LEU B 1 114 ? 10.297 -4.617 -0.763 1 97.69 114 LEU B C 1
ATOM 2947 O O . LEU B 1 114 ? 11.391 -4.16 -1.116 1 97.69 114 LEU B O 1
ATOM 2951 N N . ILE B 1 115 ? 9.578 -5.441 -1.481 1 97.19 115 ILE B N 1
ATOM 2952 C CA . ILE B 1 115 ? 10.062 -5.91 -2.775 1 97.19 115 ILE B CA 1
ATOM 2953 C C . ILE B 1 115 ? 10.156 -4.734 -3.746 1 97.19 115 ILE B C 1
ATOM 2955 O O . ILE B 1 115 ? 11.188 -4.555 -4.41 1 97.19 115 ILE B O 1
ATOM 2959 N N . VAL B 1 116 ? 9.133 -3.938 -3.818 1 96.06 116 VAL B N 1
ATOM 2960 C CA . VAL B 1 116 ? 9.094 -2.795 -4.727 1 96.06 116 VAL B CA 1
ATOM 2961 C C . VAL B 1 116 ? 10.258 -1.85 -4.414 1 96.06 116 VAL B C 1
ATOM 2963 O O . VAL B 1 116 ? 10.953 -1.39 -5.324 1 96.06 116 VAL B O 1
ATOM 2966 N N . HIS B 1 117 ? 10.461 -1.576 -3.15 1 95.94 117 HIS B N 1
ATOM 2967 C CA . HIS B 1 117 ? 11.555 -0.695 -2.758 1 95.94 117 HIS B CA 1
ATOM 2968 C C . HIS B 1 117 ? 12.898 -1.278 -3.162 1 95.94 117 HIS B C 1
ATOM 2970 O O . HIS B 1 117 ? 13.797 -0.545 -3.59 1 95.94 117 HIS B O 1
ATOM 2976 N N . LEU B 1 118 ? 13.062 -2.568 -3.014 1 95.5 118 LEU B N 1
ATOM 2977 C CA . LEU B 1 118 ? 14.305 -3.24 -3.379 1 95.5 118 LEU B CA 1
ATOM 2978 C C . LEU B 1 118 ? 14.586 -3.096 -4.871 1 95.5 118 LEU B C 1
ATOM 2980 O O . LEU B 1 118 ? 15.742 -3.01 -5.285 1 95.5 118 LEU B O 1
ATOM 2984 N N . THR B 1 119 ? 13.516 -3.07 -5.715 1 95 119 THR B N 1
ATOM 2985 C CA . THR B 1 119 ? 13.703 -2.924 -7.152 1 95 119 THR B CA 1
ATOM 2986 C C . THR B 1 119 ? 14.32 -1.567 -7.484 1 95 119 THR B C 1
ATOM 2988 O O . THR B 1 119 ? 14.867 -1.38 -8.57 1 95 119 THR B O 1
ATOM 2991 N N . GLU B 1 120 ? 14.172 -0.619 -6.582 1 92.44 120 GLU B N 1
ATOM 2992 C CA . GLU B 1 120 ? 14.656 0.738 -6.816 1 92.44 120 GLU B CA 1
ATOM 2993 C C . GLU B 1 120 ? 16.141 0.865 -6.461 1 92.44 120 GLU B C 1
ATOM 2995 O O . GLU B 1 120 ? 16.766 1.894 -6.734 1 92.44 120 GLU B O 1
ATOM 3000 N N . GLN B 1 121 ? 16.609 -0.207 -5.828 1 90.25 121 GLN B N 1
ATOM 3001 C CA . GLN B 1 121 ? 18.016 -0.171 -5.41 1 90.25 121 GLN B CA 1
ATOM 3002 C C . GLN B 1 121 ? 18.938 -0.588 -6.551 1 90.25 121 GLN B C 1
ATOM 3004 O O . GLN B 1 121 ? 18.641 -1.542 -7.277 1 90.25 121 GLN B O 1
ATOM 3009 N N . ASN B 1 122 ? 19.984 0.127 -6.734 1 83.31 122 ASN B N 1
ATOM 3010 C CA . ASN B 1 122 ? 20.984 -0.235 -7.727 1 83.31 122 ASN B CA 1
ATOM 3011 C C . ASN B 1 122 ? 21.906 -1.338 -7.215 1 83.31 122 ASN B C 1
ATOM 3013 O O . ASN B 1 122 ? 21.984 -1.581 -6.008 1 83.31 122 ASN B O 1
ATOM 3017 N N . GLU B 1 123 ? 22.578 -1.968 -8.156 1 79.56 123 GLU B N 1
ATOM 3018 C CA . GLU B 1 123 ? 23.469 -3.068 -7.805 1 79.56 123 GLU B CA 1
ATOM 3019 C C . GLU B 1 123 ? 24.531 -2.625 -6.793 1 79.56 123 GLU B C 1
ATOM 3021 O O . GLU B 1 123 ? 24.875 -3.375 -5.875 1 79.56 123 GLU B O 1
ATOM 3026 N N . GLY B 1 124 ? 25 -1.467 -6.973 1 79.56 124 GLY B N 1
ATOM 3027 C CA . GLY B 1 124 ? 26 -0.934 -6.066 1 79.56 124 GLY B CA 1
ATOM 3028 C C . GLY B 1 124 ? 25.469 -0.693 -4.664 1 79.56 124 GLY B C 1
ATOM 3029 O O . GLY B 1 124 ? 26.25 -0.598 -3.711 1 79.56 124 GLY B O 1
ATOM 3030 N N . ASP B 1 125 ? 24.156 -0.727 -4.57 1 85.5 125 ASP B N 1
ATOM 3031 C CA . ASP B 1 125 ? 23.547 -0.377 -3.299 1 85.5 125 ASP B CA 1
ATOM 3032 C C . ASP B 1 125 ? 23.156 -1.629 -2.514 1 85.5 125 ASP B C 1
ATOM 3034 O O . ASP B 1 125 ? 22.781 -1.544 -1.339 1 85.5 125 ASP B O 1
ATOM 3038 N N . LEU B 1 126 ? 23.344 -2.758 -3.062 1 87.31 126 LEU B N 1
ATOM 3039 C CA . LEU B 1 126 ? 22.828 -3.98 -2.449 1 87.31 126 LEU B CA 1
ATOM 3040 C C . LEU B 1 126 ? 23.672 -4.367 -1.236 1 87.31 126 LEU B C 1
ATOM 3042 O O . LEU B 1 126 ? 23.203 -5.09 -0.356 1 87.31 126 LEU B O 1
ATOM 3046 N N . SER B 1 127 ? 24.891 -3.801 -1.199 1 88.88 127 SER B N 1
ATOM 3047 C CA . SER B 1 127 ? 25.766 -4.148 -0.084 1 88.88 127 SER B CA 1
ATOM 3048 C C . SER B 1 127 ? 25.688 -3.105 1.026 1 88.88 127 SER B C 1
ATOM 3050 O O . SER B 1 127 ? 26.266 -3.287 2.098 1 88.88 127 SER B O 1
ATOM 3052 N N . GLN B 1 128 ? 24.984 -2.057 0.782 1 92.88 128 GLN B N 1
ATOM 3053 C CA . GLN B 1 128 ? 24.828 -1.03 1.807 1 92.88 128 GLN B CA 1
ATOM 3054 C C . GLN B 1 128 ? 24.094 -1.581 3.027 1 92.88 128 GLN B C 1
ATOM 3056 O O . GLN B 1 128 ? 23.172 -2.383 2.895 1 92.88 128 GLN B O 1
ATOM 3061 N N . PRO B 1 129 ? 24.516 -1.135 4.184 1 94.38 129 PRO B N 1
ATOM 3062 C CA . PRO B 1 129 ? 23.891 -1.647 5.41 1 94.38 129 PRO B CA 1
ATOM 3063 C C . PRO B 1 129 ? 22.375 -1.46 5.43 1 94.38 129 PRO B C 1
ATOM 3065 O O . PRO B 1 129 ? 21.641 -2.354 5.867 1 94.38 129 PRO B O 1
ATOM 3068 N N . SER B 1 130 ? 21.906 -0.356 4.93 1 94.62 130 SER B N 1
ATOM 3069 C CA . SER B 1 130 ? 20.469 -0.101 4.926 1 94.62 130 SER B CA 1
ATOM 3070 C C . SER B 1 130 ? 19.734 -1.101 4.043 1 94.62 130 SER B C 1
ATOM 3072 O O . SER B 1 130 ? 18.672 -1.588 4.406 1 94.62 130 SER B O 1
ATOM 3074 N N . THR B 1 131 ? 20.312 -1.371 2.939 1 95.12 131 THR B N 1
ATOM 3075 C CA . THR B 1 131 ? 19.703 -2.348 2.045 1 95.12 131 THR B CA 1
ATOM 3076 C C . THR B 1 131 ? 19.734 -3.744 2.66 1 95.12 131 THR B C 1
ATOM 3078 O O . THR B 1 131 ? 18.781 -4.512 2.529 1 95.12 131 THR B O 1
ATOM 3081 N N . GLN B 1 132 ? 20.812 -4.047 3.311 1 95.19 132 GLN B N 1
ATOM 3082 C CA . GLN B 1 132 ? 20.922 -5.344 3.971 1 95.19 132 GLN B CA 1
ATOM 3083 C C . GLN B 1 132 ? 19.875 -5.504 5.059 1 95.19 132 GLN B C 1
ATOM 3085 O O . GLN B 1 132 ? 19.297 -6.586 5.227 1 95.19 132 GLN B O 1
ATOM 3090 N N . ARG B 1 133 ? 19.609 -4.461 5.809 1 96.31 133 ARG B N 1
ATOM 3091 C CA . ARG B 1 133 ? 18.547 -4.496 6.812 1 96.31 133 ARG B CA 1
ATOM 3092 C C . ARG B 1 133 ? 17.188 -4.715 6.164 1 96.31 133 ARG B C 1
ATOM 3094 O O . ARG B 1 133 ? 16.359 -5.473 6.68 1 96.31 133 ARG B O 1
ATOM 3101 N N . LEU B 1 134 ? 16.984 -4.055 5.023 1 96.69 134 LEU B N 1
ATOM 3102 C CA . LEU B 1 134 ? 15.758 -4.223 4.27 1 96.69 134 LEU B CA 1
ATOM 3103 C C . LEU B 1 134 ? 15.555 -5.676 3.863 1 96.69 134 LEU B C 1
ATOM 3105 O O . LEU B 1 134 ? 14.477 -6.238 4.051 1 96.69 134 LEU B O 1
ATOM 3109 N N . VAL B 1 135 ? 16.578 -6.27 3.377 1 97.56 135 VAL B N 1
ATOM 3110 C CA . VAL B 1 135 ? 16.562 -7.664 2.941 1 97.56 135 VAL B CA 1
ATOM 3111 C C . VAL B 1 135 ? 16.281 -8.57 4.137 1 97.56 135 VAL B C 1
ATOM 3113 O O . VAL B 1 135 ? 15.523 -9.539 4.027 1 97.56 135 VAL B O 1
ATOM 3116 N N . GLN B 1 136 ? 16.859 -8.266 5.273 1 97.38 136 GLN B N 1
ATOM 3117 C CA . GLN B 1 136 ? 16.641 -9.078 6.465 1 97.38 136 GLN B CA 1
ATOM 3118 C C . GLN B 1 136 ? 15.172 -9.031 6.898 1 97.38 136 GL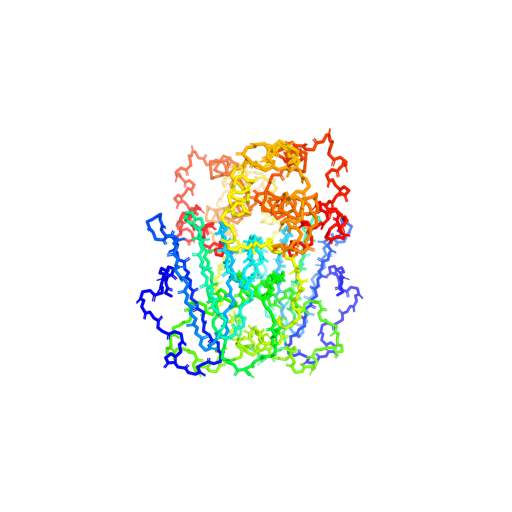N B C 1
ATOM 3120 O O . GLN B 1 136 ? 14.609 -10.047 7.301 1 97.38 136 GLN B O 1
ATOM 3125 N N . VAL B 1 137 ? 14.586 -7.855 6.824 1 98.12 137 VAL B N 1
ATOM 3126 C CA . VAL B 1 137 ? 13.164 -7.742 7.148 1 98.12 137 VAL B CA 1
ATOM 3127 C C . VAL B 1 137 ? 12.344 -8.539 6.145 1 98.12 137 VAL B C 1
ATOM 3129 O O . VAL B 1 137 ? 11.391 -9.234 6.52 1 98.12 137 VAL B O 1
ATOM 3132 N N . LEU B 1 138 ? 12.695 -8.422 4.875 1 98.25 138 LEU B N 1
ATOM 3133 C CA . LEU B 1 138 ? 12.031 -9.203 3.84 1 98.25 138 LEU B CA 1
ATOM 3134 C C . LEU B 1 138 ? 12.102 -10.695 4.152 1 98.25 138 LEU B C 1
ATOM 3136 O O . LEU B 1 138 ? 11.094 -11.398 4.062 1 98.25 138 LEU B O 1
ATOM 3140 N N . PHE B 1 139 ? 13.289 -11.141 4.594 1 98.31 139 PHE B N 1
ATOM 3141 C CA . PHE B 1 139 ? 13.516 -12.555 4.855 1 98.31 139 PHE B CA 1
ATOM 3142 C C . PHE B 1 139 ? 12.836 -12.984 6.152 1 98.31 139 PHE B C 1
ATOM 3144 O O . PHE B 1 139 ? 12.547 -14.164 6.348 1 98.31 139 PHE B O 1
ATOM 3151 N N . ASP B 1 140 ? 12.555 -12.055 7.051 1 97.5 140 ASP B N 1
ATOM 3152 C CA . ASP B 1 140 ? 11.75 -12.359 8.227 1 97.5 140 ASP B CA 1
ATOM 3153 C C . ASP B 1 140 ? 10.289 -12.594 7.848 1 97.5 140 ASP B C 1
ATOM 3155 O O . ASP B 1 140 ? 9.617 -13.445 8.43 1 97.5 140 ASP B O 1
ATOM 3159 N N . GLU B 1 141 ? 9.797 -11.875 6.855 1 97.19 141 GLU B N 1
ATOM 3160 C CA . GLU B 1 141 ? 8.367 -11.797 6.578 1 97.19 141 GLU B CA 1
ATOM 3161 C C . GLU B 1 141 ? 7.969 -12.766 5.469 1 97.19 141 GLU B C 1
ATOM 3163 O O . GLU B 1 141 ? 6.883 -13.352 5.512 1 97.19 141 GLU B O 1
ATOM 3168 N N . LEU B 1 142 ? 8.805 -12.961 4.508 1 97.19 142 LEU B N 1
ATOM 3169 C CA . LEU B 1 142 ? 8.469 -13.703 3.295 1 97.19 142 LEU B CA 1
ATOM 3170 C C . LEU B 1 142 ? 8.031 -15.125 3.627 1 97.19 142 LEU B C 1
ATOM 3172 O O . LEU B 1 142 ? 6.992 -15.586 3.15 1 97.19 142 LEU B O 1
ATOM 3176 N N . PRO 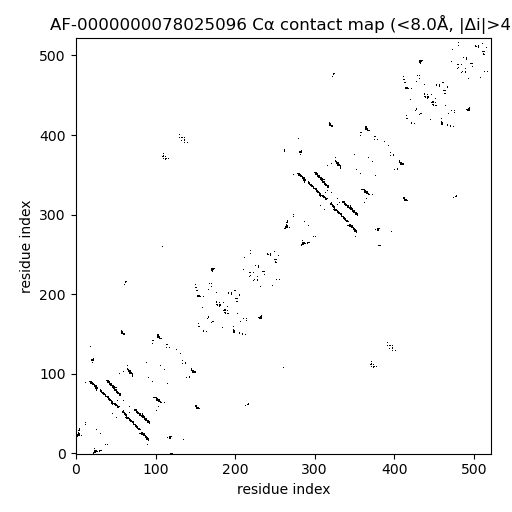B 1 143 ? 8.766 -15.883 4.523 1 96.69 143 PRO B N 1
ATOM 3177 C CA . PRO B 1 143 ? 8.367 -17.25 4.848 1 96.69 143 PRO B CA 1
ATOM 3178 C C . PRO B 1 143 ? 7.027 -17.312 5.578 1 96.69 143 PRO B C 1
ATOM 3180 O O . PRO B 1 143 ? 6.414 -18.391 5.66 1 96.69 143 PRO B O 1
ATOM 3183 N N . CYS B 1 144 ? 6.543 -16.156 6.086 1 95.38 144 CYS B N 1
ATOM 3184 C CA . CYS B 1 144 ? 5.32 -16.109 6.875 1 95.38 144 CYS B CA 1
ATOM 3185 C C . CYS B 1 144 ? 4.105 -15.859 5.988 1 95.38 144 CYS B C 1
ATOM 3187 O O . CYS B 1 144 ? 2.969 -15.875 6.465 1 95.38 144 CYS B O 1
ATOM 3189 N N . GLN B 1 145 ? 4.309 -15.664 4.66 1 95.62 145 GLN B N 1
ATOM 3190 C CA . GLN B 1 145 ? 3.191 -15.383 3.762 1 95.62 145 GLN B CA 1
ATOM 3191 C C . GLN B 1 145 ? 2.342 -16.641 3.541 1 95.62 145 GLN B C 1
ATOM 3193 O O . GLN B 1 145 ? 2.869 -17.75 3.465 1 95.62 145 GLN B O 1
ATOM 3198 N N . ALA B 1 146 ? 1.015 -16.438 3.377 1 91.19 146 ALA B N 1
ATOM 3199 C CA . ALA B 1 146 ? 0.088 -17.547 3.209 1 91.19 146 ALA B CA 1
ATOM 3200 C C . ALA B 1 146 ? 0.314 -18.25 1.874 1 91.19 146 ALA B C 1
ATOM 3202 O O . ALA B 1 146 ? 0.416 -17.594 0.831 1 91.19 146 ALA B O 1
ATOM 3203 N N . VAL B 1 147 ? 0.39 -19.562 1.894 1 91.56 147 VAL B N 1
ATOM 3204 C CA . VAL B 1 147 ? 0.56 -20.375 0.7 1 91.56 147 VAL B CA 1
ATOM 3205 C C . VAL B 1 147 ? -0.806 -20.781 0.148 1 91.56 147 VAL B C 1
ATOM 3207 O O . VAL B 1 147 ? -1.686 -21.203 0.898 1 91.56 147 VAL B O 1
ATOM 3210 N N . GLU B 1 148 ? -0.958 -20.547 -1.099 1 84.06 148 GLU B N 1
ATOM 3211 C CA . GLU B 1 148 ? -2.166 -20.969 -1.801 1 84.06 148 GLU B CA 1
ATOM 3212 C C . GLU B 1 148 ? -1.826 -21.859 -3.002 1 84.06 148 GLU B C 1
ATOM 3214 O O . GLU B 1 148 ? -0.742 -21.734 -3.576 1 84.06 148 GLU B O 1
ATOM 3219 N N . GLN B 1 149 ? -2.695 -22.734 -3.25 1 79.81 149 GLN B N 1
ATOM 3220 C CA . GLN B 1 149 ? -2.5 -23.609 -4.406 1 79.81 149 GLN B CA 1
ATOM 3221 C C . GLN B 1 149 ? -3.367 -23.172 -5.582 1 79.81 149 GLN B C 1
ATOM 3223 O O . GLN B 1 149 ? -4.355 -23.828 -5.914 1 79.81 149 GLN B O 1
ATOM 3228 N N . LEU B 1 150 ? -2.896 -22.156 -6.18 1 83.38 150 LEU B N 1
ATOM 3229 C CA . LEU B 1 150 ? -3.625 -21.625 -7.328 1 83.38 150 LEU B CA 1
ATOM 3230 C C . LEU B 1 150 ? -2.979 -22.078 -8.633 1 83.38 150 LEU B C 1
ATOM 3232 O O . LEU B 1 150 ? -2.467 -21.25 -9.398 1 83.38 150 LEU B O 1
ATOM 3236 N N . ASN B 1 151 ? -2.973 -23.328 -8.805 1 85.38 151 ASN B N 1
ATOM 3237 C CA . ASN B 1 151 ? -2.406 -23.891 -10.031 1 85.38 151 ASN B CA 1
ATOM 3238 C C . ASN B 1 151 ? -3.422 -24.75 -10.766 1 85.38 151 ASN B C 1
ATOM 3240 O O . ASN B 1 151 ? -4.363 -25.266 -10.164 1 85.38 151 ASN B O 1
ATOM 3244 N N . LEU B 1 152 ? -3.25 -24.734 -12.008 1 83.69 152 LEU B N 1
ATOM 3245 C CA . LEU B 1 152 ? -3.977 -25.656 -12.883 1 83.69 152 LEU B CA 1
ATOM 3246 C C . LEU B 1 152 ? -3.047 -26.719 -13.445 1 83.69 152 LEU B C 1
ATOM 3248 O O . LEU B 1 152 ? -2.227 -26.438 -14.32 1 83.69 152 LEU B O 1
ATOM 3252 N N . PRO B 1 153 ? -3.238 -27.906 -12.867 1 83.25 153 PRO B N 1
ATOM 3253 C CA . PRO B 1 153 ? -2.422 -28.969 -13.469 1 83.25 153 PRO B CA 1
ATOM 3254 C C . PRO B 1 153 ? -2.703 -29.156 -14.961 1 83.25 153 PRO B C 1
ATOM 3256 O O . PRO B 1 153 ? -3.863 -29.125 -15.383 1 83.25 153 PRO B O 1
ATOM 3259 N N . MET B 1 154 ? -1.664 -29.047 -15.633 1 77.06 154 MET B N 1
ATOM 3260 C CA . MET B 1 154 ? -1.78 -29.281 -17.062 1 77.06 154 MET B CA 1
ATOM 3261 C C . MET B 1 154 ? -0.74 -30.297 -17.547 1 77.06 154 MET B C 1
ATOM 3263 O O . MET B 1 154 ? 0.116 -30.719 -16.766 1 77.06 154 MET B O 1
ATOM 3267 N N . SER B 1 155 ? -0.989 -31.094 -18.547 1 72.25 155 SER B N 1
ATOM 3268 C CA . SER B 1 155 ? -0.017 -32 -19.156 1 72.25 155 SER B CA 1
ATOM 3269 C C . SER B 1 155 ? 0.393 -31.5 -20.547 1 72.25 155 SER B C 1
ATOM 3271 O O . SER B 1 155 ? -0.23 -30.594 -21.094 1 72.25 155 SER B O 1
ATOM 3273 N N . ARG B 1 156 ? 1.48 -31.844 -20.938 1 74.12 156 ARG B N 1
ATOM 3274 C CA . ARG B 1 156 ? 1.947 -31.547 -22.281 1 74.12 156 ARG B CA 1
ATOM 3275 C C . ARG B 1 156 ? 1.143 -32.312 -23.328 1 74.12 156 ARG B C 1
ATOM 3277 O O . ARG B 1 156 ? 1.364 -32.156 -24.531 1 74.12 156 ARG B O 1
ATOM 3284 N N . HIS B 1 157 ? 0.174 -33 -22.781 1 86.31 157 HIS B N 1
ATOM 3285 C CA . HIS B 1 157 ? -0.665 -33.719 -23.75 1 86.31 157 HIS B CA 1
ATOM 3286 C C . HIS B 1 157 ? -1.477 -32.719 -24.594 1 86.31 157 HIS B C 1
ATOM 3288 O O . HIS B 1 157 ? -2.186 -31.875 -24.062 1 86.31 157 HIS B O 1
ATOM 3294 N N . PRO B 1 158 ? -1.394 -32.781 -25.844 1 88.31 158 PRO B N 1
ATOM 3295 C CA . PRO B 1 158 ? -1.969 -31.781 -26.734 1 88.31 158 PRO B CA 1
ATOM 3296 C C . PRO B 1 158 ? -3.473 -31.609 -26.531 1 88.31 158 PRO B C 1
ATOM 3298 O O . PRO B 1 158 ? -3.984 -30.484 -26.609 1 88.31 158 PRO B O 1
ATOM 3301 N N . LYS B 1 159 ? -4.141 -32.656 -26.359 1 91.12 159 LYS B N 1
ATOM 3302 C CA . LYS B 1 159 ? -5.59 -32.562 -26.219 1 91.12 159 LYS B CA 1
ATOM 3303 C C . LYS B 1 159 ? -5.969 -31.859 -24.922 1 91.12 159 LYS B C 1
ATOM 3305 O O . LYS B 1 159 ? -6.926 -31.078 -24.891 1 91.12 159 LYS B O 1
ATOM 3310 N N . ILE B 1 160 ? -5.246 -32.156 -23.844 1 88.69 160 ILE B N 1
ATOM 3311 C CA . ILE B 1 160 ? -5.504 -31.5 -22.562 1 88.69 160 ILE B CA 1
ATOM 3312 C C . ILE B 1 160 ? -5.152 -30.031 -22.641 1 88.69 160 ILE B C 1
ATOM 3314 O O . ILE B 1 160 ? -5.898 -29.172 -22.156 1 88.69 160 ILE B O 1
ATOM 3318 N N . ARG B 1 161 ? -4.086 -29.734 -23.25 1 86.31 161 ARG B N 1
ATOM 3319 C CA . ARG B 1 161 ? -3.678 -28.344 -23.469 1 86.31 161 ARG B CA 1
ATOM 3320 C C . ARG B 1 161 ? -4.719 -27.594 -24.281 1 86.31 161 ARG B C 1
ATOM 3322 O O . ARG B 1 161 ? -5.012 -26.422 -24 1 86.31 161 ARG B O 1
ATOM 3329 N N . PHE B 1 162 ? -5.168 -28.281 -25.281 1 88.62 162 PHE B N 1
ATOM 3330 C CA . PHE B 1 162 ? -6.199 -27.688 -26.109 1 88.62 162 PHE B CA 1
ATOM 3331 C C . PHE B 1 162 ? -7.418 -27.297 -25.281 1 88.62 162 PHE B C 1
ATOM 3333 O O . PHE B 1 162 ? -7.93 -26.188 -25.391 1 88.62 162 PHE B O 1
ATOM 3340 N N . ILE B 1 163 ? -7.871 -28.156 -24.469 1 88.5 163 ILE B N 1
ATOM 3341 C CA . ILE B 1 163 ? -9.039 -27.906 -23.641 1 88.5 163 ILE B CA 1
ATOM 3342 C C . ILE B 1 163 ? -8.75 -26.75 -22.688 1 88.5 163 ILE B C 1
ATOM 3344 O O . ILE B 1 163 ? -9.555 -25.828 -22.547 1 88.5 163 ILE B O 1
ATOM 3348 N N . ALA B 1 164 ? -7.574 -26.812 -22.047 1 83.44 164 ALA B N 1
ATOM 3349 C CA . ALA B 1 164 ? -7.191 -25.781 -21.109 1 83.44 164 ALA B CA 1
ATOM 3350 C C . ALA B 1 164 ? -7.188 -24.406 -21.781 1 83.44 164 ALA B C 1
ATOM 3352 O O . ALA B 1 164 ? -7.73 -23.438 -21.234 1 83.44 164 ALA B O 1
ATOM 3353 N N . ASP B 1 165 ? -6.629 -24.312 -22.906 1 81.81 165 ASP B N 1
ATOM 3354 C CA . ASP B 1 165 ? -6.555 -23.062 -23.656 1 81.81 165 ASP B CA 1
ATOM 3355 C C . ASP B 1 165 ? -7.949 -22.547 -24 1 81.81 165 ASP B C 1
ATOM 3357 O O . ASP B 1 165 ? -8.211 -21.344 -23.906 1 81.81 165 ASP B O 1
ATOM 3361 N N . GLN B 1 166 ? -8.742 -23.422 -24.422 1 84.81 166 GLN B N 1
ATOM 3362 C CA . GLN B 1 166 ? -10.109 -23.062 -24.766 1 84.81 166 GLN B CA 1
ATOM 3363 C C . GLN B 1 166 ? -10.867 -22.547 -23.547 1 84.81 166 GLN B C 1
ATOM 3365 O O . GLN B 1 166 ? -11.609 -21.562 -23.625 1 84.81 166 GLN B O 1
ATOM 3370 N N . LEU B 1 167 ? -10.656 -23.234 -22.484 1 81.5 167 LEU B N 1
ATOM 3371 C CA . LEU B 1 167 ? -11.344 -22.844 -21.25 1 81.5 167 LEU B CA 1
ATOM 3372 C C . LEU B 1 167 ? -10.867 -21.484 -20.766 1 81.5 167 LEU B C 1
ATOM 3374 O O . LEU B 1 167 ? -11.664 -20.688 -20.266 1 81.5 167 LEU B O 1
ATOM 3378 N N . VAL B 1 168 ? -9.57 -21.219 -20.875 1 77.19 168 VAL B N 1
ATOM 3379 C CA . VAL B 1 168 ? -9 -19.953 -20.453 1 77.19 168 VAL B CA 1
ATOM 3380 C C . VAL B 1 168 ? -9.531 -18.812 -21.312 1 77.19 168 VAL B C 1
ATOM 3382 O O . VAL B 1 168 ? -9.844 -17.734 -20.812 1 77.19 168 VAL B O 1
ATOM 3385 N N . GLN B 1 169 ? -9.641 -19.062 -22.562 1 78.5 169 GLN B N 1
ATOM 3386 C CA . GLN B 1 169 ? -10.078 -18.062 -23.516 1 78.5 169 GLN B CA 1
ATOM 3387 C C . GLN B 1 169 ? -11.586 -17.844 -23.438 1 78.5 169 GLN B C 1
ATOM 3389 O O . GLN B 1 169 ? -12.07 -16.734 -23.688 1 78.5 169 GLN B O 1
ATOM 3394 N N . HIS B 1 170 ? -12.258 -18.922 -23.125 1 83.12 170 HIS B N 1
ATOM 3395 C CA . HIS B 1 170 ? -13.719 -18.875 -23.047 1 83.12 170 HIS B CA 1
ATOM 3396 C C . HIS B 1 170 ? -14.219 -19.484 -21.75 1 83.12 170 HIS B C 1
ATOM 3398 O O . HIS B 1 170 ? -14.906 -20.516 -21.766 1 83.12 170 HIS B O 1
ATOM 3404 N N . PRO B 1 171 ? -14.055 -18.781 -20.688 1 76.31 171 PRO B N 1
ATOM 3405 C CA . PRO B 1 171 ? -14.359 -19.375 -19.375 1 76.31 171 PRO B CA 1
ATOM 3406 C C . PRO B 1 171 ? -15.852 -19.594 -19.156 1 76.31 171 PRO B C 1
ATOM 3408 O O . PRO B 1 171 ? -16.25 -20.375 -18.281 1 76.31 171 PRO B O 1
ATOM 3411 N N . GLN B 1 172 ? -16.672 -19 -19.953 1 78.06 172 GLN B N 1
ATOM 3412 C CA . GLN B 1 172 ? -18.109 -19.141 -19.797 1 78.06 172 GLN B CA 1
ATOM 3413 C C . GLN B 1 172 ? -18.609 -20.422 -20.453 1 78.06 172 GLN B C 1
ATOM 3415 O O . GLN B 1 172 ? -19.75 -20.828 -20.234 1 78.06 172 GLN B O 1
ATOM 3420 N N . GLN B 1 173 ? -17.797 -20.906 -21.328 1 78.06 173 GLN B N 1
ATOM 3421 C CA . GLN B 1 173 ? -18.234 -22.109 -22.047 1 78.06 173 GLN B CA 1
ATOM 3422 C C . GLN B 1 173 ? -18.438 -23.281 -21.094 1 78.06 173 GLN B C 1
ATOM 3424 O O . GLN B 1 173 ? -17.578 -23.562 -20.266 1 78.06 173 GLN B O 1
ATOM 3429 N N . ARG B 1 174 ? -19.625 -23.953 -21.125 1 79.88 174 ARG B N 1
ATOM 3430 C CA . ARG B 1 174 ? -19.969 -25.047 -20.219 1 79.88 174 ARG B CA 1
ATOM 3431 C C . ARG B 1 174 ? -20.094 -26.359 -20.984 1 79.88 174 ARG B C 1
ATOM 3433 O O . ARG B 1 174 ? -21.016 -27.141 -20.766 1 79.88 174 ARG B O 1
ATOM 3440 N N . LEU B 1 175 ? -19.141 -26.547 -21.875 1 87.12 175 LEU B N 1
ATOM 3441 C CA . LEU B 1 175 ? -19.172 -27.828 -22.578 1 87.12 175 LEU B CA 1
ATOM 3442 C C . LEU B 1 175 ? -18.984 -28.984 -21.594 1 87.12 175 LEU B C 1
ATOM 3444 O O . LEU B 1 175 ? -18.156 -28.906 -20.688 1 87.12 175 LEU B O 1
ATOM 3448 N N . THR B 1 176 ? -19.812 -30.016 -21.766 1 90.19 176 THR B N 1
ATOM 3449 C CA . THR B 1 176 ? -19.688 -31.234 -20.969 1 90.19 176 THR B CA 1
ATOM 3450 C C . THR B 1 176 ? -18.5 -32.062 -21.438 1 90.19 176 THR B C 1
ATOM 3452 O O . THR B 1 176 ? -17.953 -31.812 -22.516 1 90.19 176 THR B O 1
ATOM 3455 N N . LEU B 1 177 ? -18.156 -33 -20.578 1 93.62 177 LEU B N 1
ATOM 3456 C CA . LEU B 1 177 ? -17.094 -33.906 -20.969 1 93.62 177 LEU B CA 1
ATOM 3457 C C . LEU B 1 177 ? -17.453 -34.625 -22.266 1 93.62 177 LEU B C 1
ATOM 3459 O O . LEU B 1 177 ? -16.578 -34.875 -23.094 1 93.62 177 LEU B O 1
ATOM 3463 N N . GLU B 1 178 ? -18.703 -34.906 -22.422 1 94.5 178 GLU B N 1
ATOM 3464 C CA . GLU B 1 178 ? -19.172 -35.594 -23.625 1 94.5 178 GLU B CA 1
ATOM 3465 C C . GLU B 1 178 ? -18.984 -34.719 -24.875 1 94.5 178 GLU B C 1
ATOM 3467 O O . GLU B 1 178 ? -18.547 -35.219 -25.906 1 94.5 178 GLU B O 1
ATOM 3472 N N . GLN B 1 179 ? -19.266 -33.531 -24.75 1 94.5 179 GLN B N 1
ATOM 3473 C CA . GLN B 1 179 ? -19.125 -32.594 -25.859 1 94.5 179 GLN B CA 1
ATOM 3474 C C . GLN B 1 179 ? -17.656 -32.375 -26.219 1 94.5 179 GLN B C 1
ATOM 3476 O O . GLN B 1 179 ? -17.297 -32.344 -27.391 1 94.5 179 GLN B O 1
ATOM 3481 N N . TRP B 1 180 ? -16.828 -32.25 -25.219 1 94.62 180 TRP B N 1
ATOM 3482 C CA . TRP B 1 180 ? -15.391 -32.156 -25.453 1 94.62 180 TRP B CA 1
ATOM 3483 C C . TRP B 1 180 ? -14.859 -33.406 -26.141 1 94.62 180 TRP B C 1
ATOM 3485 O O . TRP B 1 180 ? -14.07 -33.312 -27.078 1 94.62 180 TRP B O 1
ATOM 3495 N N . ALA B 1 181 ? -15.297 -34.562 -25.641 1 96.19 181 ALA B N 1
ATOM 3496 C CA . ALA B 1 181 ? -14.867 -35.844 -26.203 1 96.19 181 ALA B CA 1
ATOM 3497 C C . ALA B 1 181 ? -15.211 -35.938 -27.688 1 96.19 181 ALA B C 1
ATOM 3499 O O . ALA B 1 181 ? -14.391 -36.375 -28.5 1 96.19 181 ALA B O 1
ATOM 3500 N N . SER B 1 182 ? -16.422 -35.469 -27.984 1 95.75 182 SER B N 1
ATOM 3501 C CA . SER B 1 182 ? -16.859 -35.469 -29.375 1 95.75 182 SER B CA 1
ATOM 3502 C C . SER B 1 182 ? -15.977 -34.562 -30.234 1 95.75 182 SER B C 1
ATOM 3504 O O . SER B 1 182 ? -15.555 -34.938 -31.328 1 95.75 182 SER B O 1
ATOM 3506 N N . GLN B 1 183 ? -15.656 -33.438 -29.719 1 94.31 183 GLN B N 1
ATOM 3507 C CA . GLN B 1 183 ? -14.828 -32.469 -30.438 1 94.31 183 GLN B CA 1
ATOM 3508 C C . GLN B 1 183 ? -13.422 -33.031 -30.656 1 94.31 183 GLN B C 1
ATOM 3510 O O . GLN B 1 183 ? -12.773 -32.719 -31.656 1 94.31 183 GLN B O 1
ATOM 3515 N N . LEU B 1 184 ? -13 -33.844 -29.766 1 95.12 184 LEU B N 1
ATOM 3516 C CA . LEU B 1 184 ? -11.633 -34.344 -29.812 1 95.12 184 LEU B CA 1
ATOM 3517 C C . LEU B 1 184 ? -11.586 -35.75 -30.391 1 95.12 184 LEU B C 1
ATOM 3519 O O . LEU B 1 184 ? -10.562 -36.438 -30.312 1 95.12 184 LEU B O 1
ATOM 3523 N N . ALA B 1 185 ? -12.734 -36.219 -30.922 1 95.44 185 ALA B N 1
ATOM 3524 C CA . ALA B 1 185 ? -12.867 -37.531 -31.547 1 95.44 185 ALA B CA 1
ATOM 3525 C C . ALA B 1 185 ? -12.438 -38.656 -30.594 1 95.44 185 ALA B C 1
ATOM 3527 O O . ALA B 1 185 ? -11.664 -39.531 -30.953 1 95.44 185 ALA B O 1
ATOM 3528 N N . MET B 1 186 ? -12.922 -38.5 -29.344 1 95.62 186 MET B N 1
ATOM 3529 C CA . MET B 1 186 ? -12.703 -39.5 -28.312 1 95.62 186 MET B CA 1
ATOM 3530 C C . MET B 1 186 ? -14.023 -39.906 -27.672 1 95.62 186 MET B C 1
ATOM 3532 O O . MET B 1 186 ? -15.031 -39.219 -27.797 1 95.62 186 MET B O 1
ATOM 3536 N N . SER B 1 187 ? -13.992 -41.125 -27.047 1 96.75 187 SER B N 1
ATOM 3537 C CA . SER B 1 187 ? -15.109 -41.438 -26.172 1 96.75 187 SER B CA 1
ATOM 3538 C C . SER B 1 187 ? -15.039 -40.656 -24.859 1 96.75 187 SER B C 1
ATOM 3540 O O . SER B 1 187 ? -13.961 -40.25 -24.438 1 96.75 187 SER B O 1
ATOM 3542 N N . GLU B 1 188 ? -16.172 -40.438 -24.266 1 96.12 188 GLU B N 1
ATOM 3543 C CA . GLU B 1 188 ? -16.234 -39.75 -22.969 1 96.12 188 GLU B CA 1
ATOM 3544 C C . GLU B 1 188 ? -15.383 -40.469 -21.922 1 96.12 188 GLU B C 1
ATOM 3546 O O . GLU B 1 188 ? -14.688 -39.844 -21.141 1 96.12 188 GLU B O 1
ATOM 3551 N N . ARG B 1 189 ? -15.445 -41.781 -21.969 1 96.5 189 ARG B N 1
ATOM 3552 C CA . ARG B 1 189 ? -14.695 -42.594 -21 1 96.5 189 ARG B CA 1
ATOM 3553 C C . ARG B 1 189 ? -13.195 -42.406 -21.188 1 96.5 189 ARG B C 1
ATOM 3555 O O . ARG B 1 189 ? -12.469 -42.25 -20.203 1 96.5 189 ARG B O 1
ATOM 3562 N N . ASN B 1 190 ? -12.711 -42.406 -22.359 1 96.56 190 ASN B N 1
ATOM 3563 C CA . ASN B 1 190 ? -11.297 -42.25 -22.656 1 96.56 190 ASN B CA 1
ATOM 3564 C C . ASN B 1 190 ? -10.797 -40.875 -22.266 1 96.56 190 ASN B C 1
ATOM 3566 O O . ASN B 1 190 ? -9.711 -40.719 -21.719 1 96.56 190 ASN B O 1
ATOM 3570 N N . LEU B 1 191 ? -11.617 -39.875 -22.594 1 96.19 191 LEU B N 1
ATOM 3571 C CA . LEU B 1 191 ? -11.234 -38.531 -22.234 1 96.19 191 LEU B CA 1
ATOM 3572 C C . LEU B 1 191 ? -11.203 -38.344 -20.719 1 96.19 191 LEU B C 1
ATOM 3574 O O . LEU B 1 191 ? -10.305 -37.719 -20.172 1 96.19 191 LEU B O 1
ATOM 3578 N N . ALA B 1 192 ? -12.164 -38.906 -20.047 1 96.25 192 ALA B N 1
ATOM 3579 C CA . ALA B 1 192 ? -12.211 -38.844 -18.594 1 96.25 192 ALA B CA 1
ATOM 3580 C C . ALA B 1 192 ? -10.945 -39.438 -17.969 1 96.25 192 ALA B C 1
ATOM 3582 O O . ALA B 1 192 ? -10.352 -38.875 -17.062 1 96.25 192 ALA B O 1
ATOM 3583 N N . ARG B 1 193 ? -10.57 -40.562 -18.469 1 95.88 193 ARG B N 1
ATOM 3584 C CA . ARG B 1 193 ? -9.367 -41.25 -17.984 1 95.88 193 ARG B CA 1
ATOM 3585 C C . ARG B 1 193 ? -8.125 -40.406 -18.281 1 95.88 193 ARG B C 1
ATOM 3587 O O . ARG B 1 193 ? -7.219 -40.312 -17.438 1 95.88 193 ARG B O 1
ATOM 3594 N N . LEU B 1 194 ? -8.109 -39.844 -19.422 1 94.81 194 LEU B N 1
ATOM 3595 C CA . LEU B 1 194 ? -6.977 -39 -19.828 1 94.81 194 LEU B CA 1
ATOM 3596 C C . LEU B 1 194 ? -6.836 -37.781 -18.938 1 94.81 194 LEU B C 1
ATOM 3598 O O . LEU B 1 194 ? -5.727 -37.438 -18.547 1 94.81 194 LEU B O 1
ATOM 3602 N N . VAL B 1 195 ? -7.926 -37.156 -18.641 1 93.88 195 VAL B N 1
ATOM 3603 C CA . VAL B 1 195 ? -7.926 -36 -17.781 1 93.88 195 VAL B CA 1
ATOM 3604 C C . VAL B 1 195 ? -7.352 -36.344 -16.406 1 93.88 195 VAL B C 1
ATOM 3606 O O . VAL B 1 195 ? -6.453 -35.656 -15.906 1 93.88 195 VAL B O 1
ATOM 3609 N N . VAL B 1 196 ? -7.773 -37.406 -15.859 1 94.5 196 VAL B N 1
ATOM 3610 C CA . VAL B 1 196 ? -7.312 -37.812 -14.539 1 94.5 196 VAL B CA 1
ATOM 3611 C C . VAL B 1 196 ? -5.824 -38.188 -14.609 1 94.5 196 VAL B C 1
ATOM 3613 O O . VAL B 1 196 ? -5.051 -37.781 -13.734 1 94.5 196 VAL B O 1
ATOM 3616 N N . LYS B 1 197 ? -5.504 -38.906 -15.602 1 92.94 197 LYS B N 1
ATOM 3617 C CA . LYS B 1 197 ? -4.117 -39.312 -15.773 1 92.94 197 LYS B CA 1
ATOM 3618 C C . LYS B 1 197 ? -3.191 -38.094 -15.867 1 92.94 197 LYS B C 1
ATOM 3620 O O . LYS B 1 197 ? -2.125 -38.062 -15.25 1 92.94 197 LYS B O 1
ATOM 3625 N N . GLU B 1 198 ? -3.658 -37.125 -16.609 1 89.5 198 GLU B N 1
ATOM 3626 C CA . GLU B 1 198 ? -2.793 -35.969 -16.938 1 89.5 198 GLU B CA 1
ATOM 3627 C C . GLU B 1 198 ? -2.85 -34.906 -15.867 1 89.5 198 GLU B C 1
ATOM 3629 O O . GLU B 1 198 ? -1.885 -34.156 -15.664 1 89.5 198 GLU B O 1
ATOM 3634 N N . THR B 1 199 ? -3.932 -34.781 -15.164 1 89.12 199 THR B N 1
ATOM 3635 C CA . THR B 1 199 ? -4.102 -33.625 -14.273 1 89.12 199 THR B CA 1
ATOM 3636 C C . THR B 1 199 ? -4.215 -34.094 -12.828 1 89.12 199 THR B C 1
ATOM 3638 O O . THR B 1 199 ? -4.094 -33.281 -11.898 1 89.12 199 THR B O 1
ATOM 3641 N N . GLY B 1 200 ? -4.473 -35.312 -12.617 1 89.19 200 GLY B N 1
ATOM 3642 C CA . GLY B 1 200 ? -4.695 -35.844 -11.281 1 89.19 200 GLY B CA 1
ATOM 3643 C C . GLY B 1 200 ? -6.066 -35.5 -10.727 1 89.19 200 GLY B C 1
ATOM 3644 O O . GLY B 1 200 ? -6.383 -35.844 -9.586 1 89.19 200 GLY B O 1
ATOM 3645 N N . MET B 1 201 ? -6.883 -34.906 -11.602 1 90.94 201 MET B N 1
ATOM 3646 C CA . MET B 1 201 ? -8.234 -34.5 -11.211 1 90.94 201 MET B CA 1
ATOM 3647 C C . MET B 1 201 ? -9.258 -34.969 -12.242 1 90.94 201 MET B C 1
ATOM 3649 O O . MET B 1 201 ? -8.922 -35.156 -13.406 1 90.94 201 MET B O 1
ATOM 3653 N N . ASN B 1 202 ? -10.492 -35.188 -11.727 1 94 202 ASN B N 1
ATOM 3654 C CA . ASN B 1 202 ? -11.539 -35.375 -12.727 1 94 202 ASN B CA 1
ATOM 3655 C C . ASN B 1 202 ? -11.898 -34.062 -13.414 1 94 202 ASN B C 1
ATOM 3657 O O . ASN B 1 202 ? -11.492 -33 -12.969 1 94 202 ASN B O 1
ATOM 3661 N N . PHE B 1 203 ? -12.625 -34.188 -14.516 1 92.75 203 PHE B N 1
ATOM 3662 C CA . PHE B 1 203 ? -12.891 -33.031 -15.367 1 92.75 203 PHE B CA 1
ATOM 3663 C C . PHE B 1 203 ? -13.633 -31.953 -14.602 1 92.75 203 PHE B C 1
ATOM 3665 O O . PHE B 1 203 ? -13.328 -30.766 -14.734 1 92.75 203 PHE B O 1
ATOM 3672 N N . ARG B 1 204 ? -14.578 -32.312 -13.859 1 89.19 204 ARG B N 1
ATOM 3673 C CA . ARG B 1 204 ? -15.375 -31.328 -13.109 1 89.19 204 ARG B CA 1
ATOM 3674 C C . ARG B 1 204 ? -14.492 -30.5 -12.172 1 89.19 204 ARG B C 1
ATOM 3676 O O . ARG B 1 204 ? -14.578 -29.281 -12.156 1 89.19 204 ARG B O 1
ATOM 3683 N N . ARG B 1 205 ? -13.672 -31.156 -11.43 1 90.62 205 ARG B N 1
ATOM 3684 C CA . ARG B 1 205 ? -12.773 -30.484 -10.5 1 90.62 205 ARG B CA 1
ATOM 3685 C C . ARG B 1 205 ? -11.742 -29.641 -11.242 1 90.62 205 ARG B C 1
ATOM 3687 O O . ARG B 1 205 ? -11.391 -28.547 -10.797 1 90.62 205 ARG B O 1
ATOM 3694 N N . TRP B 1 206 ? -11.273 -30.203 -12.289 1 90.5 206 TRP B N 1
ATOM 3695 C CA . TRP B 1 206 ? -10.297 -29.516 -13.117 1 90.5 206 TRP B CA 1
ATOM 3696 C C . TRP B 1 206 ? -10.875 -28.203 -13.656 1 90.5 206 TRP B C 1
ATOM 3698 O O . TRP B 1 206 ? -10.242 -27.156 -13.562 1 90.5 206 TRP B O 1
ATOM 3708 N N . ARG B 1 207 ? -12.008 -28.266 -14.141 1 88 207 ARG B N 1
ATOM 3709 C CA . ARG B 1 207 ? -12.695 -27.078 -14.641 1 88 207 ARG B CA 1
ATOM 3710 C C . ARG B 1 207 ? -12.953 -26.078 -13.523 1 88 207 ARG B C 1
ATOM 3712 O O . ARG B 1 207 ? -12.781 -24.875 -13.703 1 88 207 ARG B O 1
ATOM 3719 N N . GLN B 1 208 ? -13.328 -26.547 -12.422 1 88.44 208 GLN B N 1
ATOM 3720 C CA . GLN B 1 208 ? -13.586 -25.688 -11.281 1 88.44 208 GLN B CA 1
ATOM 3721 C C . GLN B 1 208 ? -12.32 -24.953 -10.844 1 88.44 208 GLN B C 1
ATOM 3723 O O . GLN B 1 208 ? -12.375 -23.781 -10.469 1 88.44 208 GLN B O 1
ATOM 3728 N N . GLN B 1 209 ? -11.273 -25.703 -10.867 1 88.88 209 GLN B N 1
ATOM 3729 C CA . GLN B 1 209 ? -9.992 -25.094 -10.516 1 88.88 209 GLN B CA 1
ATOM 3730 C C . GLN B 1 209 ? -9.656 -23.938 -11.438 1 88.88 209 GLN B C 1
ATOM 3732 O O . GLN B 1 209 ? -9.242 -22.859 -10.977 1 88.88 209 GLN B O 1
ATOM 3737 N N . LEU B 1 210 ? -9.828 -24.141 -12.648 1 86.56 210 LEU B N 1
ATOM 3738 C CA . LEU B 1 210 ? -9.602 -23.078 -13.625 1 86.56 210 LEU B CA 1
ATOM 3739 C C . LEU B 1 210 ? -10.531 -21.891 -13.367 1 86.56 210 LEU B C 1
ATOM 3741 O O . LEU B 1 210 ? -10.094 -20.734 -13.398 1 86.56 210 LEU B O 1
ATOM 3745 N N . GLN B 1 211 ? -11.75 -22.188 -13.188 1 87 211 GLN B N 1
ATOM 3746 C CA . GLN B 1 211 ? -12.742 -21.141 -12.961 1 87 211 GLN B CA 1
ATOM 3747 C C . GLN B 1 211 ? -12.406 -20.328 -11.711 1 87 211 GLN B C 1
ATOM 3749 O O . GLN B 1 211 ? -12.633 -19.125 -11.672 1 87 211 GLN B O 1
ATOM 3754 N N . LEU B 1 212 ? -11.93 -21.016 -10.75 1 88.5 212 LEU B N 1
ATOM 3755 C CA . LEU B 1 212 ? -11.523 -20.344 -9.523 1 88.5 212 LEU B CA 1
ATOM 3756 C C . LEU B 1 212 ? -10.43 -19.312 -9.812 1 88.5 212 LEU B C 1
ATOM 3758 O O . LEU B 1 212 ? -10.492 -18.188 -9.328 1 88.5 212 LEU B O 1
ATOM 3762 N N . ILE B 1 213 ? -9.5 -19.719 -10.531 1 85.44 213 ILE B N 1
ATOM 3763 C CA . ILE B 1 213 ? -8.359 -18.859 -10.852 1 85.44 213 ILE B CA 1
ATOM 3764 C C . ILE B 1 213 ? -8.828 -17.641 -11.633 1 85.44 213 ILE B C 1
ATOM 3766 O O . ILE B 1 213 ? -8.453 -16.516 -11.32 1 85.44 213 ILE B O 1
ATOM 3770 N N . ILE B 1 214 ? -9.672 -17.859 -12.555 1 83.69 214 ILE B N 1
ATOM 3771 C CA . ILE B 1 214 ? -10.227 -16.766 -13.352 1 83.69 214 ILE B CA 1
ATOM 3772 C C . ILE B 1 214 ? -11.086 -15.867 -12.469 1 83.69 214 ILE B C 1
ATOM 3774 O O . ILE B 1 214 ? -11.008 -14.641 -12.57 1 83.69 214 ILE B O 1
ATOM 3778 N N . ALA B 1 215 ? -11.852 -16.453 -11.656 1 87.94 215 ALA B N 1
ATOM 3779 C CA . ALA B 1 215 ? -12.703 -15.711 -10.742 1 87.94 215 ALA B CA 1
ATOM 3780 C C . ALA B 1 215 ? -11.875 -14.766 -9.867 1 87.94 215 ALA B C 1
ATOM 3782 O O . ALA B 1 215 ? -12.25 -13.609 -9.672 1 87.94 215 ALA B O 1
ATOM 3783 N N . LEU B 1 216 ? -10.852 -15.281 -9.391 1 85 216 LEU B N 1
ATOM 3784 C CA . LEU B 1 216 ? -9.984 -14.492 -8.516 1 85 216 LEU B CA 1
ATOM 3785 C C . LEU B 1 216 ? -9.406 -13.297 -9.266 1 85 216 LEU B C 1
ATOM 3787 O O . LEU B 1 216 ? -9.375 -12.18 -8.734 1 85 216 LEU B O 1
ATOM 3791 N N . GLN B 1 217 ? -8.992 -13.523 -10.438 1 82.5 217 GLN B N 1
ATOM 3792 C CA . GLN B 1 217 ? -8.453 -12.453 -11.273 1 82.5 217 GLN B CA 1
ATOM 3793 C C . GLN B 1 217 ? -9.492 -11.367 -11.508 1 82.5 217 GLN B C 1
ATOM 3795 O O . GLN B 1 217 ? -9.195 -10.172 -11.375 1 82.5 217 GLN B O 1
ATOM 3800 N N . LEU B 1 218 ? -10.641 -11.797 -11.805 1 83.5 218 LEU B N 1
ATOM 3801 C CA . LEU B 1 218 ? -11.719 -10.859 -12.078 1 83.5 218 LEU B CA 1
ATOM 3802 C C . LEU B 1 218 ? -12.133 -10.117 -10.812 1 83.5 218 LEU B C 1
ATOM 3804 O O . LEU B 1 218 ? -12.406 -8.922 -10.844 1 83.5 218 LEU B O 1
ATOM 3808 N N . LEU B 1 219 ? -12.133 -10.867 -9.734 1 86.75 219 LEU B N 1
ATOM 3809 C CA . LEU B 1 219 ? -12.516 -10.297 -8.445 1 86.7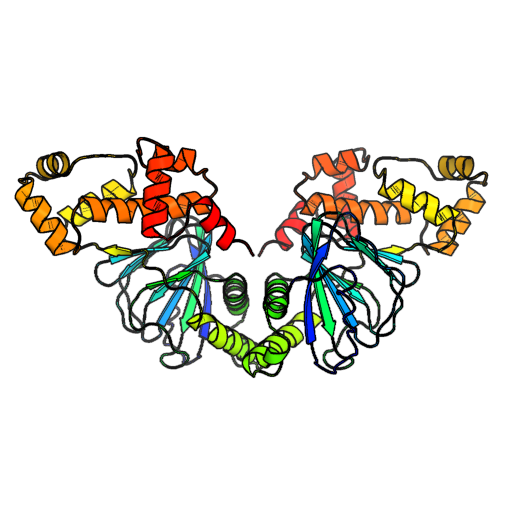5 219 LEU B CA 1
ATOM 3810 C C . LEU B 1 219 ? -11.547 -9.195 -8.039 1 86.75 219 LEU B C 1
ATOM 3812 O O . LEU B 1 219 ? -11.969 -8.086 -7.691 1 86.75 219 LEU B O 1
ATOM 3816 N N . ILE B 1 220 ? -10.344 -9.484 -8.156 1 81.69 220 ILE B N 1
ATOM 3817 C CA . ILE B 1 220 ? -9.297 -8.531 -7.793 1 81.69 220 ILE B CA 1
ATOM 3818 C C . ILE B 1 220 ? -9.32 -7.348 -8.758 1 81.69 220 ILE B C 1
ATOM 3820 O O . ILE B 1 220 ? -9.055 -6.211 -8.367 1 81.69 220 ILE B O 1
ATOM 3824 N N . GLY B 1 221 ? -9.703 -7.598 -9.969 1 79.56 221 GLY B N 1
ATOM 3825 C CA . GLY B 1 221 ? -9.812 -6.562 -10.984 1 79.56 221 GLY B CA 1
ATOM 3826 C C . GLY B 1 221 ? -11.016 -5.664 -10.789 1 79.56 221 GLY B C 1
ATOM 3827 O O . GLY B 1 221 ? -11.18 -4.676 -11.516 1 79.56 221 GLY B O 1
ATOM 3828 N N . GLY B 1 222 ? -11.93 -6.039 -9.883 1 85.44 222 GLY B N 1
ATOM 3829 C CA . GLY B 1 222 ? -12.992 -5.117 -9.508 1 85.44 222 GLY B CA 1
ATOM 3830 C C . GLY B 1 222 ? -14.359 -5.566 -9.977 1 85.44 222 GLY B C 1
ATOM 3831 O O . GLY B 1 222 ? -15.367 -4.895 -9.711 1 85.44 222 GLY B O 1
ATOM 3832 N N . MET B 1 223 ? -14.438 -6.641 -10.656 1 87.81 223 MET B N 1
ATOM 3833 C CA . MET B 1 223 ? -15.727 -7.133 -11.117 1 87.81 223 MET B CA 1
ATOM 3834 C C . MET B 1 223 ? -16.578 -7.621 -9.945 1 87.81 223 MET B C 1
ATOM 3836 O O . MET B 1 223 ? -16.047 -8.219 -9 1 87.81 223 MET B O 1
ATOM 3840 N N . SER B 1 224 ? -17.828 -7.359 -10.031 1 93.94 224 SER B N 1
ATOM 3841 C CA . SER B 1 224 ? -18.719 -7.773 -8.945 1 93.94 224 SER B CA 1
ATOM 3842 C C . SER B 1 224 ? -18.891 -9.289 -8.93 1 93.94 224 SER B C 1
ATOM 3844 O O . SER B 1 224 ? -18.688 -9.953 -9.945 1 93.94 224 SER B O 1
ATOM 3846 N N . VAL B 1 225 ? -19.312 -9.766 -7.77 1 94.44 225 VAL B N 1
ATOM 3847 C CA . VAL B 1 225 ? -19.516 -11.203 -7.594 1 94.44 225 VAL B CA 1
ATOM 3848 C C . VAL B 1 225 ? -20.594 -11.695 -8.555 1 94.44 225 VAL B C 1
ATOM 3850 O O . VAL B 1 225 ? -20.453 -12.758 -9.156 1 94.44 225 VAL B O 1
ATOM 3853 N N . GLN B 1 226 ? -21.609 -10.891 -8.703 1 93.88 226 GLN B N 1
ATOM 3854 C CA . GLN B 1 226 ? -22.719 -11.242 -9.594 1 93.88 226 GLN B CA 1
ATOM 3855 C C . GLN B 1 226 ? -22.234 -11.336 -11.039 1 93.88 226 GLN B C 1
ATOM 3857 O O . GLN B 1 226 ? -22.578 -12.281 -1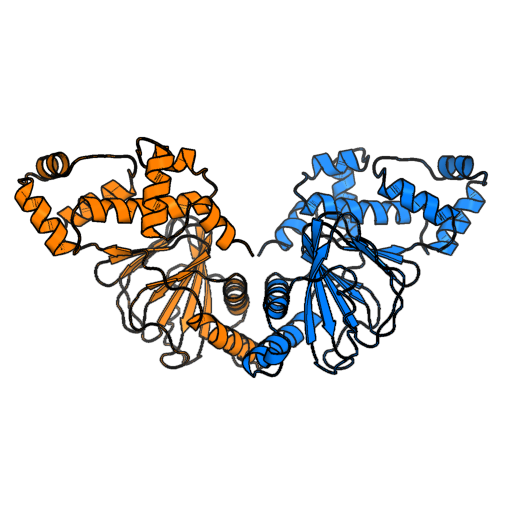1.758 1 93.88 226 GLN B O 1
ATOM 3862 N N . GLN B 1 227 ? -21.516 -10.445 -11.492 1 93.56 227 GLN B N 1
ATOM 3863 C CA . GLN B 1 227 ? -20.984 -10.43 -12.852 1 93.56 227 GLN B CA 1
ATOM 3864 C C . GLN B 1 227 ? -20.047 -11.609 -13.094 1 93.56 227 GLN B C 1
ATOM 3866 O O . GLN B 1 227 ? -20.078 -12.227 -14.156 1 93.56 227 GLN B O 1
ATOM 3871 N N . ILE B 1 228 ? -19.266 -11.883 -12.102 1 93.5 228 ILE B N 1
ATOM 3872 C CA . ILE B 1 228 ? -18.312 -12.984 -12.211 1 93.5 228 ILE B CA 1
ATOM 3873 C C . ILE B 1 228 ? -19.078 -14.297 -12.359 1 93.5 228 ILE B C 1
ATOM 3875 O O . ILE B 1 228 ? -18.719 -15.133 -13.195 1 93.5 228 ILE B O 1
ATOM 3879 N N . ALA B 1 229 ? -20.109 -14.438 -11.547 1 93.56 229 ALA B N 1
ATOM 3880 C CA . ALA B 1 229 ? -20.938 -15.641 -11.656 1 93.56 229 ALA B CA 1
ATOM 3881 C C . ALA B 1 229 ? -21.453 -15.82 -13.078 1 93.56 229 ALA B C 1
ATOM 3883 O O . ALA B 1 229 ? -21.391 -16.922 -13.633 1 93.56 229 ALA B O 1
ATOM 3884 N N . GLY B 1 230 ? -21.922 -14.766 -13.656 1 90.06 230 GLY B N 1
ATOM 3885 C CA . GLY B 1 230 ? -22.422 -14.805 -15.031 1 90.06 230 GLY B CA 1
ATOM 3886 C C . GLY B 1 230 ? -21.328 -15.117 -16.047 1 90.06 230 GLY B C 1
ATOM 3887 O O . GLY B 1 230 ? -21.516 -15.953 -16.922 1 90.06 230 GLY B O 1
ATOM 3888 N N . GLU B 1 231 ? -20.219 -14.492 -15.891 1 88.12 231 GLU B N 1
ATOM 3889 C CA . GLU B 1 231 ? -19.094 -14.672 -16.812 1 88.12 231 GLU B CA 1
ATOM 3890 C C . GLU B 1 231 ? -18.609 -16.109 -16.812 1 88.12 231 GLU B C 1
ATOM 3892 O O . GLU B 1 231 ? -18.141 -16.609 -17.828 1 88.12 231 GLU B O 1
ATOM 3897 N N . LEU B 1 232 ? -18.719 -16.734 -15.695 1 90.44 232 LEU B N 1
ATOM 3898 C CA . LEU B 1 232 ? -18.219 -18.094 -15.562 1 90.44 232 LEU B CA 1
ATOM 3899 C C . LEU B 1 232 ? -19.312 -19.109 -15.82 1 90.44 232 LEU B C 1
ATOM 3901 O O . LEU B 1 232 ? -19.078 -20.312 -15.789 1 90.44 232 LEU B O 1
ATOM 3905 N N . GLY B 1 233 ? -20.562 -18.641 -16.047 1 87.62 233 GLY B N 1
ATOM 3906 C CA . GLY B 1 233 ? -21.672 -19.484 -16.484 1 87.62 233 GLY B CA 1
ATOM 3907 C C . GLY B 1 233 ? -22.375 -20.188 -15.352 1 87.62 233 GLY B C 1
ATOM 3908 O O . GLY B 1 233 ? -22.953 -21.266 -15.531 1 87.62 233 GLY B O 1
ATOM 3909 N N . TYR B 1 234 ? -22.266 -19.672 -14.195 1 89.75 234 TYR B N 1
ATOM 3910 C CA . TYR B 1 234 ? -23 -20.266 -13.086 1 89.75 234 TYR B CA 1
ATOM 3911 C C . TYR B 1 234 ? -24.484 -19.891 -13.156 1 89.75 234 TYR B C 1
ATOM 3913 O O . TYR B 1 234 ? -24.844 -18.781 -13.562 1 89.75 234 TYR B O 1
ATOM 3921 N N . ASP B 1 235 ? -25.266 -20.797 -12.609 1 88.62 235 ASP B N 1
ATOM 3922 C CA . ASP B 1 235 ? -26.719 -20.625 -12.672 1 88.62 235 ASP B CA 1
ATOM 3923 C C . ASP B 1 235 ? -27.172 -19.531 -11.711 1 88.62 235 ASP B C 1
ATOM 3925 O O . ASP B 1 235 ? -28.25 -18.938 -11.906 1 88.62 235 ASP B O 1
ATOM 3929 N N . SER B 1 236 ? -26.359 -19.297 -10.641 1 93.44 236 SER B N 1
ATOM 3930 C CA . SER B 1 236 ? -26.688 -18.266 -9.656 1 93.44 236 SER B CA 1
ATOM 3931 C C . SER B 1 236 ? -25.453 -17.734 -8.961 1 93.44 236 SER B C 1
ATOM 3933 O O . SER B 1 236 ? -24.422 -18.422 -8.914 1 93.44 236 SER B O 1
ATOM 3935 N N . THR B 1 237 ? -25.656 -16.578 -8.453 1 95.19 237 THR B N 1
ATOM 3936 C CA . THR B 1 237 ? -24.594 -15.977 -7.672 1 95.19 237 THR B CA 1
ATOM 3937 C C . THR B 1 237 ? -24.266 -16.828 -6.449 1 95.19 237 THR B C 1
ATOM 3939 O O . THR B 1 237 ? -23.094 -17.016 -6.102 1 95.19 237 THR B O 1
ATOM 3942 N N . ASN B 1 238 ? -25.266 -17.438 -5.926 1 95.5 238 ASN B N 1
ATOM 3943 C CA . ASN B 1 238 ? -25.094 -18.266 -4.738 1 95.5 238 ASN B CA 1
ATOM 3944 C C . ASN B 1 238 ? -24.281 -19.531 -5.047 1 95.5 238 ASN B C 1
ATOM 3946 O O . ASN B 1 238 ? -23.453 -19.953 -4.234 1 95.5 238 ASN B O 1
ATOM 3950 N N . ALA B 1 239 ? -24.547 -20.125 -6.141 1 93.75 239 ALA B N 1
ATOM 3951 C CA . ALA B 1 239 ? -23.797 -21.312 -6.543 1 93.75 239 ALA B CA 1
ATOM 3952 C C . ALA B 1 239 ? -22.312 -20.984 -6.691 1 93.75 239 ALA B C 1
ATOM 3954 O O . ALA B 1 239 ? -21.453 -21.766 -6.289 1 93.75 239 ALA B O 1
ATOM 3955 N N . PHE B 1 240 ? -22.062 -19.844 -7.219 1 93.75 240 PHE B N 1
ATOM 3956 C CA . PHE B 1 240 ? -20.688 -19.391 -7.375 1 93.75 240 PHE B CA 1
ATOM 3957 C C . PHE B 1 240 ? -20.031 -19.156 -6.02 1 93.75 240 PHE B C 1
ATOM 3959 O O . PHE B 1 240 ? -18.906 -19.594 -5.777 1 93.75 240 PHE B O 1
ATOM 3966 N N . ILE B 1 241 ? -20.719 -18.484 -5.188 1 95.31 241 ILE B N 1
ATOM 3967 C CA . ILE B 1 241 ? -20.203 -18.156 -3.863 1 95.31 241 ILE B CA 1
ATOM 3968 C C . ILE B 1 241 ? -19.875 -19.453 -3.115 1 95.31 241 ILE B C 1
ATOM 3970 O O . ILE B 1 241 ? -18.844 -19.547 -2.449 1 95.31 241 ILE B O 1
ATOM 3974 N N . THR B 1 242 ? -20.703 -20.422 -3.277 1 94.19 242 THR B N 1
ATOM 3975 C CA . THR B 1 242 ? -20.516 -21.703 -2.619 1 94.19 242 THR B CA 1
ATOM 3976 C C . THR B 1 242 ? -19.234 -22.375 -3.121 1 94.19 242 THR B C 1
ATOM 3978 O O . THR B 1 242 ? -18.438 -22.875 -2.326 1 94.19 242 THR B O 1
ATOM 3981 N N . MET B 1 243 ? -19.094 -22.375 -4.344 1 90.69 243 MET B N 1
ATOM 3982 C CA . MET B 1 243 ? -17.906 -22.969 -4.945 1 90.69 243 MET B CA 1
ATOM 3983 C C . MET B 1 243 ? -16.656 -22.25 -4.473 1 90.69 243 MET B C 1
ATOM 3985 O O . MET B 1 243 ? -15.672 -22.891 -4.078 1 90.69 243 MET B O 1
ATOM 3989 N N . PHE B 1 244 ? -16.672 -20.953 -4.531 1 92.62 244 PHE B N 1
ATOM 3990 C CA . PHE B 1 244 ? -15.547 -20.125 -4.141 1 92.62 244 PHE B CA 1
ATOM 3991 C C . PHE B 1 244 ? -15.164 -20.375 -2.686 1 92.62 244 PHE B C 1
ATOM 3993 O O . PHE B 1 244 ? -13.992 -20.594 -2.375 1 92.62 244 PHE B O 1
ATOM 4000 N N . LYS B 1 245 ? -16.109 -20.406 -1.867 1 93.31 245 LYS B N 1
ATOM 4001 C CA . LYS B 1 245 ? -15.898 -20.609 -0.438 1 93.31 245 LYS B CA 1
ATOM 4002 C C . LYS B 1 245 ? -15.32 -21.984 -0.161 1 93.31 245 LYS B C 1
ATOM 4004 O O . LYS B 1 245 ? -14.438 -22.141 0.687 1 93.31 245 LYS B O 1
ATOM 4009 N N . LYS B 1 246 ? -15.789 -22.891 -0.847 1 90.81 246 LYS B N 1
ATOM 4010 C CA . LYS B 1 246 ? -15.281 -24.25 -0.681 1 90.81 246 LYS B CA 1
ATOM 4011 C C . LYS B 1 246 ? -13.805 -24.344 -1.069 1 90.81 246 LYS B C 1
ATOM 4013 O O . LYS B 1 246 ? -13.023 -25.016 -0.41 1 90.81 246 LYS B O 1
ATOM 4018 N N . ALA B 1 247 ? -13.469 -23.656 -2.041 1 86.38 247 ALA B N 1
ATOM 4019 C C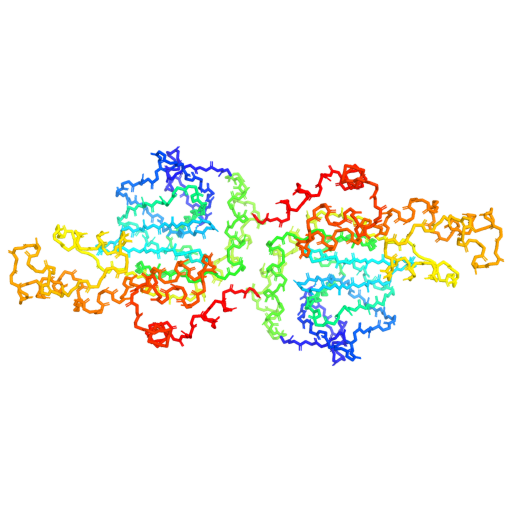A . ALA B 1 247 ? -12.125 -23.75 -2.598 1 86.38 247 ALA B CA 1
ATOM 4020 C C . ALA B 1 247 ? -11.133 -22.922 -1.78 1 86.38 247 ALA B C 1
ATOM 4022 O O . ALA B 1 247 ? -10.016 -23.359 -1.524 1 86.38 247 ALA B O 1
ATOM 4023 N N . LEU B 1 248 ? -11.578 -21.672 -1.324 1 85.62 248 LEU B N 1
ATOM 4024 C CA . LEU B 1 248 ? -10.617 -20.75 -0.716 1 85.62 248 LEU B CA 1
ATOM 4025 C C . LEU B 1 248 ? -10.938 -20.531 0.758 1 85.62 248 LEU B C 1
ATOM 4027 O O . LEU B 1 248 ? -10.18 -19.859 1.468 1 85.62 248 LEU B O 1
ATOM 4031 N N . GLY B 1 249 ? -12.023 -21.031 1.153 1 87.44 249 GLY B N 1
ATOM 4032 C CA . GLY B 1 249 ? -12.352 -21 2.57 1 87.44 249 GLY B CA 1
ATOM 4033 C C . GLY B 1 249 ? -13.156 -19.766 2.961 1 87.44 249 GLY B C 1
ATOM 4034 O O . GLY B 1 249 ? -13.648 -19.688 4.086 1 87.44 249 GLY B O 1
ATOM 4035 N N . ASN B 1 250 ? -13.273 -18.844 2.084 1 89.69 250 ASN B N 1
ATOM 4036 C CA . ASN B 1 250 ? -14.031 -17.609 2.334 1 89.69 250 ASN B CA 1
ATOM 4037 C C . ASN B 1 250 ? -14.914 -17.25 1.146 1 89.69 250 ASN B C 1
ATOM 4039 O O . ASN B 1 250 ? -14.695 -17.734 0.033 1 89.69 250 ASN B O 1
ATOM 4043 N N . THR B 1 251 ? -15.906 -16.453 1.435 1 93.25 251 THR B N 1
ATOM 4044 C CA . THR B 1 251 ? -16.688 -15.883 0.339 1 93.25 251 THR B CA 1
ATOM 4045 C C . THR B 1 251 ? -15.836 -14.883 -0.451 1 93.25 251 THR B C 1
ATOM 4047 O O . THR B 1 251 ? -14.828 -14.383 0.048 1 93.25 251 THR B O 1
ATOM 4050 N N . PRO B 1 252 ? -16.219 -14.602 -1.713 1 91.38 252 PRO B N 1
ATOM 4051 C CA . PRO B 1 252 ? -15.461 -13.633 -2.512 1 91.38 252 PRO B CA 1
ATOM 4052 C C . PRO B 1 252 ? -15.297 -12.289 -1.812 1 91.38 252 PRO B C 1
ATOM 4054 O O . PRO B 1 252 ? -14.203 -11.727 -1.786 1 91.38 252 PRO B O 1
ATOM 4057 N N . GLY B 1 253 ? -16.344 -11.773 -1.292 1 88.88 253 GLY B N 1
ATOM 4058 C CA . GLY B 1 253 ? -16.281 -10.492 -0.606 1 88.88 253 GLY B CA 1
ATOM 4059 C C . GLY B 1 253 ? -15.312 -10.484 0.557 1 88.88 253 GLY B C 1
ATOM 4060 O O . GLY B 1 253 ? -14.492 -9.57 0.679 1 88.88 253 GLY B O 1
ATOM 4061 N N . ARG B 1 254 ? -15.406 -11.422 1.352 1 87.62 254 ARG B N 1
ATOM 4062 C CA . ARG B 1 254 ? -14.516 -11.523 2.506 1 87.62 254 ARG B CA 1
ATOM 4063 C C . ARG B 1 254 ? -13.07 -11.719 2.07 1 87.62 254 ARG B C 1
ATOM 4065 O O . ARG B 1 254 ? -12.148 -11.188 2.695 1 87.62 254 ARG B O 1
ATOM 4072 N N . TYR B 1 255 ? -12.945 -12.57 1.065 1 86.06 255 TYR B N 1
ATOM 4073 C CA . TYR B 1 255 ? -11.609 -12.797 0.536 1 86.06 255 TYR B CA 1
ATOM 4074 C C . TYR B 1 255 ? -10.969 -11.492 0.08 1 86.06 255 TYR B C 1
ATOM 4076 O O . TYR B 1 255 ? -9.82 -11.203 0.422 1 86.06 255 TYR B O 1
ATOM 4084 N N . LEU B 1 256 ? -11.703 -10.688 -0.625 1 84.25 256 LEU B N 1
ATOM 4085 C CA . LEU B 1 256 ? -11.219 -9.406 -1.127 1 84.25 256 LEU B CA 1
ATOM 4086 C C . LEU B 1 256 ? -10.875 -8.469 0.024 1 84.25 256 LEU B C 1
ATOM 4088 O O . LEU B 1 256 ? -9.859 -7.77 -0.018 1 84.25 256 LEU B O 1
ATOM 4092 N N . ALA B 1 257 ? -11.688 -8.453 1.001 1 81.5 257 ALA B N 1
ATOM 4093 C CA . ALA B 1 257 ? -11.461 -7.609 2.174 1 81.5 257 ALA B CA 1
ATOM 4094 C C . ALA B 1 257 ? -10.164 -7.988 2.881 1 81.5 257 ALA B C 1
ATOM 4096 O O . ALA B 1 257 ? -9.477 -7.125 3.441 1 81.5 257 ALA B O 1
ATOM 4097 N N . SER B 1 258 ? -9.844 -9.258 2.781 1 79.44 258 SER B N 1
ATOM 4098 C CA . SER B 1 258 ? -8.648 -9.742 3.451 1 79.44 258 SER B CA 1
ATOM 4099 C C . SER B 1 258 ? -7.387 -9.297 2.721 1 79.44 258 SER B C 1
ATOM 4101 O O . SER B 1 258 ? -6.285 -9.352 3.277 1 79.44 258 SER B O 1
ATOM 4103 N N . LEU B 1 259 ? -7.574 -8.922 1.51 1 75.25 259 LEU B N 1
ATOM 4104 C CA . LEU B 1 259 ? -6.434 -8.469 0.723 1 75.25 259 LEU B CA 1
ATOM 4105 C C . LEU B 1 259 ? -6.145 -6.992 0.993 1 75.25 259 LEU B C 1
ATOM 4107 O O . LEU B 1 259 ? -5.07 -6.492 0.641 1 75.25 259 LEU B O 1
ATOM 4111 N N . GLU B 1 260 ? -7.102 -6.262 1.503 1 67.38 260 GLU B N 1
ATOM 4112 C CA . GLU B 1 260 ? -6.953 -4.836 1.795 1 67.38 260 GLU B CA 1
ATOM 4113 C C . GLU B 1 260 ? -6.168 -4.617 3.084 1 67.38 260 GLU B C 1
ATOM 4115 O O . GLU B 1 260 ? -6.289 -5.395 4.031 1 67.38 260 GLU B O 1
ATOM 4120 N N . PRO B 1 261 ? -5.258 -3.668 3.051 1 59.75 261 PRO B N 1
ATOM 4121 C CA . PRO B 1 261 ? -4.5 -3.365 4.266 1 59.75 261 PRO B CA 1
ATOM 4122 C C . PRO B 1 261 ? -5.395 -2.961 5.438 1 59.75 261 PRO B C 1
ATOM 4124 O O . PRO B 1 261 ? -6.504 -2.461 5.227 1 59.75 261 PRO B O 1
#